Protein AF-A0A928G0B5-F1 (afdb_monomer_lite)

Radius of gyration: 28.39 Å; chains: 1; bounding box: 76×43×85 Å

Foldseek 3Di:
DDDDPLQDPLVVVLVPLDQPDALVVLLVSLVVNLVSLVVDDQPDDDDPVVSVVLSVVLNVLSVVSNVCSVVVNDGSVNSNVSSVVNSVSVVVSDDDPQDEAAWKEKEFQADLVQVQPLVLVCVQCVVVLCVLLSNYHYHYFQKDFDDPPADFSNQLHPPTTIHGDPVRSVVVQVVVCVLLVNLDDDDNAGKIKMWTADPSRGTDNVQIDMDGPSVQVPQPQDDPSVLSNVLSVVVVVDPDPDDRNHVSSVVSSVVSSVPNDDPAQEEEEAEDPVCPVLLVLLVVLVVVLCVVVVGRYHYHYLSSQDPPPDPDPVVSLVVVLCCLQPPHQEYEYEEEQEDDPSSLVSLVSNLVSCVPVVDRHYAYEYEDDDPPDPVPPPGHVSVVVSCVSCVVPPNVRYHYAHDSVRSSVVSSVVSNVVVVVVVD

Structure (mmCIF, N/CA/C/O backbone):
data_AF-A0A928G0B5-F1
#
_entry.id   AF-A0A928G0B5-F1
#
loop_
_atom_site.group_PDB
_atom_site.id
_atom_site.type_symbol
_atom_site.label_atom_id
_atom_site.label_alt_id
_atom_site.label_comp_id
_atom_site.label_asym_id
_atom_site.label_entity_id
_atom_site.label_seq_id
_atom_site.pdbx_PDB_ins_code
_atom_site.Cartn_x
_atom_site.Cartn_y
_atom_site.Cartn_z
_atom_site.occupancy
_atom_site.B_iso_or_equiv
_atom_site.auth_seq_id
_atom_site.auth_comp_id
_atom_site.auth_asym_id
_atom_site.auth_atom_id
_atom_site.pdbx_PDB_model_num
ATOM 1 N N . MET A 1 1 ? 11.905 1.256 -12.094 1.00 29.69 1 MET A N 1
ATOM 2 C CA . MET A 1 1 ? 12.267 -0.148 -12.346 1.00 29.69 1 MET A CA 1
ATOM 3 C C . MET A 1 1 ? 12.508 -0.316 -13.843 1.00 29.69 1 MET A C 1
ATOM 5 O O . MET A 1 1 ? 11.617 -0.703 -14.575 1.00 29.69 1 MET A O 1
ATOM 9 N N . TYR A 1 2 ? 13.682 0.107 -14.313 1.00 27.08 2 TYR A N 1
ATOM 10 C CA . TYR A 1 2 ? 14.132 -0.100 -15.692 1.00 27.08 2 TYR A CA 1
ATOM 11 C C . TYR A 1 2 ? 14.962 -1.380 -15.716 1.00 27.08 2 TYR A C 1
ATOM 13 O O . TYR A 1 2 ? 16.044 -1.404 -15.129 1.00 27.08 2 TYR A O 1
ATOM 21 N N . PHE A 1 3 ? 14.472 -2.427 -16.371 1.00 29.38 3 PHE A N 1
ATOM 22 C CA . PHE A 1 3 ? 15.324 -3.548 -16.751 1.00 29.38 3 PHE A CA 1
ATOM 23 C C . PHE A 1 3 ? 16.033 -3.161 -18.051 1.00 29.38 3 PHE A C 1
ATOM 25 O O . PHE A 1 3 ? 15.353 -2.906 -19.043 1.00 29.38 3 PHE A O 1
ATOM 32 N N . PRO A 1 4 ? 17.370 -3.051 -18.082 1.00 37.06 4 PRO A N 1
ATOM 33 C CA . PRO A 1 4 ? 18.062 -2.742 -19.319 1.00 37.06 4 PRO A CA 1
ATOM 34 C C . PRO A 1 4 ? 18.122 -4.006 -20.181 1.00 37.06 4 PRO A C 1
ATOM 36 O O . PRO A 1 4 ? 18.797 -4.965 -19.813 1.00 37.06 4 PRO A O 1
ATOM 39 N N . GLU A 1 5 ? 17.538 -3.951 -21.380 1.00 41.38 5 GLU A N 1
ATOM 40 C CA . GLU A 1 5 ? 17.986 -4.764 -22.527 1.00 41.38 5 GLU A CA 1
ATOM 41 C C . GLU A 1 5 ? 19.448 -4.450 -22.933 1.00 41.38 5 GLU A C 1
ATOM 43 O O . GLU A 1 5 ? 20.005 -5.047 -23.847 1.00 41.38 5 GLU A O 1
ATOM 48 N N . GLU A 1 6 ? 20.116 -3.530 -22.232 1.00 42.00 6 GLU A N 1
ATOM 49 C CA . GLU A 1 6 ? 21.528 -3.195 -22.425 1.00 42.00 6 GLU A CA 1
ATOM 50 C C . GLU A 1 6 ? 22.492 -4.209 -21.785 1.00 42.00 6 GLU A C 1
ATOM 52 O O . GLU A 1 6 ? 23.697 -4.170 -22.058 1.00 42.00 6 GLU A O 1
ATOM 57 N N . ILE A 1 7 ? 22.003 -5.127 -20.941 1.00 42.69 7 ILE A N 1
ATOM 58 C CA . ILE A 1 7 ? 22.843 -6.200 -20.404 1.00 42.69 7 ILE A CA 1
ATOM 59 C C . ILE A 1 7 ? 23.029 -7.229 -21.494 1.00 42.69 7 ILE A C 1
ATOM 61 O O . ILE A 1 7 ? 22.183 -8.093 -21.666 1.00 42.69 7 ILE A O 1
ATOM 65 N N . LEU A 1 8 ? 24.139 -7.053 -22.212 1.00 50.75 8 LEU A N 1
ATOM 66 C CA . LEU A 1 8 ? 24.668 -7.886 -23.276 1.00 50.75 8 LEU A CA 1
ATOM 67 C C . LEU A 1 8 ? 23.586 -8.607 -24.087 1.00 50.75 8 LEU A C 1
ATOM 69 O O . LEU A 1 8 ? 22.991 -9.596 -23.666 1.00 50.75 8 LEU A O 1
ATOM 73 N N . ASP A 1 9 ? 23.524 -8.253 -25.360 1.00 59.31 9 ASP A N 1
ATOM 74 C CA . ASP A 1 9 ? 22.907 -9.082 -26.380 1.00 59.31 9 ASP A CA 1
ATOM 75 C C . ASP A 1 9 ? 23.683 -10.406 -26.605 1.00 59.31 9 ASP A C 1
ATOM 77 O O . ASP A 1 9 ? 23.896 -10.835 -27.732 1.00 59.31 9 ASP A O 1
ATOM 81 N N . VAL A 1 10 ? 24.163 -11.055 -25.531 1.00 55.16 10 VAL A N 1
ATOM 82 C CA . VAL A 1 10 ? 24.775 -12.381 -25.521 1.00 55.16 10 VAL A CA 1
ATOM 83 C C . VAL A 1 10 ? 23.856 -13.336 -26.247 1.00 55.16 10 VAL A C 1
ATOM 85 O O . VAL A 1 10 ? 24.336 -14.129 -27.032 1.00 55.16 10 VAL A O 1
ATOM 88 N N . LYS A 1 11 ? 22.536 -13.261 -26.045 1.00 56.94 11 LYS A N 1
ATOM 89 C CA . LYS A 1 11 ? 21.612 -14.168 -26.729 1.00 56.94 11 LYS A CA 1
ATOM 90 C C . LYS A 1 11 ? 21.620 -13.983 -28.246 1.00 56.94 11 LYS A C 1
ATOM 92 O O . LYS A 1 11 ? 21.642 -15.002 -28.930 1.00 56.94 11 LYS A O 1
ATOM 97 N N . ASN A 1 12 ? 21.628 -12.761 -28.792 1.00 61.94 12 ASN A N 1
ATOM 98 C CA . ASN A 1 12 ? 21.751 -12.614 -30.247 1.00 61.94 12 ASN A CA 1
ATOM 99 C C . ASN A 1 12 ? 23.183 -12.848 -30.734 1.00 61.94 12 ASN A C 1
ATOM 101 O O . ASN A 1 12 ? 23.348 -13.388 -31.819 1.00 61.94 12 ASN A O 1
ATOM 105 N N . ILE A 1 13 ? 24.208 -12.518 -29.943 1.00 65.69 13 ILE A N 1
ATOM 106 C CA . ILE A 1 13 ? 25.602 -12.865 -30.244 1.00 65.69 13 ILE A CA 1
ATOM 107 C C . ILE A 1 13 ? 25.731 -14.388 -30.364 1.00 65.69 13 ILE A C 1
ATOM 109 O O . ILE A 1 13 ? 26.122 -14.854 -31.421 1.00 65.69 13 ILE A O 1
ATOM 113 N N . LEU A 1 14 ? 25.312 -15.153 -29.347 1.00 63.78 14 LEU A N 1
ATOM 114 C CA . LEU A 1 14 ? 25.298 -16.622 -29.313 1.00 63.78 14 LEU A CA 1
ATOM 115 C C . LEU A 1 14 ? 24.508 -17.215 -30.483 1.00 63.78 14 LEU A C 1
ATOM 117 O O . LEU A 1 14 ? 24.965 -18.163 -31.103 1.00 63.78 14 LEU A O 1
ATOM 121 N N . ARG A 1 15 ? 23.343 -16.646 -30.824 1.00 64.31 15 ARG A N 1
ATOM 122 C CA . ARG A 1 15 ? 22.541 -17.087 -31.984 1.00 64.31 15 ARG A CA 1
ATOM 123 C C . ARG A 1 15 ? 23.240 -16.881 -33.328 1.00 64.31 15 ARG A C 1
ATOM 125 O O . ARG A 1 15 ? 22.849 -17.525 -34.295 1.00 64.31 15 ARG A O 1
ATOM 132 N N . ASN A 1 16 ? 24.221 -15.984 -33.378 1.00 62.75 16 ASN A N 1
ATOM 133 C CA . ASN A 1 16 ? 24.969 -15.623 -34.577 1.00 62.75 16 ASN A CA 1
ATOM 134 C C . ASN A 1 16 ? 26.414 -16.158 -34.559 1.00 62.75 16 ASN A C 1
ATOM 136 O O . ASN A 1 16 ? 27.174 -15.845 -35.475 1.00 62.75 16 ASN A O 1
ATOM 140 N N . LEU A 1 17 ? 26.821 -16.924 -33.536 1.00 72.69 17 LEU A N 1
ATOM 141 C CA . LEU A 1 17 ? 28.114 -17.606 -33.532 1.00 72.69 17 LEU A CA 1
ATOM 142 C C . LEU A 1 17 ? 28.006 -18.831 -34.446 1.00 72.69 17 LEU A C 1
ATOM 144 O O . LEU A 1 17 ? 27.428 -19.847 -34.077 1.00 72.69 17 LEU A O 1
ATOM 148 N N . ASP A 1 18 ? 28.540 -18.714 -35.657 1.00 72.94 18 ASP A N 1
ATOM 149 C CA . ASP A 1 18 ? 28.767 -19.863 -36.534 1.00 72.94 18 ASP A CA 1
ATOM 150 C C . ASP A 1 18 ? 30.037 -20.616 -36.088 1.00 72.94 18 ASP A C 1
ATOM 152 O O . ASP A 1 18 ? 30.958 -20.026 -35.513 1.00 72.94 18 ASP A O 1
ATOM 156 N N . ASP A 1 19 ? 30.131 -21.910 -36.392 1.00 72.88 19 ASP A N 1
ATOM 157 C CA . ASP A 1 19 ? 31.335 -22.716 -36.156 1.00 72.88 19 ASP A CA 1
ATOM 158 C C . ASP A 1 19 ? 32.548 -22.185 -36.961 1.00 72.88 19 ASP A C 1
ATOM 160 O O . ASP A 1 19 ? 33.699 -22.483 -36.627 1.00 72.88 19 ASP A O 1
ATOM 164 N N . GLU A 1 20 ? 32.308 -21.354 -37.986 1.00 77.75 20 GLU A N 1
ATOM 165 C CA . GLU A 1 20 ? 33.321 -20.783 -38.887 1.00 77.75 20 GLU A CA 1
ATOM 166 C C . GLU A 1 20 ? 33.902 -19.418 -38.458 1.00 77.75 20 GLU A C 1
ATOM 168 O O . GLU A 1 20 ? 34.752 -18.865 -39.161 1.00 77.75 20 GLU A O 1
ATOM 173 N N . ILE A 1 21 ? 33.513 -18.860 -37.305 1.00 82.94 21 ILE A N 1
ATOM 174 C CA . ILE A 1 21 ? 34.009 -17.537 -36.885 1.00 82.94 21 ILE A CA 1
ATOM 175 C C . ILE A 1 21 ? 35.524 -17.526 -36.614 1.00 82.94 21 ILE A C 1
ATOM 177 O O . ILE A 1 21 ? 36.096 -18.364 -35.900 1.00 82.94 21 ILE A O 1
ATOM 181 N N . SER A 1 22 ? 36.192 -16.503 -37.134 1.00 86.56 22 SER A N 1
ATOM 182 C CA . SER A 1 22 ? 37.623 -16.293 -36.947 1.00 86.56 22 SER A CA 1
ATOM 183 C C . SER A 1 22 ? 37.961 -15.901 -35.505 1.00 86.56 22 SER A C 1
ATOM 185 O O . SER A 1 22 ? 37.161 -15.331 -34.760 1.00 86.56 22 SER A O 1
ATOM 187 N N . ASN A 1 23 ? 39.212 -16.129 -35.095 1.00 83.50 23 ASN A N 1
ATOM 188 C CA . ASN A 1 23 ? 39.678 -15.676 -33.779 1.00 83.50 23 ASN A CA 1
ATOM 189 C C . ASN A 1 23 ? 39.646 -14.145 -33.636 1.00 83.50 23 ASN A C 1
ATOM 191 O O . ASN A 1 23 ? 39.515 -13.646 -32.521 1.00 83.50 23 ASN A O 1
ATOM 195 N N . TYR A 1 24 ? 39.729 -13.406 -34.746 1.00 85.69 24 TYR A N 1
ATOM 196 C CA . TYR A 1 24 ? 39.573 -11.953 -34.756 1.00 85.69 24 TYR A CA 1
ATOM 197 C C . TYR A 1 24 ? 38.138 -11.539 -34.398 1.00 85.69 24 TYR A C 1
ATOM 199 O O . TYR A 1 24 ? 37.947 -10.682 -33.538 1.00 85.69 24 TYR A O 1
ATOM 207 N N . GLU A 1 25 ? 37.135 -12.204 -34.974 1.00 82.19 25 GLU A N 1
ATOM 208 C CA . GLU A 1 25 ? 35.719 -11.959 -34.669 1.00 82.19 25 GLU A CA 1
ATOM 209 C C . GLU A 1 25 ? 35.380 -12.331 -33.225 1.00 82.19 25 GLU A C 1
ATOM 211 O O . GLU A 1 25 ? 34.755 -11.540 -32.520 1.00 82.19 25 GLU A O 1
ATOM 216 N N . LYS A 1 26 ? 35.886 -13.467 -32.726 1.00 84.69 26 LYS A N 1
ATOM 217 C CA . LYS A 1 26 ? 35.751 -13.840 -31.307 1.00 84.69 26 LYS A CA 1
ATOM 218 C C . LYS A 1 26 ? 36.306 -12.757 -30.376 1.00 84.69 26 LYS A C 1
ATOM 220 O O . LYS A 1 26 ? 35.688 -12.429 -29.367 1.00 84.69 26 LYS A O 1
ATOM 225 N N . ILE A 1 27 ? 37.471 -12.190 -30.704 1.00 85.56 27 ILE A N 1
ATOM 226 C CA . ILE A 1 27 ? 38.081 -11.104 -29.923 1.00 85.56 27 ILE A CA 1
ATOM 227 C C . ILE A 1 27 ? 37.219 -9.840 -29.977 1.00 85.56 27 ILE A C 1
ATOM 229 O O . ILE A 1 27 ? 36.994 -9.234 -28.933 1.00 85.56 27 ILE A O 1
ATOM 233 N N . ALA A 1 28 ? 36.710 -9.465 -31.153 1.00 83.75 28 ALA A N 1
ATOM 234 C CA . ALA A 1 28 ? 35.845 -8.297 -31.312 1.00 83.75 28 ALA A CA 1
ATOM 235 C C . ALA A 1 28 ? 34.548 -8.420 -30.493 1.00 83.75 28 ALA A C 1
ATOM 237 O O . ALA A 1 28 ? 34.121 -7.460 -29.850 1.00 83.75 28 ALA A O 1
ATOM 238 N N . ILE A 1 29 ? 33.962 -9.619 -30.450 1.00 83.38 29 ILE A N 1
ATOM 239 C CA . ILE A 1 29 ? 32.788 -9.931 -29.627 1.00 83.38 29 ILE A CA 1
ATOM 240 C C . ILE A 1 29 ? 33.101 -9.743 -28.140 1.00 83.38 29 ILE A C 1
ATOM 242 O O . ILE A 1 29 ? 32.357 -9.063 -27.431 1.00 83.38 29 ILE A O 1
ATOM 246 N N . ILE A 1 30 ? 34.222 -10.296 -27.667 1.00 84.62 30 ILE A N 1
ATOM 247 C CA . ILE A 1 30 ? 34.649 -10.160 -26.268 1.00 84.62 30 ILE A CA 1
ATOM 248 C C . ILE A 1 30 ? 34.925 -8.693 -25.915 1.00 84.62 30 ILE A C 1
ATOM 250 O O . ILE A 1 30 ? 34.514 -8.231 -24.852 1.00 84.62 30 ILE A O 1
ATOM 254 N N . ASP A 1 31 ? 35.576 -7.943 -26.803 1.00 86.56 31 ASP A N 1
ATOM 255 C CA . ASP A 1 31 ? 35.867 -6.525 -26.583 1.00 86.56 31 ASP A CA 1
ATOM 256 C C . ASP A 1 31 ? 34.594 -5.683 -26.499 1.00 86.56 31 ASP A C 1
ATOM 258 O O . ASP A 1 31 ? 34.470 -4.860 -25.590 1.00 86.56 31 ASP A O 1
ATOM 262 N N . SER A 1 32 ? 33.601 -5.971 -27.344 1.00 83.19 32 SER A N 1
ATOM 263 C CA . SER A 1 32 ? 32.278 -5.352 -27.242 1.00 83.19 32 SER A CA 1
ATOM 264 C C . SER A 1 32 ? 31.593 -5.668 -25.906 1.00 83.19 32 SER A C 1
ATOM 266 O O . SER A 1 32 ? 31.007 -4.784 -25.278 1.00 83.19 32 SER A O 1
ATOM 268 N N . CYS A 1 33 ? 31.708 -6.908 -25.417 1.00 80.50 33 CYS A N 1
ATOM 269 C CA . CYS A 1 33 ? 31.165 -7.313 -24.117 1.00 80.50 33 CYS A CA 1
ATOM 270 C C . CYS A 1 33 ? 31.826 -6.554 -22.954 1.00 80.50 33 CYS A C 1
ATOM 272 O O . CYS A 1 33 ? 31.131 -6.041 -22.075 1.00 80.50 33 CYS A O 1
ATOM 274 N N . ILE A 1 34 ? 33.159 -6.446 -22.964 1.00 85.38 34 ILE A N 1
ATOM 275 C CA . ILE A 1 34 ? 33.934 -5.715 -21.949 1.00 85.38 34 ILE A CA 1
ATOM 276 C C . ILE A 1 34 ? 33.570 -4.228 -21.958 1.00 85.38 34 ILE A C 1
ATOM 278 O O . ILE A 1 34 ? 33.349 -3.639 -20.897 1.00 85.38 34 ILE A O 1
ATOM 282 N N . GLU A 1 35 ? 33.505 -3.611 -23.138 1.00 82.25 35 GLU A N 1
ATOM 283 C CA . GLU A 1 35 ? 33.137 -2.205 -23.286 1.00 82.25 35 GLU A CA 1
ATOM 284 C C . GLU A 1 35 ? 31.746 -1.944 -22.701 1.00 82.25 35 GLU A C 1
ATOM 286 O O . GLU A 1 35 ? 31.590 -1.063 -21.852 1.00 82.25 35 GLU A O 1
ATOM 291 N N . ARG A 1 36 ? 30.750 -2.758 -23.065 1.00 75.31 36 ARG A N 1
ATOM 292 C CA . ARG A 1 36 ? 29.383 -2.635 -22.540 1.00 75.31 36 ARG A CA 1
ATOM 293 C C . ARG A 1 36 ? 29.328 -2.820 -21.027 1.00 75.31 36 ARG A C 1
ATOM 295 O O . ARG A 1 36 ? 28.723 -2.000 -20.346 1.00 75.31 36 ARG A O 1
ATOM 302 N N . LEU A 1 37 ? 30.011 -3.823 -20.473 1.00 79.50 37 LEU A N 1
ATOM 303 C CA . LEU A 1 37 ? 30.045 -4.067 -19.025 1.00 79.50 37 LEU A CA 1
ATOM 304 C C . LEU A 1 37 ? 30.728 -2.931 -18.242 1.00 79.50 37 LEU A C 1
ATOM 306 O O . LEU A 1 37 ? 30.364 -2.629 -17.101 1.00 79.50 37 LEU A O 1
ATOM 310 N N . ASN A 1 38 ? 31.718 -2.271 -18.844 1.00 80.06 38 ASN A N 1
ATOM 311 C CA . ASN A 1 38 ? 32.367 -1.114 -18.236 1.00 80.06 38 ASN A CA 1
ATOM 312 C C . ASN A 1 38 ? 31.429 0.090 -18.137 1.00 80.06 38 ASN A C 1
ATOM 314 O O . ASN A 1 38 ? 31.432 0.755 -17.097 1.00 80.06 38 ASN A O 1
ATOM 318 N N . HIS A 1 39 ? 30.601 0.306 -19.160 1.00 73.00 39 HIS A N 1
ATOM 319 C CA . HIS A 1 39 ? 29.567 1.342 -19.185 1.00 73.00 39 HIS A CA 1
ATOM 320 C C . HIS A 1 39 ? 28.299 0.945 -18.418 1.00 73.00 39 HIS A C 1
ATOM 322 O O . HIS A 1 39 ? 27.533 1.816 -18.004 1.00 73.00 39 HIS A O 1
ATOM 328 N N . PHE A 1 40 ? 28.102 -0.352 -18.174 1.00 68.19 40 PHE A N 1
ATOM 329 C CA . PHE A 1 40 ? 26.956 -0.862 -17.446 1.00 68.19 40 PHE A CA 1
ATOM 330 C C . PHE A 1 40 ? 26.977 -0.390 -15.988 1.00 68.19 40 PHE A C 1
ATOM 332 O O . PHE A 1 40 ? 27.930 -0.617 -15.227 1.00 68.19 40 PHE A O 1
ATOM 339 N N . ARG A 1 41 ? 25.888 0.279 -15.605 1.00 61.22 41 ARG A N 1
ATOM 340 C CA . ARG A 1 41 ? 25.600 0.695 -14.236 1.00 61.22 41 ARG A CA 1
ATOM 341 C C . ARG A 1 41 ? 24.374 -0.086 -13.766 1.00 61.22 41 ARG A C 1
ATOM 343 O O . ARG A 1 41 ? 23.306 0.108 -14.351 1.00 61.22 41 ARG A O 1
ATOM 350 N N . PRO A 1 42 ? 24.495 -0.955 -12.749 1.00 56.91 42 PRO A N 1
ATOM 351 C CA . PRO A 1 42 ? 23.354 -1.695 -12.230 1.00 56.91 42 PRO A CA 1
ATOM 352 C C . PRO A 1 42 ? 22.328 -0.686 -11.724 1.00 56.91 42 PRO A C 1
ATOM 354 O O . PRO A 1 42 ? 22.662 0.237 -10.980 1.00 56.91 42 PRO A O 1
ATOM 357 N N . ARG A 1 43 ? 21.082 -0.824 -12.177 1.00 46.66 43 ARG A N 1
ATOM 358 C CA . ARG A 1 43 ? 20.040 0.154 -11.862 1.00 46.66 43 ARG A CA 1
ATOM 359 C C . ARG A 1 43 ? 19.346 -0.113 -10.512 1.00 46.66 43 ARG A C 1
ATOM 361 O O . ARG A 1 43 ? 18.636 0.781 -10.074 1.00 46.66 43 ARG A O 1
ATOM 368 N N . PHE A 1 44 ? 19.562 -1.254 -9.822 1.00 44.88 44 PHE A N 1
ATOM 369 C CA . PHE A 1 44 ? 18.864 -1.583 -8.556 1.00 44.88 44 PHE A CA 1
ATOM 370 C C . PHE A 1 44 ? 19.654 -2.445 -7.537 1.00 44.88 44 PHE A C 1
ATOM 372 O O . PHE A 1 44 ? 20.441 -3.308 -7.916 1.00 44.88 44 PHE A O 1
ATOM 379 N N . LEU A 1 45 ? 19.366 -2.189 -6.245 1.00 43.38 45 LEU A N 1
ATOM 380 C CA . LEU A 1 45 ? 19.421 -3.029 -5.020 1.00 43.38 45 LEU A CA 1
ATOM 381 C C . LEU A 1 45 ? 20.661 -3.855 -4.643 1.00 43.38 45 LEU A C 1
ATOM 383 O O . LEU A 1 45 ? 20.673 -4.439 -3.559 1.00 43.38 45 LEU A O 1
ATOM 387 N N . LEU A 1 46 ? 21.726 -3.870 -5.433 1.00 47.00 46 LEU A N 1
ATOM 388 C CA . LEU A 1 46 ? 22.999 -4.404 -4.958 1.00 47.00 46 LEU A CA 1
ATOM 389 C C . LEU A 1 46 ? 23.807 -3.313 -4.279 1.00 47.00 46 LEU A C 1
ATOM 391 O O . LEU A 1 46 ? 24.069 -2.259 -4.858 1.00 47.00 46 LEU A O 1
ATOM 395 N N . GLU A 1 47 ? 24.237 -3.591 -3.048 1.00 56.31 47 GLU A N 1
ATOM 396 C CA . GLU A 1 47 ? 25.225 -2.756 -2.380 1.00 56.31 47 GLU A CA 1
ATOM 397 C C . GLU A 1 47 ? 26.422 -2.559 -3.332 1.00 56.31 47 GLU A C 1
ATOM 399 O O . GLU A 1 47 ? 26.901 -3.545 -3.907 1.00 56.31 47 GLU A O 1
ATOM 404 N N . PRO A 1 48 ? 26.924 -1.323 -3.525 1.00 62.38 48 PRO A N 1
ATOM 405 C CA . PRO A 1 48 ? 27.918 -1.007 -4.557 1.00 62.38 48 PRO A CA 1
ATOM 406 C C . PRO A 1 48 ? 29.144 -1.934 -4.574 1.00 62.38 48 PRO A C 1
ATOM 408 O O . PRO A 1 48 ? 29.716 -2.210 -5.631 1.00 62.38 48 PRO A O 1
ATOM 411 N N . HIS A 1 49 ? 29.529 -2.464 -3.411 1.00 68.19 49 HIS A N 1
ATOM 412 C CA . HIS A 1 49 ? 30.640 -3.399 -3.263 1.00 68.19 49 HIS A CA 1
ATOM 413 C C . HIS A 1 49 ? 30.349 -4.797 -3.843 1.00 68.19 49 HIS A C 1
ATOM 415 O O . HIS A 1 49 ? 31.244 -5.389 -4.445 1.00 68.19 49 HIS A O 1
ATOM 421 N N . LYS A 1 50 ? 29.112 -5.308 -3.744 1.00 68.88 50 LYS A N 1
ATOM 422 C CA . LYS A 1 50 ? 28.708 -6.604 -4.323 1.00 68.88 50 LYS A CA 1
ATOM 423 C C . LYS A 1 50 ? 28.697 -6.552 -5.844 1.00 68.88 50 LYS A C 1
ATOM 425 O O . LYS A 1 50 ? 29.233 -7.445 -6.490 1.00 68.88 50 LYS A O 1
ATOM 430 N N . TRP A 1 51 ? 28.167 -5.468 -6.415 1.00 77.75 51 TRP A N 1
ATOM 431 C CA . TRP A 1 51 ? 28.248 -5.254 -7.859 1.00 77.75 51 TRP A CA 1
ATOM 432 C C . TRP A 1 51 ? 29.696 -5.150 -8.337 1.00 77.75 51 TRP A C 1
ATOM 434 O O . TRP A 1 51 ? 30.063 -5.773 -9.325 1.00 77.75 51 TRP A O 1
ATOM 444 N N . THR A 1 52 ? 30.530 -4.386 -7.628 1.00 80.31 52 THR A N 1
ATOM 445 C CA . THR A 1 52 ? 31.945 -4.231 -7.989 1.00 80.31 52 THR A CA 1
ATOM 446 C C . THR A 1 52 ? 32.664 -5.580 -7.997 1.00 80.31 52 THR A C 1
ATOM 448 O O . THR A 1 52 ? 33.428 -5.857 -8.918 1.00 80.31 52 THR A O 1
ATOM 451 N N . HIS A 1 53 ? 32.382 -6.442 -7.018 1.00 81.75 53 HIS A N 1
ATOM 452 C CA . HIS A 1 53 ? 32.935 -7.792 -6.959 1.00 81.75 53 HIS A CA 1
ATOM 453 C C . HIS A 1 53 ? 32.498 -8.647 -8.159 1.00 81.75 53 HIS A C 1
ATOM 455 O O . HIS A 1 53 ? 33.358 -9.130 -8.891 1.00 81.75 53 HIS A O 1
ATOM 461 N N . ILE A 1 54 ? 31.192 -8.737 -8.429 1.00 79.94 54 ILE A N 1
ATOM 462 C CA . ILE A 1 54 ? 30.644 -9.539 -9.538 1.00 79.94 54 ILE A CA 1
ATOM 463 C C . ILE A 1 54 ? 31.110 -9.006 -10.901 1.00 79.94 54 ILE A C 1
ATOM 465 O O . ILE A 1 54 ? 31.509 -9.772 -11.776 1.00 79.94 54 ILE A O 1
ATOM 469 N N . LYS A 1 55 ? 31.133 -7.679 -11.079 1.00 85.75 55 LYS A N 1
ATOM 470 C CA . LYS A 1 55 ? 31.672 -7.030 -12.281 1.00 85.75 55 LYS A CA 1
ATOM 471 C C . LYS A 1 55 ? 33.130 -7.419 -12.512 1.00 85.75 55 LYS A C 1
ATOM 473 O O . LYS A 1 55 ? 33.503 -7.699 -13.647 1.00 85.75 55 LYS A O 1
ATOM 478 N N . ASN A 1 56 ? 33.947 -7.435 -11.460 1.00 88.31 56 ASN A N 1
ATOM 479 C CA . ASN A 1 56 ? 35.351 -7.820 -11.568 1.00 88.31 56 ASN A CA 1
ATOM 480 C C . ASN A 1 56 ? 35.511 -9.301 -11.929 1.00 88.31 56 ASN A C 1
ATOM 482 O O . ASN A 1 56 ? 36.327 -9.606 -12.791 1.00 88.31 56 ASN A O 1
ATOM 486 N N . GLU A 1 57 ? 34.712 -10.199 -11.349 1.00 88.31 57 GLU A N 1
ATOM 487 C CA . GLU A 1 57 ? 34.722 -11.623 -11.717 1.00 88.31 57 GLU A CA 1
ATOM 488 C C . GLU A 1 57 ? 34.384 -11.836 -13.198 1.00 88.31 57 GLU A C 1
ATOM 490 O O . GLU A 1 57 ? 35.117 -12.522 -13.909 1.00 88.31 57 GLU A O 1
ATOM 495 N N . ILE A 1 58 ? 33.331 -11.179 -13.696 1.00 86.69 58 ILE A N 1
ATOM 496 C CA . ILE A 1 58 ? 32.939 -11.258 -15.111 1.00 86.69 58 ILE A CA 1
ATOM 497 C C . ILE A 1 58 ? 34.038 -10.686 -16.022 1.00 86.69 58 ILE A C 1
ATOM 499 O O . ILE A 1 58 ? 34.340 -11.250 -17.075 1.00 86.69 58 ILE A O 1
ATOM 503 N N . LEU A 1 59 ? 34.654 -9.561 -15.638 1.00 89.12 59 LEU A N 1
ATOM 504 C CA . LEU A 1 59 ? 35.745 -8.959 -16.408 1.00 89.12 59 LEU A CA 1
ATOM 505 C C . LEU A 1 59 ? 36.967 -9.882 -16.496 1.00 89.12 59 LEU A C 1
ATOM 507 O O . LEU A 1 59 ? 37.599 -9.933 -17.552 1.00 89.12 59 LEU A O 1
ATOM 511 N N . GLU A 1 60 ? 37.301 -10.607 -15.428 1.00 91.69 60 GLU A N 1
ATOM 512 C CA . GLU A 1 60 ? 38.393 -11.586 -15.438 1.00 91.69 60 GLU A CA 1
ATOM 513 C C . GLU A 1 60 ? 38.092 -12.770 -16.367 1.00 91.69 60 GLU A C 1
ATOM 515 O O . GLU A 1 60 ? 38.952 -13.158 -17.161 1.00 91.69 60 GLU A O 1
ATOM 520 N N . GLU A 1 61 ? 36.861 -13.286 -16.365 1.00 90.25 61 GLU A N 1
ATOM 521 C CA . GLU A 1 61 ? 36.446 -14.367 -17.271 1.00 90.25 61 GLU A CA 1
ATOM 522 C C . GLU A 1 61 ? 36.499 -13.946 -18.747 1.00 90.25 61 GLU A C 1
ATOM 524 O O . GLU A 1 61 ? 37.036 -14.677 -19.587 1.00 90.25 61 GLU A O 1
ATOM 529 N N . LEU A 1 62 ? 36.044 -12.730 -19.070 1.00 89.31 62 LEU A N 1
ATOM 530 C CA . LEU A 1 62 ? 36.140 -12.176 -20.426 1.00 89.31 62 LEU A CA 1
ATOM 531 C C . LEU A 1 62 ? 37.597 -11.964 -20.862 1.00 89.31 62 LEU A C 1
ATOM 533 O O . LEU A 1 62 ? 37.963 -12.283 -21.997 1.00 89.31 62 LEU A O 1
ATOM 537 N N . ARG A 1 63 ? 38.463 -11.463 -19.971 1.00 93.00 63 ARG A N 1
ATOM 538 C CA . ARG A 1 63 ? 39.903 -11.305 -20.253 1.00 93.00 63 ARG A CA 1
ATOM 539 C C . ARG A 1 63 ? 40.578 -12.651 -20.495 1.00 93.00 63 ARG A C 1
ATOM 541 O O . ARG A 1 63 ? 41.374 -12.775 -21.427 1.00 93.00 63 ARG A O 1
ATOM 548 N N . TYR A 1 64 ? 40.235 -13.659 -19.700 1.00 92.06 64 TYR A N 1
ATOM 549 C CA . TYR A 1 64 ? 40.738 -15.017 -19.864 1.00 92.06 64 TYR A CA 1
ATOM 550 C C . TYR A 1 64 ? 40.328 -15.618 -21.216 1.00 92.06 64 TYR A C 1
ATOM 552 O O . TYR A 1 64 ? 41.181 -16.134 -21.947 1.00 92.06 64 TYR A O 1
ATOM 560 N N . ALA A 1 65 ? 39.055 -15.478 -21.599 1.00 87.94 65 ALA A N 1
ATOM 561 C CA . ALA A 1 65 ? 38.566 -15.896 -22.911 1.00 87.94 65 ALA A CA 1
ATOM 562 C C . ALA A 1 65 ? 39.313 -15.180 -24.051 1.00 87.94 65 ALA A C 1
ATOM 564 O O . ALA A 1 65 ? 39.756 -15.826 -25.004 1.00 87.94 65 ALA A O 1
ATOM 565 N N . LYS A 1 66 ? 39.549 -13.865 -23.922 1.00 90.69 66 LYS A N 1
ATOM 566 C CA . LYS A 1 66 ? 40.291 -13.065 -24.912 1.00 90.69 66 LYS A CA 1
ATOM 567 C C . LYS A 1 66 ? 41.710 -13.588 -25.132 1.00 90.69 66 LYS A C 1
ATOM 569 O O . LYS A 1 66 ? 42.157 -13.711 -26.273 1.00 90.69 66 LYS A O 1
ATOM 574 N N . GLU A 1 67 ? 42.427 -13.908 -24.057 1.00 91.00 67 GLU A N 1
ATOM 575 C CA . GLU A 1 67 ? 43.788 -14.449 -24.146 1.00 91.00 67 GLU A CA 1
ATOM 576 C C . GLU A 1 67 ? 43.820 -15.843 -24.782 1.00 91.00 67 GLU A C 1
ATOM 578 O O . GLU A 1 67 ? 44.709 -16.135 -25.588 1.00 91.00 67 GLU A O 1
ATOM 583 N N . LYS A 1 68 ? 42.820 -16.688 -24.509 1.00 89.06 68 LYS A N 1
ATOM 584 C CA . LYS A 1 68 ? 42.683 -17.969 -25.210 1.00 89.06 68 LYS A CA 1
ATOM 585 C C . LYS A 1 68 ? 42.362 -17.797 -26.698 1.00 89.06 68 LYS A C 1
ATOM 587 O O . LYS A 1 68 ? 42.927 -18.538 -27.506 1.00 89.06 68 LYS A O 1
ATOM 592 N N . CYS A 1 69 ? 41.537 -16.815 -27.080 1.00 87.06 69 CYS A N 1
ATOM 593 C CA . CYS A 1 69 ? 41.282 -16.481 -28.490 1.00 87.06 69 CYS A CA 1
ATOM 594 C C . CYS A 1 69 ? 42.571 -16.087 -29.217 1.00 87.06 69 CYS A C 1
ATOM 596 O O . CYS A 1 69 ? 42.849 -16.612 -30.293 1.00 87.06 69 CYS A O 1
ATOM 598 N N . LYS A 1 70 ? 43.400 -15.219 -28.617 1.00 88.75 70 LYS A N 1
ATOM 599 C CA . LYS A 1 70 ? 44.683 -14.788 -29.209 1.00 88.75 70 LYS A CA 1
ATOM 600 C C . LYS A 1 70 ? 45.641 -15.949 -29.463 1.00 88.75 70 LYS A C 1
ATOM 602 O O . LYS A 1 70 ? 46.391 -15.933 -30.434 1.00 88.75 70 LYS A O 1
ATOM 607 N N . ARG A 1 71 ? 45.616 -16.961 -28.596 1.00 90.06 71 ARG A N 1
ATOM 608 C CA . ARG A 1 71 ? 46.440 -18.171 -28.725 1.00 90.06 71 ARG A CA 1
ATOM 609 C C . ARG A 1 71 ? 45.809 -19.236 -29.625 1.00 90.06 71 ARG A C 1
ATOM 611 O O . ARG A 1 71 ? 46.419 -20.279 -29.822 1.00 90.06 71 ARG A O 1
ATOM 618 N N . SER A 1 72 ? 44.621 -18.978 -30.178 1.00 84.81 72 SER A N 1
ATOM 619 C CA . SER A 1 72 ? 43.843 -19.931 -30.980 1.00 84.81 72 SER A CA 1
ATOM 620 C C . SER A 1 72 ? 43.484 -21.220 -30.226 1.00 84.81 72 SER A C 1
ATOM 622 O O . SER A 1 72 ? 43.414 -22.289 -30.821 1.00 84.81 72 SER A O 1
ATOM 624 N N . ILE A 1 73 ? 43.285 -21.125 -28.906 1.00 84.19 73 ILE A N 1
ATOM 625 C CA . ILE A 1 73 ? 43.052 -22.283 -28.021 1.00 84.19 73 ILE A CA 1
ATOM 626 C C . ILE A 1 73 ? 41.555 -22.518 -27.770 1.00 84.19 73 ILE A C 1
ATOM 628 O O . ILE A 1 73 ? 41.158 -23.636 -27.463 1.00 84.19 73 ILE A O 1
ATOM 632 N N . ILE A 1 74 ? 40.720 -21.485 -27.900 1.00 85.69 74 ILE A N 1
ATOM 633 C CA . ILE A 1 74 ? 39.295 -21.551 -27.552 1.00 85.69 74 ILE A CA 1
ATOM 634 C C . ILE A 1 74 ? 38.417 -21.900 -28.759 1.00 85.69 74 ILE A C 1
ATOM 636 O O . ILE A 1 74 ? 38.429 -21.233 -29.805 1.00 85.69 74 ILE A O 1
ATOM 640 N N . SER A 1 75 ? 37.630 -22.959 -28.593 1.00 88.19 75 SER A N 1
ATOM 641 C CA . SER A 1 75 ? 36.590 -23.340 -29.553 1.00 88.19 75 SER A CA 1
ATOM 642 C C . SER A 1 75 ? 35.391 -22.385 -29.482 1.00 88.19 75 SER A C 1
ATOM 644 O O . SER A 1 75 ? 35.220 -21.671 -28.496 1.00 88.19 75 SER A O 1
ATOM 646 N N . VAL A 1 76 ? 34.546 -22.373 -30.517 1.00 83.81 76 VAL A N 1
ATOM 647 C CA . VAL A 1 76 ? 33.292 -21.595 -30.505 1.00 83.81 76 VAL A CA 1
ATOM 648 C C . VAL A 1 76 ? 32.405 -22.031 -29.336 1.00 83.81 76 VAL A C 1
ATOM 650 O O . VAL A 1 76 ? 32.005 -21.190 -28.541 1.00 83.81 76 VAL A O 1
ATOM 653 N N . ARG A 1 77 ? 32.240 -23.343 -29.127 1.00 84.25 77 ARG A N 1
ATOM 654 C CA . ARG A 1 77 ? 31.466 -23.910 -28.006 1.00 84.25 77 ARG A CA 1
ATOM 655 C C . ARG A 1 77 ? 31.967 -23.503 -26.623 1.00 84.25 77 ARG A C 1
ATOM 657 O O . ARG A 1 77 ? 31.182 -23.295 -25.705 1.00 84.25 77 ARG A O 1
ATOM 664 N N . GLU A 1 78 ? 33.282 -23.411 -26.450 1.00 86.00 78 GLU A N 1
ATOM 665 C CA . GLU A 1 78 ? 33.864 -22.966 -25.180 1.00 86.00 78 GLU A CA 1
ATOM 666 C C . GLU A 1 78 ? 33.611 -21.468 -24.952 1.00 86.00 78 GLU A C 1
ATOM 668 O O . GLU A 1 78 ? 33.301 -21.064 -23.834 1.00 86.00 78 GLU A O 1
ATOM 673 N N . LEU A 1 79 ? 33.667 -20.648 -26.009 1.00 84.81 79 LEU A N 1
ATOM 674 C CA . LEU A 1 79 ? 33.284 -19.237 -25.935 1.00 84.81 79 LEU A CA 1
ATOM 675 C C . LEU A 1 79 ? 31.784 -19.067 -25.640 1.00 84.81 79 LEU A C 1
ATOM 677 O O . LEU A 1 79 ? 31.424 -18.232 -24.813 1.00 84.81 79 LEU A O 1
ATOM 681 N N . GLU A 1 80 ? 30.925 -19.874 -26.266 1.00 82.00 80 GLU A N 1
ATOM 682 C CA . GLU A 1 80 ? 29.482 -19.895 -26.005 1.00 82.00 80 GLU A CA 1
ATOM 683 C C . GLU A 1 80 ? 29.173 -20.183 -24.537 1.00 82.00 80 GLU A C 1
ATOM 685 O O . GLU A 1 80 ? 28.378 -19.476 -23.919 1.00 82.00 80 GLU A O 1
ATOM 690 N N . HIS A 1 81 ? 29.835 -21.193 -23.966 1.00 86.75 81 HIS A N 1
ATOM 691 C CA . HIS A 1 81 ? 29.666 -21.566 -22.566 1.00 86.75 81 HIS A CA 1
ATOM 692 C C . HIS A 1 81 ? 30.035 -20.418 -21.621 1.00 86.75 81 HIS A C 1
ATOM 694 O O . HIS A 1 81 ? 29.256 -20.074 -20.737 1.00 86.75 81 HIS A O 1
ATOM 700 N N . ILE A 1 82 ? 31.190 -19.781 -21.841 1.00 85.31 82 ILE A N 1
ATOM 701 C CA . ILE A 1 82 ? 31.644 -18.643 -21.026 1.00 85.31 82 ILE A CA 1
ATOM 702 C C . ILE A 1 82 ? 30.642 -17.487 -21.113 1.00 85.31 82 ILE A C 1
ATOM 704 O O . ILE A 1 82 ? 30.254 -16.911 -20.099 1.00 85.31 82 ILE A O 1
ATOM 708 N N . LEU A 1 83 ? 30.188 -17.153 -22.322 1.00 83.69 83 LEU A N 1
ATOM 709 C CA . LEU A 1 83 ? 29.207 -16.089 -22.520 1.00 83.69 83 LEU A CA 1
ATOM 710 C C . LEU A 1 83 ? 27.858 -16.419 -21.857 1.00 83.69 83 LEU A C 1
ATOM 712 O O . LEU A 1 83 ? 27.222 -15.529 -21.289 1.00 83.69 83 LEU A O 1
ATOM 716 N N . PHE A 1 84 ? 27.437 -17.686 -21.878 1.00 81.62 84 PHE A N 1
ATOM 717 C CA . PHE A 1 84 ? 26.233 -18.152 -21.193 1.00 81.62 84 PHE A CA 1
ATOM 718 C C . PHE A 1 84 ? 26.341 -18.016 -19.667 1.00 81.62 84 PHE A C 1
ATOM 720 O O . PHE A 1 84 ? 25.429 -17.466 -19.047 1.00 81.62 84 PHE A O 1
ATOM 727 N N . GLU A 1 85 ? 27.454 -18.447 -19.066 1.00 81.62 85 GLU A N 1
ATOM 728 C CA . GLU A 1 85 ? 27.700 -18.313 -17.621 1.00 81.62 85 GLU A CA 1
ATOM 729 C C . GLU A 1 85 ? 27.736 -16.846 -17.180 1.00 81.62 85 GLU A C 1
ATOM 731 O O . GLU A 1 85 ? 27.153 -16.483 -16.158 1.00 81.62 85 GLU A O 1
ATOM 736 N N . ILE A 1 86 ? 28.354 -15.976 -17.982 1.00 81.38 86 ILE A N 1
ATOM 737 C CA . ILE A 1 86 ? 28.353 -14.530 -17.742 1.00 81.38 86 ILE A CA 1
ATOM 738 C C . ILE A 1 86 ? 26.928 -13.980 -17.772 1.00 81.38 86 ILE A C 1
ATOM 740 O O . ILE A 1 86 ? 26.540 -13.227 -16.880 1.00 81.38 86 ILE A O 1
ATOM 744 N N . ASN A 1 87 ? 26.132 -14.359 -18.774 1.00 77.31 87 ASN A N 1
ATOM 745 C CA . ASN A 1 87 ? 24.737 -13.945 -18.853 1.00 77.31 87 ASN A CA 1
ATOM 746 C C . ASN A 1 87 ? 23.950 -14.401 -17.610 1.00 77.31 87 ASN A C 1
ATOM 748 O O . ASN A 1 87 ? 23.156 -13.626 -17.083 1.00 77.31 87 ASN A O 1
ATOM 752 N N . ASP A 1 88 ? 24.178 -15.612 -17.105 1.00 70.62 88 ASP A N 1
ATOM 753 C CA . ASP A 1 88 ? 23.523 -16.095 -15.884 1.00 70.62 88 ASP A CA 1
ATOM 754 C C . ASP A 1 88 ? 23.928 -15.274 -14.647 1.00 70.62 88 ASP A C 1
ATOM 756 O O . ASP A 1 88 ? 23.068 -14.764 -13.927 1.00 70.62 88 ASP A O 1
ATOM 760 N N . LYS A 1 89 ? 25.230 -15.007 -14.466 1.00 72.44 89 LYS A N 1
ATOM 761 C CA . LYS A 1 89 ? 25.748 -14.156 -13.378 1.00 72.44 89 LYS A CA 1
ATOM 762 C C . LYS A 1 89 ? 25.182 -12.741 -13.403 1.00 72.44 89 LYS A C 1
ATOM 764 O O . LYS A 1 89 ? 24.897 -12.179 -12.348 1.00 72.44 89 LYS A O 1
ATOM 769 N N . VAL A 1 90 ? 25.005 -12.154 -14.588 1.00 67.56 90 VAL A N 1
ATOM 770 C CA . VAL A 1 90 ? 24.430 -10.808 -14.694 1.00 67.56 90 VAL A CA 1
ATOM 771 C C . VAL A 1 90 ? 22.912 -10.834 -14.464 1.00 67.56 90 VAL A C 1
ATOM 773 O O . VAL A 1 90 ? 22.377 -9.914 -13.850 1.00 67.56 90 VAL A O 1
ATOM 776 N N . ASN A 1 91 ? 22.211 -11.897 -14.868 1.00 58.81 91 ASN A N 1
ATOM 777 C CA . ASN A 1 91 ? 20.782 -12.055 -14.574 1.00 58.81 91 ASN A CA 1
ATOM 778 C C . ASN A 1 91 ? 20.514 -12.265 -13.073 1.00 58.81 91 ASN A C 1
ATOM 780 O O . ASN A 1 91 ? 19.548 -11.718 -12.553 1.00 58.81 91 ASN A O 1
ATOM 784 N N . LEU A 1 92 ? 21.397 -12.964 -12.350 1.00 54.34 92 LEU A N 1
ATOM 785 C CA . LEU A 1 92 ? 21.317 -13.127 -10.887 1.00 54.34 92 LEU A CA 1
ATOM 786 C C . LEU A 1 92 ? 21.473 -11.802 -10.115 1.00 54.34 92 LEU A C 1
ATOM 788 O O . LEU A 1 92 ? 20.992 -11.673 -8.991 1.00 54.34 92 LEU A O 1
ATOM 792 N N . VAL A 1 93 ? 22.136 -10.813 -10.718 1.00 47.66 93 VAL A N 1
ATOM 793 C CA . VAL A 1 93 ? 22.320 -9.451 -10.183 1.00 47.66 93 VAL A CA 1
ATOM 794 C C . VAL A 1 93 ? 21.076 -8.581 -10.396 1.00 47.66 93 VAL A C 1
ATOM 796 O O . VAL A 1 93 ? 20.871 -7.594 -9.690 1.00 47.66 93 VAL A O 1
ATOM 799 N N . VAL A 1 94 ? 20.224 -8.945 -11.353 1.00 47.44 94 VAL A N 1
ATOM 800 C CA . VAL A 1 94 ? 19.056 -8.173 -11.773 1.00 47.44 94 VAL A CA 1
ATOM 801 C C . VAL A 1 94 ? 17.791 -8.866 -11.278 1.00 47.44 94 VAL A C 1
ATOM 803 O O . VAL A 1 94 ? 16.985 -9.381 -12.043 1.00 47.44 94 VAL A O 1
ATOM 806 N N . CYS A 1 95 ? 17.606 -8.844 -9.962 1.00 34.09 95 CYS A N 1
ATOM 807 C CA . CYS A 1 95 ? 16.347 -9.212 -9.330 1.00 34.09 95 CYS A CA 1
ATOM 808 C C . CYS A 1 95 ? 15.890 -8.074 -8.416 1.00 34.09 95 CYS A C 1
ATOM 810 O O . CYS A 1 95 ? 16.530 -7.761 -7.414 1.00 34.09 95 CYS A O 1
ATOM 812 N N . SER A 1 96 ? 14.732 -7.493 -8.734 1.00 35.97 96 SER A N 1
ATOM 813 C CA . SER A 1 96 ? 13.747 -7.389 -7.665 1.00 35.97 96 SER A CA 1
ATOM 814 C C . SER A 1 96 ? 13.146 -8.780 -7.470 1.00 35.97 96 SER A C 1
ATOM 816 O O . SER A 1 96 ? 13.111 -9.585 -8.401 1.00 35.97 96 SER A O 1
ATOM 818 N N . ASP A 1 97 ? 12.607 -9.047 -6.290 1.00 36.06 97 ASP A N 1
ATOM 819 C CA . ASP A 1 97 ? 11.872 -10.282 -6.000 1.00 36.06 97 ASP A CA 1
ATOM 820 C C . ASP A 1 97 ? 10.513 -10.392 -6.738 1.00 36.06 97 ASP A C 1
ATOM 822 O O . ASP A 1 97 ? 9.672 -11.225 -6.390 1.00 36.06 97 ASP A O 1
ATOM 826 N N . VAL A 1 98 ? 10.275 -9.585 -7.781 1.00 37.16 98 VAL A N 1
ATOM 827 C CA . VAL A 1 98 ? 9.059 -9.614 -8.601 1.00 37.16 98 VAL A CA 1
ATOM 828 C C . VAL A 1 98 ? 9.387 -10.282 -9.931 1.00 37.16 98 VAL A C 1
ATOM 830 O O . VAL A 1 98 ? 10.126 -9.746 -10.754 1.00 37.16 98 VAL A O 1
ATOM 833 N N . LYS A 1 99 ? 8.839 -11.481 -10.146 1.00 35.53 99 LYS A N 1
ATOM 834 C CA . LYS A 1 99 ? 8.965 -12.199 -11.420 1.00 35.53 99 LYS A CA 1
ATOM 835 C C . LYS A 1 99 ? 8.373 -11.331 -12.545 1.00 35.53 99 LYS A C 1
ATOM 837 O O . LYS A 1 99 ? 7.183 -11.037 -12.482 1.00 35.53 99 LYS A O 1
ATOM 842 N N . PRO A 1 100 ? 9.142 -10.941 -13.575 1.00 37.00 100 PRO A N 1
ATOM 843 C CA . PRO A 1 100 ? 8.602 -10.165 -14.685 1.00 37.00 100 PRO A CA 1
ATOM 844 C C . PRO A 1 100 ? 7.600 -11.013 -15.485 1.00 37.00 100 PRO A C 1
ATOM 846 O O . PRO A 1 100 ? 7.946 -12.086 -15.985 1.00 37.00 100 PRO A O 1
ATOM 849 N N . TYR A 1 101 ? 6.368 -10.521 -15.634 1.00 51.09 101 TYR A N 1
ATOM 850 C CA . TYR A 1 101 ? 5.368 -11.038 -16.574 1.00 51.09 101 TYR A CA 1
ATOM 851 C C . TYR A 1 101 ? 4.942 -9.943 -17.569 1.00 51.09 101 TYR A C 1
ATOM 853 O O . TYR A 1 101 ? 5.034 -8.749 -17.299 1.00 51.09 101 TYR A O 1
ATOM 861 N N . LYS A 1 102 ? 4.599 -10.372 -18.792 1.00 57.38 102 LYS A N 1
ATOM 862 C CA . LYS A 1 102 ? 5.322 -9.943 -20.006 1.00 57.38 102 LYS A CA 1
ATOM 863 C C . LYS A 1 102 ? 4.944 -8.605 -20.661 1.00 57.38 102 LYS A C 1
ATOM 865 O O . LYS A 1 102 ? 5.777 -8.113 -21.406 1.00 57.38 102 LYS A O 1
ATOM 870 N N . ASN A 1 103 ? 3.775 -8.005 -20.415 1.00 71.12 103 ASN A N 1
ATOM 871 C CA . ASN A 1 103 ? 3.261 -6.953 -21.315 1.00 71.12 103 ASN A CA 1
ATOM 872 C C . ASN A 1 103 ? 2.675 -5.697 -20.629 1.00 71.12 103 ASN A C 1
ATOM 874 O O . ASN A 1 103 ? 2.083 -4.889 -21.338 1.00 71.12 103 ASN A O 1
ATOM 878 N N . LEU A 1 104 ? 2.788 -5.506 -19.303 1.00 83.62 104 LEU A N 1
ATOM 879 C CA . LEU A 1 104 ? 2.221 -4.323 -18.624 1.00 83.62 104 LEU A CA 1
ATOM 880 C C . LEU A 1 104 ? 3.125 -3.758 -17.517 1.00 83.62 104 LEU A C 1
ATOM 882 O O . LEU A 1 104 ? 3.452 -4.438 -16.540 1.00 83.62 104 LEU A O 1
ATOM 886 N N . CYS A 1 105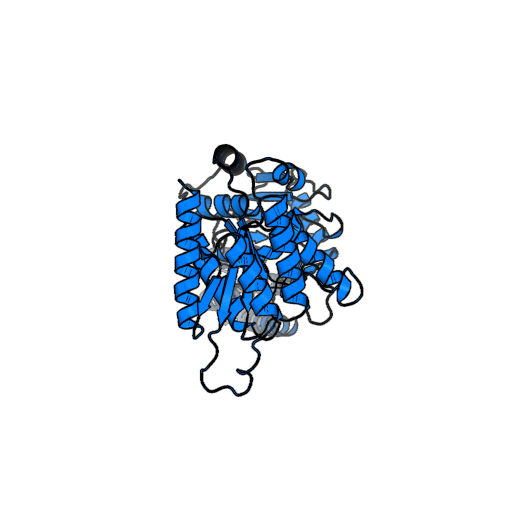 ? 3.439 -2.470 -17.641 1.00 88.25 105 CYS A N 1
ATOM 887 C CA . CYS A 1 105 ? 4.011 -1.632 -16.593 1.00 88.25 105 CYS A CA 1
ATOM 888 C C . CYS A 1 105 ? 2.956 -0.663 -16.052 1.00 88.25 105 CYS A C 1
ATOM 890 O O . CYS A 1 105 ? 2.213 -0.050 -16.818 1.00 88.25 105 CYS A O 1
ATOM 892 N N . ILE A 1 106 ? 2.929 -0.480 -14.735 1.00 91.19 106 ILE A N 1
ATOM 893 C CA . ILE A 1 106 ? 2.113 0.521 -14.052 1.00 91.19 106 ILE A CA 1
ATOM 894 C C . ILE A 1 106 ? 3.064 1.486 -13.350 1.00 91.19 106 ILE A C 1
ATOM 896 O O . ILE A 1 106 ? 3.717 1.124 -12.374 1.00 91.19 106 ILE A O 1
ATOM 900 N N . PHE A 1 107 ? 3.138 2.719 -13.835 1.00 92.69 107 PHE A N 1
ATOM 901 C CA . PHE A 1 107 ? 3.881 3.794 -13.194 1.00 92.69 107 PHE A CA 1
ATOM 902 C C . PHE A 1 107 ? 2.961 4.601 -12.289 1.00 92.69 107 PHE A C 1
ATOM 904 O O . PHE A 1 107 ? 1.930 5.096 -12.735 1.00 92.69 107 PHE A O 1
ATOM 911 N N . PHE A 1 108 ? 3.367 4.779 -11.040 1.00 93.44 108 PHE A N 1
ATOM 912 C CA . PHE A 1 108 ? 2.819 5.774 -10.133 1.00 93.44 108 PHE A CA 1
ATOM 913 C C . PHE A 1 108 ? 3.754 6.985 -10.116 1.00 93.44 108 PHE A C 1
ATOM 915 O O . PHE A 1 108 ? 4.824 6.959 -9.504 1.00 93.44 108 PHE A O 1
ATOM 922 N N . LEU A 1 109 ? 3.366 8.031 -10.844 1.00 94.19 109 LEU A N 1
ATOM 923 C CA . LEU A 1 109 ? 4.126 9.268 -10.983 1.00 94.19 109 LEU A CA 1
ATOM 924 C C . LEU A 1 109 ? 3.570 10.296 -10.006 1.00 94.19 109 LEU A C 1
ATOM 926 O O . LEU A 1 109 ? 2.490 10.845 -10.204 1.00 94.19 109 LEU A O 1
ATOM 930 N N . SER A 1 110 ? 4.294 10.529 -8.918 1.00 91.62 110 SER A N 1
ATOM 931 C CA . SER A 1 110 ? 3.901 11.493 -7.899 1.00 91.62 110 SER A CA 1
ATOM 932 C C . SER A 1 110 ? 5.144 12.091 -7.266 1.00 91.62 110 SER A C 1
ATOM 934 O O . SER A 1 110 ? 5.949 11.372 -6.685 1.00 91.62 110 SER A O 1
ATOM 936 N N . HIS A 1 111 ? 5.269 13.413 -7.306 1.00 90.69 111 HIS A N 1
ATOM 937 C CA . HIS A 1 111 ? 6.281 14.104 -6.522 1.00 90.69 111 HIS A CA 1
ATOM 938 C C . HIS A 1 111 ? 5.738 14.381 -5.101 1.00 90.69 111 HIS A C 1
ATOM 940 O O . HIS A 1 111 ? 4.625 14.899 -4.979 1.00 90.69 111 HIS A O 1
ATOM 946 N N . PRO A 1 112 ? 6.476 14.120 -4.001 1.00 85.12 112 PRO A N 1
ATOM 947 C CA . PRO A 1 112 ? 5.990 14.369 -2.634 1.00 85.12 112 PRO A CA 1
ATOM 948 C C . PRO A 1 112 ? 5.520 15.813 -2.381 1.00 85.12 112 PRO A C 1
ATOM 950 O O . PRO A 1 112 ? 4.543 16.041 -1.667 1.00 85.12 112 PRO A O 1
ATOM 953 N N . LYS A 1 113 ? 6.165 16.797 -3.029 1.00 82.88 113 LYS A N 1
ATOM 954 C CA . LYS A 1 113 ? 5.762 18.224 -3.007 1.00 82.88 113 LYS A CA 1
ATOM 955 C C . LYS A 1 113 ? 4.319 18.469 -3.486 1.00 82.88 113 LYS A C 1
ATOM 957 O O . LYS A 1 113 ? 3.732 19.464 -3.069 1.00 82.88 113 LYS A O 1
ATOM 962 N N . ASN A 1 114 ? 3.730 17.566 -4.274 1.00 79.44 114 ASN A N 1
ATOM 963 C CA . ASN A 1 114 ? 2.357 17.695 -4.774 1.00 79.44 114 ASN A CA 1
ATOM 964 C C . ASN A 1 114 ? 1.309 17.568 -3.657 1.00 79.44 114 ASN A C 1
ATOM 966 O O . ASN A 1 114 ? 0.173 17.995 -3.844 1.00 79.44 114 ASN A O 1
ATOM 970 N N . LYS A 1 115 ? 1.673 16.982 -2.501 1.00 75.81 115 LYS A N 1
ATOM 971 C CA . LYS A 1 115 ? 0.796 16.790 -1.327 1.00 75.81 115 LYS A CA 1
ATOM 972 C C . LYS A 1 115 ? -0.569 16.168 -1.663 1.00 75.81 115 LYS A C 1
ATOM 974 O O . LYS A 1 115 ? -1.564 16.431 -0.989 1.00 75.81 115 LYS A O 1
ATOM 979 N N . ALA A 1 116 ? -0.623 15.341 -2.705 1.00 78.12 116 ALA A N 1
ATOM 980 C CA . ALA A 1 116 ? -1.848 14.677 -3.113 1.00 78.12 116 ALA A CA 1
ATOM 981 C C . ALA A 1 116 ? -2.247 13.634 -2.054 1.00 78.12 116 ALA A C 1
ATOM 983 O O . ALA A 1 116 ? -1.443 12.782 -1.679 1.00 78.12 116 ALA A O 1
ATOM 984 N N . ILE A 1 117 ? -3.490 13.694 -1.568 1.00 75.44 117 ILE A N 1
ATOM 985 C CA . ILE A 1 117 ? -3.996 12.801 -0.504 1.00 75.44 117 ILE A CA 1
ATOM 986 C C . ILE A 1 117 ? -3.867 11.328 -0.923 1.00 75.44 117 ILE A C 1
ATOM 988 O O . ILE A 1 117 ? -3.429 10.487 -0.141 1.00 75.44 117 ILE A O 1
ATOM 992 N N . VAL A 1 118 ? -4.171 11.045 -2.191 1.00 79.69 118 VAL A N 1
ATOM 993 C CA . VAL A 1 118 ? -4.049 9.719 -2.810 1.00 79.69 118 VAL A CA 1
ATOM 994 C C . VAL A 1 118 ? -2.625 9.158 -2.767 1.00 79.69 118 VAL A C 1
ATOM 996 O O . VAL A 1 118 ? -2.444 7.947 -2.667 1.00 79.69 118 VAL A O 1
ATOM 999 N N . THR A 1 119 ? -1.601 10.016 -2.783 1.00 83.56 119 THR A N 1
ATOM 1000 C CA . THR A 1 119 ? -0.210 9.572 -2.676 1.00 83.56 119 THR A CA 1
ATOM 1001 C C . THR A 1 119 ? 0.021 8.905 -1.332 1.00 83.56 119 THR A C 1
ATOM 1003 O O . THR A 1 119 ? 0.489 7.775 -1.297 1.00 83.56 119 THR A O 1
ATOM 1006 N N . ALA A 1 120 ? -0.370 9.545 -0.227 1.00 78.38 120 ALA A N 1
ATOM 1007 C CA . ALA A 1 120 ? -0.213 8.955 1.102 1.00 78.38 120 ALA A CA 1
ATOM 1008 C C . ALA A 1 120 ? -0.937 7.602 1.219 1.00 78.38 120 ALA A C 1
ATOM 1010 O O . ALA A 1 120 ? -0.414 6.670 1.829 1.00 78.38 120 ALA A O 1
ATOM 1011 N N . GLU A 1 121 ? -2.104 7.470 0.587 1.00 77.88 121 GLU A N 1
ATOM 1012 C CA . GLU A 1 121 ? -2.858 6.218 0.546 1.00 77.88 121 GLU A CA 1
ATOM 1013 C C . GLU A 1 121 ? -2.123 5.104 -0.216 1.00 77.88 121 GLU A C 1
ATOM 1015 O O . GLU A 1 121 ? -1.927 4.024 0.345 1.00 77.88 121 GLU A O 1
ATOM 1020 N N . ILE A 1 122 ? -1.641 5.372 -1.433 1.00 83.75 122 ILE A N 1
ATOM 1021 C CA . ILE A 1 122 ? -0.852 4.412 -2.226 1.00 83.75 122 ILE A CA 1
ATOM 1022 C C . ILE A 1 122 ? 0.423 4.002 -1.487 1.00 83.75 122 ILE A C 1
ATOM 1024 O O . ILE A 1 122 ? 0.702 2.808 -1.356 1.00 83.75 122 ILE A O 1
ATOM 1028 N N . LEU A 1 123 ? 1.161 4.968 -0.932 1.00 82.88 123 LEU A N 1
ATOM 1029 C CA . LEU A 1 123 ? 2.384 4.693 -0.174 1.00 82.88 123 LEU A CA 1
ATOM 1030 C C . LEU A 1 123 ? 2.118 3.836 1.071 1.00 82.88 123 LEU A C 1
ATOM 1032 O O . LEU A 1 123 ? 2.945 2.995 1.412 1.00 82.88 123 LEU A O 1
ATOM 1036 N N . SER A 1 124 ? 0.967 4.013 1.728 1.00 73.88 124 SER A N 1
ATOM 1037 C CA . SER A 1 124 ? 0.573 3.229 2.909 1.00 73.88 124 SER A CA 1
ATOM 1038 C C . SER A 1 124 ? 0.137 1.794 2.604 1.00 73.88 124 SER A C 1
ATOM 1040 O O . SER A 1 124 ? -0.107 1.021 3.521 1.00 73.88 124 SER A O 1
ATOM 1042 N N . ARG A 1 125 ? -0.010 1.427 1.325 1.00 75.56 125 ARG A N 1
ATOM 1043 C CA . ARG A 1 125 ? -0.396 0.072 0.909 1.00 75.56 125 ARG A CA 1
ATOM 1044 C C . ARG A 1 125 ? 0.630 -0.556 -0.029 1.00 75.56 125 ARG A C 1
ATOM 1046 O O . ARG A 1 125 ? 0.323 -1.544 -0.689 1.00 75.56 125 ARG A O 1
ATOM 1053 N N . ILE A 1 126 ? 1.853 -0.029 -0.087 1.00 77.00 126 ILE A N 1
ATOM 1054 C CA . ILE A 1 126 ? 2.832 -0.449 -1.094 1.00 77.00 126 ILE A CA 1
ATOM 1055 C C . ILE A 1 126 ? 3.205 -1.931 -0.996 1.00 77.00 126 ILE A C 1
ATOM 1057 O O . ILE A 1 126 ? 3.210 -2.622 -2.006 1.00 77.00 126 ILE A O 1
ATOM 1061 N N . ASN A 1 127 ? 3.408 -2.465 0.211 1.00 69.38 127 ASN A N 1
ATOM 1062 C CA . ASN A 1 127 ? 3.685 -3.896 0.394 1.00 69.38 127 ASN A CA 1
ATOM 1063 C C . ASN A 1 127 ? 2.499 -4.776 -0.024 1.00 69.38 127 ASN A C 1
ATOM 1065 O O . ASN A 1 127 ? 2.676 -5.900 -0.491 1.00 69.38 127 ASN A O 1
ATOM 1069 N N . TYR A 1 128 ? 1.279 -4.276 0.174 1.00 72.88 128 TYR A N 1
ATOM 1070 C CA . TYR A 1 128 ? 0.069 -4.970 -0.243 1.00 72.88 128 TYR A CA 1
ATOM 1071 C C . TYR A 1 128 ? -0.069 -4.962 -1.765 1.00 72.88 128 TYR A C 1
ATOM 1073 O O . TYR A 1 128 ? -0.284 -6.021 -2.353 1.00 72.88 128 TYR A O 1
ATOM 1081 N N . LEU A 1 129 ? 0.122 -3.797 -2.392 1.00 75.69 129 LEU A N 1
ATOM 1082 C CA . LEU A 1 129 ? 0.156 -3.648 -3.842 1.00 75.69 129 LEU A CA 1
ATOM 1083 C C . LEU A 1 129 ? 1.219 -4.571 -4.435 1.00 75.69 129 LEU A C 1
ATOM 1085 O O . LEU A 1 129 ? 0.849 -5.462 -5.181 1.00 75.69 129 LEU A O 1
ATOM 1089 N N . ASP A 1 130 ? 2.475 -4.476 -4.001 1.00 70.94 130 ASP A N 1
ATOM 1090 C CA . ASP A 1 130 ? 3.579 -5.329 -4.462 1.00 70.94 130 ASP A CA 1
ATOM 1091 C C . ASP A 1 130 ? 3.242 -6.831 -4.377 1.00 70.94 130 ASP A C 1
ATOM 1093 O O . ASP A 1 130 ? 3.399 -7.589 -5.337 1.00 70.94 130 ASP A O 1
ATOM 1097 N N . LYS A 1 131 ? 2.658 -7.268 -3.253 1.00 71.00 131 LYS A N 1
ATOM 1098 C CA . LYS A 1 131 ? 2.237 -8.662 -3.065 1.00 71.00 131 LYS A CA 1
ATOM 1099 C C . LYS A 1 131 ? 1.096 -9.081 -3.996 1.00 71.00 131 LYS A C 1
ATOM 1101 O O . LYS A 1 131 ? 1.059 -10.243 -4.409 1.00 71.00 131 LYS A O 1
ATOM 1106 N N . MET A 1 132 ? 0.154 -8.189 -4.283 1.00 69.44 132 MET A N 1
ATOM 1107 C CA . MET A 1 132 ? -1.046 -8.495 -5.065 1.00 69.44 132 MET A CA 1
ATOM 1108 C C . MET A 1 132 ? -0.881 -8.223 -6.564 1.00 69.44 132 MET A C 1
ATOM 1110 O O . MET A 1 132 ? -1.623 -8.785 -7.368 1.00 69.44 132 MET A O 1
ATOM 1114 N N . THR A 1 133 ? 0.114 -7.428 -6.950 1.00 70.50 133 THR A N 1
ATOM 1115 C CA . THR A 1 133 ? 0.443 -7.072 -8.333 1.00 70.50 133 THR A CA 1
ATOM 1116 C C . THR A 1 133 ? 1.650 -7.845 -8.860 1.00 70.50 133 THR A C 1
ATOM 1118 O O . THR A 1 133 ? 2.255 -7.414 -9.829 1.00 70.50 133 THR A O 1
ATOM 1121 N N . ARG A 1 134 ? 2.002 -8.999 -8.273 1.00 66.44 134 ARG A N 1
ATOM 1122 C CA . ARG A 1 134 ? 3.183 -9.824 -8.635 1.00 66.44 134 ARG A CA 1
ATOM 1123 C C . ARG A 1 134 ? 3.333 -10.180 -10.120 1.00 66.44 134 ARG A C 1
ATOM 1125 O O . ARG A 1 134 ? 4.396 -10.633 -10.523 1.00 66.44 134 ARG A O 1
ATOM 1132 N N . GLU A 1 135 ? 2.266 -10.037 -10.895 1.00 66.12 135 GLU A N 1
ATOM 1133 C CA . GLU A 1 135 ? 2.192 -10.372 -12.320 1.00 66.12 135 GLU A CA 1
ATOM 1134 C C . GLU A 1 135 ? 2.283 -9.127 -13.232 1.00 66.12 135 GLU A C 1
ATOM 1136 O O . GLU A 1 135 ? 2.206 -9.254 -14.451 1.00 66.12 135 GLU A O 1
ATOM 1141 N N . VAL A 1 136 ? 2.434 -7.922 -12.667 1.00 72.06 136 VAL A N 1
ATOM 1142 C CA . VAL A 1 136 ? 2.650 -6.663 -13.400 1.00 72.06 136 VAL A CA 1
ATOM 1143 C C . VAL A 1 136 ? 3.819 -5.891 -12.791 1.00 72.06 136 VAL A C 1
ATOM 1145 O O . VAL A 1 136 ? 4.102 -5.993 -11.598 1.00 72.06 136 VAL A O 1
ATOM 1148 N N . THR A 1 137 ? 4.498 -5.078 -13.598 1.00 76.81 137 THR A N 1
ATOM 1149 C CA . THR A 1 137 ? 5.618 -4.269 -13.099 1.00 76.81 137 THR A CA 1
ATOM 1150 C C . THR A 1 137 ? 5.081 -2.968 -12.504 1.00 76.81 137 THR A C 1
ATOM 1152 O O . THR A 1 137 ? 4.716 -2.060 -13.249 1.00 76.81 137 THR A O 1
ATOM 1155 N N . PHE A 1 138 ? 5.021 -2.862 -11.173 1.00 82.88 138 PHE A N 1
ATOM 1156 C CA . PHE A 1 138 ? 4.623 -1.629 -10.482 1.00 82.88 138 PHE A CA 1
ATOM 1157 C C . PHE A 1 138 ? 5.848 -0.755 -10.177 1.00 82.88 138 PHE A C 1
ATOM 1159 O O . PHE A 1 138 ? 6.812 -1.206 -9.559 1.00 82.88 138 PHE A O 1
ATOM 1166 N N . ILE A 1 139 ? 5.838 0.496 -10.639 1.00 86.31 139 ILE A N 1
ATOM 1167 C CA . ILE A 1 139 ? 7.002 1.386 -10.629 1.00 86.31 139 ILE A CA 1
ATOM 1168 C C . ILE A 1 139 ? 6.647 2.714 -9.976 1.00 86.31 139 ILE A C 1
ATOM 1170 O O . ILE A 1 139 ? 5.727 3.397 -10.409 1.00 86.31 139 ILE A O 1
ATOM 1174 N N . MET A 1 140 ? 7.445 3.130 -8.994 1.00 90.19 140 MET A N 1
ATOM 1175 C CA . MET A 1 140 ? 7.298 4.415 -8.311 1.00 90.19 140 MET A CA 1
ATOM 1176 C C . MET A 1 140 ? 8.602 5.211 -8.418 1.00 90.19 140 MET A C 1
ATOM 1178 O O . MET A 1 140 ? 9.491 5.036 -7.584 1.00 90.19 140 MET A O 1
ATOM 1182 N N . PRO A 1 141 ? 8.787 6.034 -9.464 1.00 89.00 141 PRO A N 1
ATOM 1183 C CA . PRO A 1 141 ? 10.041 6.752 -9.668 1.00 89.00 141 PRO A CA 1
ATOM 1184 C C . PRO A 1 141 ? 10.422 7.621 -8.466 1.00 89.00 141 PRO A C 1
ATOM 1186 O O . PRO A 1 141 ? 9.561 8.234 -7.843 1.00 89.00 141 PRO A O 1
ATOM 1189 N N . GLY A 1 142 ? 11.709 7.653 -8.121 1.00 85.62 142 GLY A N 1
ATOM 1190 C CA . GLY A 1 142 ? 12.235 8.406 -6.976 1.00 85.62 142 GLY A CA 1
ATOM 1191 C C . GLY A 1 142 ? 11.974 7.789 -5.599 1.00 85.62 142 GLY A C 1
ATOM 1192 O O . GLY A 1 142 ? 12.742 8.048 -4.681 1.00 85.62 142 GLY A O 1
ATOM 1193 N N . TYR A 1 143 ? 10.960 6.940 -5.427 1.00 86.44 143 TYR A N 1
ATOM 1194 C CA . TYR A 1 143 ? 10.670 6.311 -4.137 1.00 86.44 143 TYR A CA 1
ATOM 1195 C C . TYR A 1 143 ? 11.621 5.141 -3.862 1.00 86.44 143 TYR A C 1
ATOM 1197 O O . TYR A 1 143 ? 11.690 4.189 -4.638 1.00 86.44 143 TYR A O 1
ATOM 1205 N N . ASN A 1 144 ? 12.318 5.189 -2.727 1.00 82.56 144 ASN A N 1
ATOM 1206 C CA . ASN A 1 144 ? 13.272 4.167 -2.292 1.00 82.56 144 ASN A CA 1
ATOM 1207 C C . ASN A 1 144 ? 12.995 3.745 -0.853 1.00 82.56 144 ASN A C 1
ATOM 1209 O O . ASN A 1 144 ? 12.412 4.509 -0.095 1.00 82.56 144 ASN A O 1
ATOM 1213 N N . LYS A 1 145 ? 13.451 2.557 -0.443 1.00 80.44 145 LYS A N 1
ATOM 1214 C CA . LYS A 1 145 ? 13.434 2.172 0.974 1.00 80.44 145 LYS A CA 1
ATOM 1215 C C . LYS A 1 145 ? 14.376 3.088 1.759 1.00 80.44 145 LYS A C 1
ATOM 1217 O O . LYS A 1 145 ? 15.555 3.163 1.421 1.00 80.44 145 LYS A O 1
ATOM 1222 N N . ALA A 1 146 ? 13.850 3.739 2.790 1.00 78.31 146 ALA A N 1
ATOM 1223 C CA . ALA A 1 146 ? 14.623 4.619 3.655 1.00 78.31 146 ALA A CA 1
ATOM 1224 C C . ALA A 1 146 ? 15.699 3.833 4.423 1.00 78.31 146 ALA A C 1
ATOM 1226 O O . ALA A 1 146 ? 15.446 2.737 4.937 1.00 78.31 146 ALA A O 1
ATOM 1227 N N . GLN A 1 147 ? 16.895 4.407 4.492 1.00 81.19 147 GLN A N 1
ATOM 1228 C CA . GLN A 1 147 ? 17.977 4.041 5.402 1.00 81.19 147 GLN A CA 1
ATOM 1229 C C . GLN A 1 147 ? 17.842 4.808 6.728 1.00 81.19 147 GLN A C 1
ATOM 1231 O O . GLN A 1 147 ? 16.984 5.677 6.863 1.00 81.19 147 GLN A O 1
ATOM 1236 N N . MET A 1 148 ? 18.680 4.486 7.724 1.00 74.12 148 MET A N 1
ATOM 1237 C CA . MET A 1 148 ? 18.567 5.062 9.079 1.00 74.12 148 MET A CA 1
ATOM 1238 C C . MET A 1 148 ? 18.628 6.597 9.121 1.00 74.12 148 MET A C 1
ATOM 1240 O O . MET A 1 148 ? 18.027 7.184 10.017 1.00 74.12 148 MET A O 1
ATOM 1244 N N . ASP A 1 149 ? 19.311 7.223 8.161 1.00 81.25 149 ASP A N 1
ATOM 1245 C CA . ASP A 1 149 ? 19.546 8.672 8.124 1.00 81.25 149 ASP A CA 1
ATOM 1246 C C . ASP A 1 149 ? 18.703 9.401 7.061 1.00 81.25 149 ASP A C 1
ATOM 1248 O O . ASP A 1 149 ? 18.836 10.613 6.886 1.00 81.25 149 ASP A O 1
ATOM 1252 N N . ASP A 1 150 ? 17.842 8.678 6.341 1.00 78.06 150 ASP A N 1
ATOM 1253 C CA . ASP A 1 150 ? 17.048 9.258 5.262 1.00 78.06 150 ASP A CA 1
ATOM 1254 C C . ASP A 1 150 ? 15.817 10.004 5.798 1.00 78.06 150 ASP A C 1
ATOM 1256 O O . ASP A 1 150 ? 15.173 9.599 6.770 1.00 78.06 150 ASP A O 1
ATOM 1260 N N . GLU A 1 151 ? 15.418 11.071 5.101 1.00 82.69 151 GLU A N 1
ATOM 1261 C CA . GLU A 1 151 ? 14.134 11.723 5.351 1.00 82.69 151 GLU A CA 1
ATOM 1262 C C . GLU A 1 151 ? 12.990 10.799 4.899 1.00 82.69 151 GLU A C 1
ATOM 1264 O O . GLU A 1 151 ? 12.860 10.467 3.714 1.00 82.69 151 GLU A O 1
ATOM 1269 N N . VAL A 1 152 ? 12.169 10.359 5.859 1.00 82.19 152 VAL A N 1
ATOM 1270 C CA . VAL A 1 152 ? 11.060 9.428 5.618 1.00 82.19 152 VAL A CA 1
ATOM 1271 C C . VAL A 1 152 ? 9.815 10.182 5.159 1.00 82.19 152 VAL A C 1
ATOM 1273 O O . VAL A 1 152 ? 9.289 11.043 5.862 1.00 82.19 152 VAL A O 1
ATOM 1276 N N . ILE A 1 153 ? 9.284 9.786 4.007 1.00 77.12 153 ILE A N 1
ATOM 1277 C CA . ILE A 1 153 ? 8.141 10.438 3.349 1.00 77.12 153 ILE A CA 1
ATOM 1278 C C . ILE A 1 153 ? 6.789 9.749 3.600 1.00 77.12 153 ILE A C 1
ATOM 1280 O O . ILE A 1 153 ? 5.746 10.341 3.335 1.00 77.12 153 ILE A O 1
ATOM 1284 N N . ASN A 1 154 ? 6.770 8.517 4.118 1.00 69.88 154 ASN A N 1
ATOM 1285 C CA . ASN A 1 154 ? 5.551 7.741 4.404 1.00 69.88 154 ASN A CA 1
ATOM 1286 C C . ASN A 1 154 ? 5.568 7.144 5.826 1.00 69.88 154 ASN A C 1
ATOM 1288 O O . ASN A 1 154 ? 5.318 5.959 6.034 1.00 69.88 154 ASN A O 1
ATOM 1292 N N . ALA A 1 155 ? 5.834 7.980 6.829 1.00 54.38 155 ALA A N 1
ATOM 1293 C CA . ALA A 1 155 ? 5.969 7.569 8.231 1.00 54.38 155 ALA A CA 1
ATOM 1294 C C . ALA A 1 155 ? 4.712 6.919 8.864 1.00 54.38 155 ALA A C 1
ATOM 1296 O O . ALA A 1 155 ? 4.737 6.578 10.043 1.00 54.38 155 ALA A O 1
ATOM 1297 N N . SER A 1 156 ? 3.614 6.777 8.114 1.00 52.22 156 SER A N 1
ATOM 1298 C CA . SER A 1 156 ? 2.325 6.265 8.581 1.00 52.22 156 SER A CA 1
ATOM 1299 C C . SER A 1 156 ? 2.166 4.744 8.506 1.00 52.22 156 SER A C 1
ATOM 1301 O O . SER A 1 156 ? 1.138 4.245 8.946 1.00 52.22 156 SER A O 1
ATOM 1303 N N . ASP A 1 157 ? 3.114 3.994 7.932 1.00 47.66 157 ASP A N 1
ATOM 1304 C CA . ASP A 1 157 ? 2.992 2.534 7.830 1.00 47.66 157 ASP A CA 1
ATOM 1305 C C . ASP A 1 157 ? 4.203 1.804 8.432 1.00 47.66 157 ASP A C 1
ATOM 1307 O O . ASP A 1 157 ? 5.361 2.081 8.119 1.00 47.66 157 ASP A O 1
ATOM 1311 N N . ASN A 1 158 ? 3.922 0.844 9.315 1.00 49.72 158 ASN A N 1
ATOM 1312 C CA . ASN A 1 158 ? 4.916 0.111 10.106 1.00 49.72 158 ASN A CA 1
ATOM 1313 C C . ASN A 1 158 ? 5.720 -0.917 9.288 1.00 49.72 158 ASN A C 1
ATOM 1315 O O . ASN A 1 158 ? 6.610 -1.565 9.838 1.00 49.72 158 ASN A O 1
ATOM 1319 N N . ASN A 1 159 ? 5.425 -1.083 7.994 1.00 54.16 159 ASN A N 1
ATOM 1320 C CA . ASN A 1 159 ? 5.974 -2.182 7.201 1.00 54.16 159 ASN A CA 1
ATOM 1321 C C . ASN A 1 159 ? 6.969 -1.764 6.102 1.00 54.16 159 ASN A C 1
ATOM 1323 O O . ASN A 1 159 ? 7.728 -2.621 5.648 1.00 54.16 159 ASN A O 1
ATOM 1327 N N . LEU A 1 160 ? 7.021 -0.494 5.674 1.00 67.19 160 LEU A N 1
ATOM 1328 C CA . LEU A 1 160 ? 8.071 -0.011 4.763 1.00 67.19 160 LEU A CA 1
ATOM 1329 C C . LEU A 1 160 ? 8.237 1.512 4.837 1.00 67.19 160 LEU A C 1
ATOM 1331 O O . LEU A 1 160 ? 7.428 2.256 4.289 1.00 67.19 160 LEU A O 1
ATOM 1335 N N . GLN A 1 161 ? 9.319 1.971 5.464 1.00 77.69 161 GLN A N 1
ATOM 1336 C CA . GLN A 1 161 ? 9.719 3.376 5.397 1.00 77.69 161 GLN A CA 1
ATOM 1337 C C . GLN A 1 161 ? 10.350 3.662 4.035 1.00 77.69 161 GLN A C 1
ATOM 1339 O O . GLN A 1 161 ? 11.233 2.930 3.579 1.0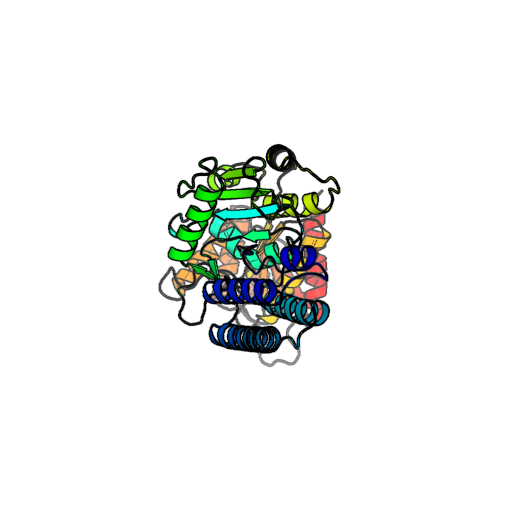0 77.69 161 GLN A O 1
ATOM 1344 N N . LEU A 1 162 ? 9.885 4.723 3.393 1.00 80.75 162 LEU A N 1
ATOM 1345 C CA . LEU A 1 162 ? 10.325 5.195 2.094 1.00 80.75 162 LEU A CA 1
ATOM 1346 C C . LEU A 1 162 ? 10.974 6.570 2.231 1.00 80.75 162 LEU A C 1
ATOM 1348 O O . LEU A 1 162 ? 10.552 7.387 3.047 1.00 80.75 162 LEU A O 1
ATOM 1352 N N . THR A 1 163 ? 11.961 6.821 1.384 1.00 86.44 163 THR A N 1
ATOM 1353 C CA . THR A 1 163 ? 12.546 8.130 1.097 1.00 86.44 163 THR A CA 1
ATOM 1354 C C . THR A 1 163 ? 12.315 8.483 -0.376 1.00 86.44 163 THR A C 1
ATOM 1356 O O . THR A 1 163 ? 11.827 7.648 -1.148 1.00 86.44 163 THR A O 1
ATOM 1359 N N . PHE A 1 164 ? 12.642 9.712 -0.773 1.00 86.56 164 PHE A N 1
ATOM 1360 C CA . PHE A 1 164 ? 12.456 10.191 -2.138 1.00 86.56 164 PHE A CA 1
ATOM 1361 C C . PHE A 1 164 ? 13.727 10.821 -2.717 1.00 86.56 164 PHE A C 1
ATOM 1363 O O . PHE A 1 164 ? 14.242 11.804 -2.194 1.00 86.56 164 PHE A O 1
ATOM 1370 N N . ASP A 1 165 ? 14.186 10.281 -3.843 1.00 85.94 165 ASP A N 1
ATOM 1371 C CA . ASP A 1 165 ? 15.286 10.802 -4.651 1.00 85.94 165 ASP A CA 1
ATOM 1372 C C . ASP A 1 165 ? 14.730 11.590 -5.850 1.00 85.94 165 ASP A C 1
ATOM 1374 O O . ASP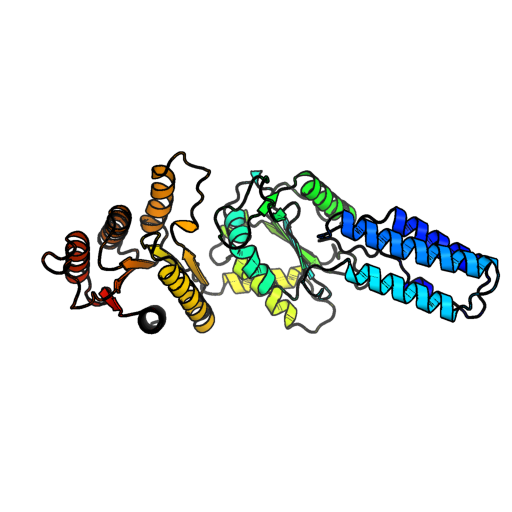 A 1 165 ? 14.276 11.020 -6.850 1.00 85.94 165 ASP A O 1
ATOM 1378 N N . GLU A 1 166 ? 14.777 12.921 -5.746 1.00 89.12 166 GLU A N 1
ATOM 1379 C CA . GLU A 1 166 ? 14.295 13.847 -6.781 1.00 89.12 166 GLU A CA 1
ATOM 1380 C C . GLU A 1 166 ? 15.082 13.710 -8.095 1.00 89.12 166 GLU A C 1
ATOM 1382 O O . GLU A 1 166 ? 14.493 13.781 -9.174 1.00 89.12 166 GLU A O 1
ATOM 1387 N N . ASN A 1 167 ? 16.386 13.422 -8.040 1.00 83.75 167 ASN A N 1
ATOM 1388 C CA . ASN A 1 167 ? 17.195 13.251 -9.249 1.00 83.75 167 ASN A CA 1
ATOM 1389 C C . ASN A 1 167 ? 16.804 11.974 -9.994 1.00 83.75 167 ASN A C 1
ATOM 1391 O O . ASN A 1 167 ? 16.697 11.974 -11.223 1.00 83.75 167 ASN A O 1
ATOM 1395 N N . LEU A 1 168 ? 16.571 10.885 -9.257 1.00 82.12 168 LEU A N 1
ATOM 1396 C CA . LEU A 1 168 ? 16.096 9.634 -9.838 1.00 82.12 168 LEU A CA 1
ATOM 1397 C C . LEU A 1 168 ? 14.696 9.792 -10.438 1.00 82.12 168 LEU A C 1
ATOM 1399 O O . LEU A 1 168 ? 14.450 9.286 -11.534 1.00 82.12 168 LEU A O 1
ATOM 1403 N N . PHE A 1 169 ? 13.800 10.507 -9.751 1.00 89.19 169 PHE A N 1
ATOM 1404 C CA . PHE A 1 169 ? 12.470 10.824 -10.2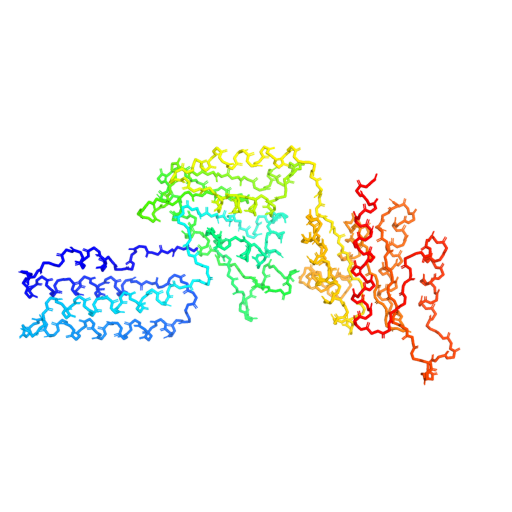67 1.00 89.19 169 PHE A CA 1
ATOM 1405 C C . PHE A 1 169 ? 12.547 11.568 -11.604 1.00 89.19 169 PHE A C 1
ATOM 1407 O O . PHE A 1 169 ? 12.019 11.080 -12.604 1.00 89.19 169 PHE A O 1
ATOM 1414 N N . VAL A 1 170 ? 13.258 12.703 -11.639 1.00 89.12 170 VAL A N 1
ATOM 1415 C CA . VAL A 1 170 ? 13.408 13.540 -12.842 1.00 89.12 170 VAL A CA 1
ATOM 1416 C C . VAL A 1 170 ? 14.014 12.739 -13.986 1.00 89.12 170 VAL A C 1
ATOM 1418 O O . VAL A 1 170 ? 13.500 12.775 -15.102 1.00 89.12 170 VAL A O 1
ATOM 1421 N N . LYS A 1 171 ? 15.066 11.963 -13.708 1.00 88.50 171 LYS A N 1
ATOM 1422 C CA . LYS A 1 171 ? 15.710 11.121 -14.715 1.00 88.50 171 LYS A CA 1
ATOM 1423 C C . LYS A 1 171 ? 14.728 10.124 -15.334 1.00 88.50 171 LYS A C 1
ATOM 1425 O O . LYS A 1 171 ? 14.668 10.008 -16.551 1.00 88.50 171 LYS A O 1
ATOM 1430 N N . MET A 1 172 ? 13.961 9.408 -14.514 1.00 86.12 172 MET A N 1
ATOM 1431 C CA . MET A 1 172 ? 13.005 8.414 -15.008 1.00 86.12 172 MET A CA 1
ATOM 1432 C C . MET A 1 172 ? 11.847 9.046 -15.784 1.00 86.12 172 MET A C 1
ATOM 1434 O O . MET A 1 172 ? 11.398 8.477 -16.774 1.00 86.12 172 MET A O 1
ATOM 1438 N N . VAL A 1 173 ? 11.367 10.215 -15.354 1.00 91.12 173 VAL A N 1
ATOM 1439 C CA . VAL A 1 173 ? 10.352 10.971 -16.096 1.00 91.12 173 VAL A CA 1
ATOM 1440 C C . VAL A 1 173 ? 10.888 11.376 -17.469 1.00 91.12 173 VAL A C 1
ATOM 1442 O O . VAL A 1 173 ? 10.232 11.108 -18.469 1.00 91.12 173 VAL A O 1
ATOM 1445 N N . GLN A 1 174 ? 12.103 11.925 -17.537 1.00 90.00 174 GLN A N 1
ATOM 1446 C CA . GLN A 1 174 ? 12.743 12.287 -18.806 1.00 90.00 174 GLN A CA 1
ATOM 1447 C C . GLN A 1 174 ? 12.944 11.074 -19.722 1.00 90.00 174 GLN A C 1
ATOM 1449 O O . GLN A 1 174 ? 12.748 11.178 -20.929 1.00 90.00 174 GLN A O 1
ATOM 1454 N N . GLU A 1 175 ? 13.323 9.916 -19.171 1.00 88.00 175 GLU A N 1
ATOM 1455 C CA . GLU A 1 175 ? 13.419 8.664 -19.932 1.00 88.00 175 GLU A CA 1
ATOM 1456 C C . GLU A 1 175 ? 12.058 8.285 -20.549 1.00 88.00 175 GLU A C 1
ATOM 1458 O O . GLU A 1 175 ? 11.992 8.047 -21.755 1.00 88.00 175 GLU A O 1
ATOM 1463 N N . LEU A 1 176 ? 10.964 8.337 -19.776 1.00 90.12 176 LEU A N 1
ATOM 1464 C CA . LEU A 1 176 ? 9.608 8.082 -20.286 1.00 90.12 176 LEU A CA 1
ATOM 1465 C C . LEU A 1 176 ? 9.195 9.074 -21.381 1.00 90.12 176 LEU A C 1
ATOM 1467 O O . LEU A 1 176 ? 8.638 8.672 -22.401 1.00 90.12 176 LEU A O 1
ATOM 1471 N N . GLU A 1 177 ? 9.459 10.365 -21.190 1.00 93.19 177 GLU A N 1
ATOM 1472 C CA . GLU A 1 177 ? 9.138 11.405 -22.173 1.00 93.19 177 GLU A CA 1
ATOM 1473 C C . GLU A 1 177 ? 9.902 11.193 -23.485 1.00 93.19 177 GLU A C 1
ATOM 1475 O O . GLU A 1 177 ? 9.300 11.214 -24.565 1.00 93.19 177 GLU A O 1
ATOM 1480 N N . ASN A 1 178 ? 11.203 10.904 -23.393 1.00 91.06 178 ASN A N 1
ATOM 1481 C CA . ASN A 1 178 ? 12.063 10.643 -24.544 1.00 91.06 178 ASN A CA 1
ATOM 1482 C C . ASN A 1 178 ? 11.637 9.378 -25.301 1.00 91.06 178 ASN A C 1
ATOM 1484 O O . ASN A 1 178 ? 11.482 9.415 -26.522 1.00 91.06 178 ASN A O 1
ATOM 1488 N N . GLU A 1 179 ? 11.399 8.270 -24.596 1.00 88.69 179 GLU A N 1
ATOM 1489 C CA . GLU A 1 179 ? 10.975 7.007 -25.214 1.00 88.69 179 GLU A CA 1
ATOM 1490 C C . GLU A 1 179 ? 9.578 7.085 -25.829 1.00 88.69 179 GLU A C 1
ATOM 1492 O O . GLU A 1 179 ? 9.289 6.417 -26.824 1.00 88.69 179 GLU A O 1
ATOM 1497 N N . SER A 1 180 ? 8.715 7.945 -25.290 1.00 92.19 180 SER A N 1
ATOM 1498 C CA . SER A 1 180 ? 7.395 8.188 -25.866 1.00 92.19 180 SER A CA 1
ATOM 1499 C C . SER A 1 180 ? 7.427 8.963 -27.182 1.00 92.19 180 SER A C 1
ATOM 1501 O O . SER A 1 180 ? 6.393 9.062 -27.849 1.00 92.19 180 SER A O 1
ATOM 1503 N N . ASN A 1 181 ? 8.579 9.535 -27.553 1.00 91.56 181 ASN A N 1
ATOM 1504 C CA . ASN A 1 181 ? 8.733 10.431 -28.696 1.00 91.56 181 ASN A CA 1
ATOM 1505 C C . ASN A 1 181 ? 7.688 11.570 -28.681 1.00 91.56 181 ASN A C 1
ATOM 1507 O O . ASN A 1 181 ? 7.021 11.846 -29.680 1.00 91.56 181 ASN A O 1
ATOM 1511 N N . GLY A 1 182 ? 7.484 12.173 -27.503 1.00 89.94 182 GLY A N 1
ATOM 1512 C CA . GLY A 1 182 ? 6.545 13.276 -27.275 1.00 89.94 182 GLY A CA 1
ATOM 1513 C C . GLY A 1 182 ? 5.076 12.879 -27.075 1.00 89.94 182 GLY A C 1
ATOM 1514 O O . GLY A 1 182 ? 4.235 13.761 -26.899 1.00 89.94 182 GLY A O 1
ATOM 1515 N N . LYS A 1 183 ? 4.730 11.584 -27.082 1.00 91.38 183 LYS A N 1
ATOM 1516 C CA . LYS A 1 183 ? 3.356 11.115 -26.789 1.00 91.38 183 LYS A CA 1
ATOM 1517 C C . LYS A 1 183 ? 2.997 11.216 -25.308 1.00 91.38 183 LYS A C 1
ATOM 1519 O O . LYS A 1 183 ? 1.819 11.326 -24.965 1.00 91.38 183 LYS A O 1
ATOM 1524 N N . PHE A 1 184 ? 3.998 11.159 -24.440 1.00 94.25 184 PHE A N 1
ATOM 1525 C CA . PHE A 1 184 ? 3.872 11.321 -23.004 1.00 94.25 184 PHE A CA 1
ATOM 1526 C C . PHE A 1 184 ? 4.690 12.539 -22.563 1.00 94.25 184 PHE A C 1
ATOM 1528 O O . PHE A 1 184 ? 5.852 12.681 -22.930 1.00 94.25 184 PHE A O 1
ATOM 1535 N N . LEU A 1 185 ? 4.052 13.408 -21.781 1.00 93.56 185 LEU A N 1
ATOM 1536 C CA . LEU A 1 185 ? 4.675 14.557 -21.132 1.00 93.56 185 LEU A CA 1
ATOM 1537 C C . LEU A 1 185 ? 4.153 14.621 -19.699 1.00 93.56 185 LEU A C 1
ATOM 1539 O O . LEU A 1 185 ? 2.933 14.704 -19.482 1.00 93.56 185 LEU A O 1
ATOM 1543 N N . TYR A 1 186 ? 5.058 14.558 -18.735 1.00 92.56 186 TYR A N 1
ATOM 1544 C CA . TYR A 1 186 ? 4.717 14.703 -17.333 1.00 92.56 186 TYR A CA 1
ATOM 1545 C C . TYR A 1 186 ? 4.445 16.179 -17.025 1.00 92.56 186 TYR A C 1
ATOM 1547 O O . TYR A 1 186 ? 5.098 17.080 -17.542 1.00 92.56 186 TYR A O 1
ATOM 1555 N N . ASN A 1 187 ? 3.421 16.445 -16.221 1.00 87.25 187 ASN A N 1
ATOM 1556 C CA . ASN A 1 187 ? 2.911 17.796 -15.961 1.00 87.25 187 ASN A CA 1
ATOM 1557 C C . ASN A 1 187 ? 2.825 18.106 -14.459 1.00 87.25 187 ASN A C 1
ATOM 1559 O O . ASN A 1 187 ? 1.937 18.845 -14.039 1.00 87.25 187 ASN A O 1
ATOM 1563 N N . ASP A 1 188 ? 3.699 17.497 -13.656 1.00 85.44 188 ASP A N 1
ATOM 1564 C CA . ASP A 1 188 ? 3.727 17.634 -12.195 1.00 85.44 188 ASP A CA 1
ATOM 1565 C C . ASP A 1 188 ? 2.436 17.208 -11.470 1.00 85.44 188 ASP A C 1
ATOM 1567 O O . ASP A 1 188 ? 2.251 17.509 -10.291 1.00 85.44 188 ASP A O 1
ATOM 1571 N N . MET A 1 189 ? 1.549 16.454 -12.123 1.00 87.38 189 MET A N 1
ATOM 1572 C CA . MET A 1 189 ? 0.344 15.902 -11.496 1.00 87.38 189 MET A CA 1
ATOM 1573 C C . MET A 1 189 ? 0.630 14.565 -10.794 1.00 87.38 189 MET A C 1
ATOM 1575 O O . MET A 1 189 ? 1.674 13.947 -10.981 1.00 87.38 189 MET A O 1
ATOM 1579 N N . CYS A 1 190 ? -0.308 14.109 -9.958 1.00 90.62 190 CYS A N 1
ATOM 1580 C CA . CYS A 1 190 ? -0.273 12.759 -9.392 1.00 90.62 190 CYS A CA 1
ATOM 1581 C C . CYS A 1 190 ? -1.001 11.799 -10.339 1.00 90.62 190 CYS A C 1
ATOM 1583 O O . CYS A 1 190 ? -2.207 11.941 -10.545 1.00 90.62 190 CYS A O 1
ATOM 1585 N N . GLU A 1 191 ? -0.283 10.851 -10.940 1.00 93.81 191 GLU A N 1
ATOM 1586 C CA . GLU A 1 191 ? -0.790 10.087 -12.082 1.00 93.81 191 GLU A CA 1
ATOM 1587 C C . GLU A 1 191 ? -0.472 8.597 -12.012 1.00 93.81 191 GLU A C 1
ATOM 1589 O O . GLU A 1 191 ? 0.584 8.184 -11.528 1.00 93.81 191 GLU A O 1
ATOM 1594 N N . LEU A 1 192 ? -1.377 7.790 -12.569 1.00 94.44 192 LEU A N 1
ATOM 1595 C CA . LEU A 1 192 ? -1.095 6.413 -12.962 1.00 94.44 192 LEU A CA 1
ATOM 1596 C C . LEU A 1 192 ? -0.900 6.335 -14.470 1.00 94.44 192 LEU A C 1
ATOM 1598 O O . LEU A 1 192 ? -1.748 6.802 -15.234 1.00 94.44 192 LEU A O 1
ATOM 1602 N N . VAL A 1 193 ? 0.180 5.691 -14.900 1.00 95.06 193 VAL A N 1
ATOM 1603 C CA . VAL A 1 193 ? 0.446 5.419 -16.313 1.00 95.06 193 VAL A CA 1
ATOM 1604 C C . VAL A 1 193 ? 0.566 3.915 -16.518 1.00 95.06 193 VAL A C 1
ATOM 1606 O O . VAL A 1 193 ? 1.492 3.278 -16.028 1.00 95.06 193 VAL A O 1
ATOM 1609 N N . PHE A 1 194 ? -0.392 3.350 -17.242 1.00 93.31 194 PHE A N 1
ATOM 1610 C CA . PHE A 1 194 ? -0.425 1.953 -17.656 1.00 93.31 194 PHE A CA 1
ATOM 1611 C C . PHE A 1 194 ? 0.176 1.872 -19.054 1.00 93.31 194 PHE A C 1
ATOM 1613 O O . PHE A 1 194 ? -0.371 2.477 -19.974 1.00 93.31 194 PHE A O 1
ATOM 1620 N N . ILE A 1 195 ? 1.291 1.167 -19.222 1.00 91.62 195 ILE A N 1
ATOM 1621 C CA . ILE A 1 195 ? 2.033 1.120 -20.485 1.00 91.62 195 ILE A CA 1
ATOM 1622 C C . ILE A 1 195 ? 2.274 -0.329 -20.885 1.00 91.62 195 ILE A C 1
ATOM 1624 O O . ILE A 1 195 ? 2.739 -1.131 -20.071 1.00 91.62 195 ILE A O 1
ATOM 1628 N N . GLY A 1 196 ? 1.963 -0.654 -22.139 1.00 87.50 196 GLY A N 1
ATOM 1629 C CA . GLY A 1 196 ? 2.253 -1.964 -22.703 1.00 87.50 196 GLY A CA 1
ATOM 1630 C C . GLY A 1 196 ? 3.754 -2.207 -22.816 1.00 87.50 196 GLY A C 1
ATOM 1631 O O . GLY A 1 196 ? 4.530 -1.262 -22.932 1.00 87.50 196 GLY A O 1
ATOM 1632 N N . ILE A 1 197 ? 4.177 -3.465 -22.815 1.00 82.19 197 ILE A N 1
ATOM 1633 C CA . ILE A 1 197 ? 5.557 -3.836 -23.150 1.00 82.19 197 ILE A CA 1
ATOM 1634 C C . ILE A 1 197 ? 5.526 -4.634 -24.451 1.00 82.19 197 ILE A C 1
ATOM 1636 O O . ILE A 1 197 ? 4.739 -5.571 -24.596 1.00 82.19 197 ILE A O 1
ATOM 1640 N N . LYS A 1 198 ? 6.358 -4.233 -25.413 1.00 76.94 198 LYS A N 1
ATOM 1641 C CA . LYS A 1 198 ? 6.519 -4.907 -26.705 1.00 76.94 198 LYS A CA 1
ATOM 1642 C C . LYS A 1 198 ? 7.337 -6.191 -26.550 1.00 76.94 198 LYS A C 1
ATOM 1644 O O . LYS A 1 198 ? 8.032 -6.402 -25.560 1.00 76.94 198 LYS A O 1
ATOM 1649 N N . SER A 1 199 ? 7.334 -7.036 -27.581 1.00 70.25 199 SER A N 1
ATOM 1650 C CA . SER A 1 199 ? 8.131 -8.274 -27.606 1.00 70.25 199 SER A CA 1
ATOM 1651 C C . SER A 1 199 ? 9.644 -8.045 -27.481 1.00 70.25 199 SER A C 1
ATOM 1653 O O . SER A 1 199 ? 10.368 -8.971 -27.131 1.00 70.25 199 SER A O 1
ATOM 1655 N N . ASN A 1 200 ? 10.110 -6.832 -27.788 1.00 67.56 200 ASN A N 1
ATOM 1656 C CA . ASN A 1 200 ? 11.487 -6.370 -27.623 1.00 67.56 200 ASN A CA 1
ATOM 1657 C C . ASN A 1 200 ? 11.682 -5.572 -26.322 1.00 67.56 200 ASN A C 1
ATOM 1659 O O . ASN A 1 200 ? 12.437 -4.613 -26.324 1.00 67.56 200 ASN A O 1
ATOM 1663 N N . GLY A 1 201 ? 10.885 -5.819 -25.278 1.00 72.50 201 GLY A N 1
ATOM 1664 C CA . GLY A 1 201 ? 11.068 -5.208 -23.956 1.00 72.50 201 GLY A CA 1
ATOM 1665 C C . GLY A 1 201 ? 10.809 -3.697 -23.857 1.00 72.50 201 GLY A C 1
ATOM 1666 O O . GLY A 1 201 ? 10.748 -3.171 -22.749 1.00 72.50 201 GLY A O 1
ATOM 1667 N N . MET A 1 202 ? 10.626 -2.998 -24.978 1.00 79.06 202 MET A N 1
ATOM 1668 C CA . MET A 1 202 ? 10.397 -1.555 -25.020 1.00 79.06 202 MET A CA 1
ATOM 1669 C C . MET A 1 202 ? 8.964 -1.200 -24.628 1.00 79.06 202 MET A C 1
ATOM 1671 O O . MET A 1 202 ? 8.019 -1.945 -24.907 1.00 79.06 202 MET A O 1
ATOM 1675 N N . TYR A 1 203 ? 8.791 -0.012 -24.052 1.00 87.31 203 TYR A N 1
ATOM 1676 C CA . TYR A 1 203 ? 7.472 0.529 -23.759 1.00 87.31 203 TYR A CA 1
ATOM 1677 C C . TYR A 1 203 ? 6.663 0.784 -25.033 1.00 87.31 203 TYR A C 1
ATOM 1679 O O . TYR A 1 203 ? 7.137 1.344 -26.027 1.00 87.31 203 TYR A O 1
ATOM 1687 N N . ASP A 1 204 ? 5.397 0.388 -24.992 1.00 88.94 204 ASP A N 1
ATOM 1688 C CA . ASP A 1 204 ? 4.439 0.618 -26.055 1.00 88.94 204 ASP A CA 1
ATOM 1689 C C . ASP A 1 204 ? 3.614 1.877 -25.796 1.00 88.94 204 ASP A C 1
ATOM 1691 O O . ASP A 1 204 ? 2.469 1.826 -25.355 1.00 88.94 204 ASP A O 1
ATOM 1695 N N . PHE A 1 205 ? 4.192 3.039 -26.100 1.00 91.56 205 PHE A N 1
ATOM 1696 C CA . PHE A 1 205 ? 3.483 4.320 -26.025 1.00 91.56 205 PHE A CA 1
ATOM 1697 C C . PHE A 1 205 ? 2.412 4.509 -27.117 1.00 91.56 205 PHE A C 1
ATOM 1699 O O . PHE A 1 205 ? 1.749 5.545 -27.146 1.00 91.56 205 PHE A O 1
ATOM 1706 N N . ASP A 1 206 ? 2.210 3.539 -28.014 1.00 89.44 206 ASP A N 1
ATOM 1707 C CA . ASP A 1 206 ? 0.994 3.464 -28.836 1.00 89.44 206 ASP A CA 1
ATOM 1708 C C . ASP A 1 206 ? -0.154 2.763 -28.094 1.00 89.44 206 ASP A C 1
ATOM 1710 O O . ASP A 1 206 ? -1.326 3.012 -28.379 1.00 89.44 206 ASP A O 1
ATOM 1714 N N . ASN A 1 207 ? 0.178 1.960 -27.084 1.00 88.69 207 ASN A N 1
ATOM 1715 C CA . ASN A 1 207 ? -0.737 1.178 -26.271 1.00 88.69 207 ASN A CA 1
ATOM 1716 C C . ASN A 1 207 ? -0.580 1.523 -24.780 1.00 88.69 207 ASN A C 1
ATOM 1718 O O . ASN A 1 207 ? -0.114 0.721 -23.969 1.00 88.69 207 ASN A O 1
ATOM 1722 N N . PHE A 1 208 ? -0.955 2.748 -24.411 1.00 93.44 208 PHE A N 1
ATOM 1723 C CA . PHE A 1 208 ? -0.886 3.212 -23.026 1.00 93.44 208 PHE A CA 1
ATOM 1724 C C . PHE A 1 208 ? -2.134 3.989 -22.600 1.00 93.44 208 PHE A C 1
ATOM 1726 O O . PHE A 1 208 ? -2.870 4.549 -23.423 1.00 93.44 208 PHE A O 1
ATOM 1733 N N . GLN A 1 209 ? -2.338 4.056 -21.285 1.00 94.44 209 GLN A N 1
ATOM 1734 C CA . GLN A 1 209 ? -3.361 4.867 -20.642 1.00 94.44 209 GLN A CA 1
ATOM 1735 C C . GLN A 1 209 ? -2.763 5.664 -19.486 1.00 94.44 209 GLN A C 1
ATOM 1737 O O . GLN A 1 209 ? -2.113 5.110 -18.606 1.00 94.44 209 GLN A O 1
ATOM 1742 N N . ARG A 1 210 ? -3.056 6.963 -19.454 1.00 94.50 210 ARG A N 1
ATOM 1743 C CA . ARG A 1 210 ? -2.722 7.868 -18.350 1.00 94.50 210 ARG A CA 1
ATOM 1744 C C . ARG A 1 210 ? -3.983 8.239 -17.591 1.00 94.50 210 ARG A C 1
ATOM 1746 O O . ARG A 1 210 ? -5.011 8.517 -18.210 1.00 94.50 210 ARG A O 1
ATOM 1753 N N . LEU A 1 211 ? -3.899 8.273 -16.272 1.00 93.75 211 LEU A N 1
ATOM 1754 C CA . LEU A 1 211 ? -4.985 8.675 -15.398 1.00 93.75 211 LEU A CA 1
ATOM 1755 C C . LEU A 1 211 ? -4.475 9.659 -14.352 1.00 93.75 211 LEU A C 1
ATOM 1757 O O . LEU A 1 211 ? -3.519 9.372 -13.641 1.00 93.75 211 LEU A O 1
ATOM 1761 N N . ASP A 1 212 ? -5.162 10.786 -14.227 1.00 91.12 212 ASP A N 1
ATOM 1762 C CA . ASP A 1 212 ? -4.947 11.741 -13.146 1.00 91.12 212 ASP A CA 1
ATOM 1763 C C . ASP A 1 212 ? -5.644 11.239 -11.876 1.00 91.12 212 ASP A C 1
ATOM 1765 O O . ASP A 1 212 ? -6.876 11.148 -11.809 1.00 91.12 212 ASP A O 1
ATOM 1769 N N . LEU A 1 213 ? -4.853 10.902 -10.861 1.00 87.75 213 LEU A N 1
ATOM 1770 C CA . LEU A 1 213 ? -5.352 10.368 -9.602 1.00 87.75 213 LEU A CA 1
ATOM 1771 C C . LEU A 1 213 ? -6.092 11.407 -8.759 1.00 87.75 213 LEU A C 1
ATOM 1773 O O . LEU A 1 213 ? -6.978 11.033 -7.988 1.00 87.75 213 LEU A O 1
ATOM 1777 N N . ASN A 1 214 ? -5.791 12.696 -8.909 1.00 81.62 214 ASN A N 1
ATOM 1778 C CA . ASN A 1 214 ? -6.533 13.745 -8.213 1.00 81.62 214 ASN A CA 1
ATOM 1779 C C . ASN A 1 214 ? -7.956 13.851 -8.770 1.00 81.62 214 ASN A C 1
ATOM 1781 O O . ASN A 1 214 ? -8.907 13.975 -8.004 1.00 81.62 214 ASN A O 1
ATOM 1785 N N . ILE A 1 215 ? -8.119 13.737 -10.090 1.00 83.50 215 ILE A N 1
ATOM 1786 C CA . ILE A 1 215 ? -9.446 13.710 -10.721 1.00 83.50 215 ILE A CA 1
ATOM 1787 C C . ILE A 1 215 ? -10.165 12.394 -10.408 1.00 83.50 215 ILE A C 1
ATOM 1789 O O . ILE A 1 215 ? -11.358 12.400 -10.103 1.00 83.50 215 ILE A O 1
ATOM 1793 N N . LEU A 1 216 ? -9.468 11.256 -10.482 1.00 82.50 216 LEU A N 1
ATOM 1794 C CA . LEU A 1 216 ? -10.081 9.952 -10.225 1.00 82.50 216 LEU A CA 1
ATOM 1795 C C . LEU A 1 216 ? -10.548 9.786 -8.782 1.00 82.50 216 LEU A C 1
ATOM 1797 O O . LEU A 1 216 ? -11.663 9.321 -8.583 1.00 82.50 216 LEU A O 1
ATOM 1801 N N . SER A 1 217 ? -9.748 10.197 -7.798 1.00 75.44 217 SER A N 1
ATOM 1802 C CA . SER A 1 217 ? -10.117 10.095 -6.377 1.00 75.44 217 SER A CA 1
ATOM 1803 C C . SER A 1 217 ? -11.339 10.944 -6.004 1.00 75.44 217 SER A C 1
ATOM 1805 O O . SER A 1 217 ? -12.017 10.659 -5.020 1.00 75.44 217 SER A O 1
ATOM 1807 N N . GLN A 1 218 ? -11.666 11.965 -6.802 1.00 76.19 218 GLN A N 1
ATOM 1808 C CA . GLN A 1 218 ? -12.892 12.752 -6.642 1.00 76.19 218 GLN A CA 1
ATOM 1809 C C . GLN A 1 218 ? -14.128 12.064 -7.236 1.00 76.19 218 GLN A C 1
ATOM 1811 O O . GLN A 1 218 ? -15.260 12.423 -6.894 1.00 76.19 218 GLN A O 1
ATOM 1816 N N . LYS A 1 219 ? -13.953 11.080 -8.127 1.00 76.19 219 LYS A N 1
ATOM 1817 C CA . LYS A 1 219 ? -15.073 10.319 -8.680 1.00 76.19 219 LYS A CA 1
ATOM 1818 C C . LYS A 1 219 ? -15.565 9.318 -7.639 1.00 76.19 219 LYS A C 1
ATOM 1820 O O . LYS A 1 219 ? -14.849 8.401 -7.245 1.00 76.19 219 LYS A O 1
ATOM 1825 N N . ARG A 1 220 ? -16.836 9.452 -7.242 1.00 66.81 220 ARG A N 1
ATOM 1826 C CA . ARG A 1 220 ? -17.541 8.398 -6.494 1.00 66.81 220 ARG A CA 1
ATOM 1827 C C . ARG A 1 220 ? -17.404 7.088 -7.262 1.00 66.81 220 ARG A C 1
ATOM 1829 O O . ARG A 1 220 ? -17.675 7.079 -8.460 1.00 66.81 220 ARG A O 1
ATOM 1836 N N . GLY A 1 221 ? -17.002 6.012 -6.594 1.00 65.50 221 GLY A N 1
ATOM 1837 C CA . GLY A 1 221 ? -16.816 4.734 -7.282 1.00 65.50 221 GLY A CA 1
ATOM 1838 C C . GLY A 1 221 ? -15.387 4.211 -7.286 1.00 65.50 221 GLY A C 1
ATOM 1839 O O . GLY A 1 221 ? -15.163 3.005 -7.332 1.00 65.50 221 GLY A O 1
ATOM 1840 N N . ILE A 1 222 ? -14.415 5.125 -7.304 1.00 72.69 222 ILE A N 1
ATOM 1841 C CA . ILE A 1 222 ? -13.068 4.802 -7.765 1.00 72.69 222 ILE A CA 1
ATOM 1842 C C . ILE A 1 222 ? -12.075 4.968 -6.620 1.00 72.69 222 ILE A C 1
ATOM 1844 O O . ILE A 1 222 ? -11.604 6.068 -6.345 1.00 72.69 222 ILE A O 1
ATOM 1848 N N . ASP A 1 223 ? -11.728 3.846 -5.992 1.00 81.44 223 ASP A N 1
ATOM 1849 C CA . ASP A 1 223 ? -10.531 3.738 -5.159 1.00 81.44 223 ASP A CA 1
ATOM 1850 C C . ASP A 1 223 ? -9.319 3.414 -6.061 1.00 81.44 223 ASP A C 1
ATOM 1852 O O . ASP A 1 223 ? -9.327 2.388 -6.754 1.00 81.44 223 ASP A O 1
ATOM 1856 N N . PRO A 1 224 ? -8.276 4.263 -6.076 1.00 83.88 224 PRO A N 1
ATOM 1857 C CA . PRO A 1 224 ? -7.034 4.030 -6.808 1.00 83.88 224 PRO A CA 1
ATOM 1858 C C . PRO A 1 224 ? -6.353 2.695 -6.491 1.00 83.88 224 PRO A C 1
ATOM 1860 O O . PRO A 1 224 ? -5.812 2.068 -7.401 1.00 83.88 224 PRO A O 1
ATOM 1863 N N . ILE A 1 225 ? -6.404 2.227 -5.241 1.00 84.50 225 ILE A N 1
ATOM 1864 C CA . ILE A 1 225 ? -5.842 0.931 -4.840 1.00 84.50 225 ILE A CA 1
ATOM 1865 C C . ILE A 1 225 ? -6.622 -0.188 -5.519 1.00 84.50 225 ILE A C 1
ATOM 1867 O O . ILE A 1 225 ? -6.038 -1.001 -6.240 1.00 84.50 225 ILE A O 1
ATOM 1871 N N . LYS A 1 226 ? -7.950 -0.201 -5.355 1.00 83.00 226 LYS A N 1
ATOM 1872 C CA . LYS A 1 226 ? -8.829 -1.165 -6.024 1.00 83.00 226 LYS A CA 1
ATOM 1873 C C . LYS A 1 226 ? -8.673 -1.130 -7.545 1.00 83.00 226 LYS A C 1
ATOM 1875 O O . LYS A 1 226 ? -8.671 -2.192 -8.163 1.00 83.00 226 LYS A O 1
ATOM 1880 N N . LEU A 1 227 ? -8.503 0.045 -8.153 1.00 87.69 227 LEU A N 1
ATOM 1881 C CA . LEU A 1 227 ? -8.244 0.181 -9.589 1.00 87.69 227 LEU A CA 1
ATOM 1882 C C . LEU A 1 227 ? -6.944 -0.522 -9.995 1.00 87.69 227 LEU A C 1
ATOM 1884 O O . LEU A 1 227 ? -6.979 -1.366 -10.888 1.00 87.69 227 LEU A O 1
ATOM 1888 N N . ILE A 1 228 ? -5.822 -0.213 -9.333 1.00 88.31 228 ILE A N 1
ATOM 1889 C CA . ILE A 1 228 ? -4.518 -0.838 -9.614 1.00 88.31 228 ILE A CA 1
ATOM 1890 C C . ILE A 1 228 ? -4.628 -2.362 -9.494 1.00 88.31 228 ILE A C 1
ATOM 1892 O O . ILE A 1 228 ? -4.187 -3.089 -10.385 1.00 88.31 228 ILE A O 1
ATOM 1896 N N . LEU A 1 229 ? -5.265 -2.843 -8.425 1.00 84.50 229 LEU A N 1
ATOM 1897 C CA . LEU A 1 229 ? -5.452 -4.269 -8.171 1.00 84.50 229 LEU A CA 1
ATOM 1898 C C . LEU A 1 229 ? -6.338 -4.936 -9.218 1.00 84.50 229 LEU A C 1
ATOM 1900 O O . LEU A 1 229 ? -5.979 -5.995 -9.723 1.00 84.50 229 LEU A O 1
ATOM 1904 N N . THR A 1 230 ? -7.466 -4.320 -9.570 1.00 84.50 230 THR A N 1
ATOM 1905 C CA . THR A 1 230 ? -8.408 -4.873 -10.553 1.00 84.50 230 THR A CA 1
ATOM 1906 C C . THR A 1 230 ? -7.743 -4.967 -11.921 1.00 84.50 230 THR A C 1
ATOM 1908 O O . THR A 1 230 ? -7.808 -6.019 -12.553 1.00 84.50 230 THR A O 1
ATOM 1911 N N . VAL A 1 231 ? -7.030 -3.913 -12.339 1.00 86.75 231 VAL A N 1
ATOM 1912 C CA . VAL A 1 231 ? -6.254 -3.917 -13.585 1.00 86.75 231 VAL A CA 1
ATOM 1913 C C . VAL A 1 231 ? -5.224 -5.043 -13.561 1.00 86.75 231 VAL A C 1
ATOM 1915 O O . VAL A 1 231 ? -5.222 -5.864 -14.475 1.00 86.75 231 VAL A O 1
ATOM 1918 N N . ALA A 1 232 ? -4.406 -5.137 -12.509 1.00 83.12 232 ALA A N 1
ATOM 1919 C CA . ALA A 1 232 ? -3.369 -6.162 -12.393 1.00 83.12 232 ALA A CA 1
ATOM 1920 C C . ALA A 1 232 ? -3.934 -7.596 -12.376 1.00 83.12 232 ALA A C 1
ATOM 1922 O O . ALA A 1 232 ? -3.397 -8.491 -13.029 1.00 83.12 232 ALA A O 1
ATOM 1923 N N . GLN A 1 233 ? -5.030 -7.827 -11.651 1.00 78.50 233 GLN A N 1
ATOM 1924 C CA . GLN A 1 233 ? -5.642 -9.148 -11.493 1.00 78.50 233 GLN A CA 1
ATOM 1925 C C . GLN A 1 233 ? -6.389 -9.611 -12.739 1.00 78.50 233 GLN A C 1
ATOM 1927 O O . GLN A 1 233 ? -6.259 -10.770 -13.123 1.00 78.50 233 GLN A O 1
ATOM 1932 N N . GLN A 1 234 ? -7.172 -8.745 -13.378 1.00 76.81 234 GLN A N 1
ATOM 1933 C CA . GLN A 1 234 ? -7.874 -9.128 -14.600 1.00 76.81 234 GLN A CA 1
ATOM 1934 C C . GLN A 1 234 ? -6.873 -9.308 -15.760 1.00 76.81 234 GLN A C 1
ATOM 1936 O O . GLN A 1 234 ? -7.034 -10.226 -16.567 1.00 76.81 234 GLN A O 1
ATOM 1941 N N . PHE A 1 235 ? -5.761 -8.552 -15.773 1.00 74.94 235 PHE A N 1
ATOM 1942 C CA . PHE A 1 235 ? -4.730 -8.678 -16.811 1.00 74.94 235 PHE A CA 1
ATOM 1943 C C . PHE A 1 235 ? -4.040 -10.046 -16.730 1.00 74.94 235 PHE A C 1
ATOM 1945 O O . PHE A 1 235 ? -3.685 -10.628 -17.748 1.00 74.94 235 PHE A O 1
ATOM 1952 N N . ARG A 1 236 ? -3.943 -10.625 -15.523 1.00 64.62 236 ARG A N 1
ATOM 1953 C CA . ARG A 1 236 ? -3.474 -12.003 -15.295 1.00 64.62 236 ARG A CA 1
ATOM 1954 C C . ARG A 1 236 ? -4.347 -13.060 -15.980 1.00 64.62 236 ARG A C 1
ATOM 1956 O O . ARG A 1 236 ? -3.850 -14.128 -16.333 1.00 64.62 236 ARG A O 1
ATOM 1963 N N . THR A 1 237 ? -5.654 -12.825 -16.087 1.00 55.69 237 THR A N 1
ATOM 1964 C CA . THR A 1 237 ? -6.604 -13.835 -16.586 1.00 55.69 237 THR A CA 1
ATOM 1965 C C . THR A 1 237 ? -6.737 -13.852 -18.104 1.00 55.69 237 THR A C 1
ATOM 1967 O O . THR A 1 237 ? -7.216 -14.845 -18.658 1.00 55.69 237 THR A O 1
ATOM 1970 N N . ASP A 1 238 ? -6.284 -12.795 -18.773 1.00 57.16 238 ASP A N 1
ATOM 1971 C CA . ASP A 1 238 ? -6.479 -12.609 -20.202 1.00 57.16 238 ASP A CA 1
ATOM 1972 C C . ASP A 1 238 ? -5.285 -13.188 -20.986 1.00 57.16 238 ASP A C 1
ATOM 1974 O O . ASP A 1 238 ? -4.144 -12.746 -20.864 1.00 57.16 238 ASP A O 1
ATOM 1978 N N . LYS A 1 239 ? -5.531 -14.262 -21.748 1.00 51.56 239 LYS A N 1
ATOM 1979 C CA . LYS A 1 239 ? -4.491 -15.059 -22.436 1.00 51.56 239 LYS A CA 1
ATOM 1980 C C . LYS A 1 239 ? -4.155 -14.557 -23.848 1.00 51.56 239 LYS A C 1
ATOM 1982 O O . LYS A 1 239 ? -3.389 -15.216 -24.548 1.00 51.56 239 LYS A O 1
ATOM 1987 N N . ASN A 1 240 ? -4.749 -13.448 -24.290 1.00 52.34 240 ASN A N 1
ATOM 1988 C CA . ASN A 1 240 ? -4.587 -12.932 -25.650 1.00 52.34 240 ASN A CA 1
ATOM 1989 C C . ASN A 1 240 ? -3.366 -12.006 -25.778 1.00 52.34 240 ASN A C 1
ATOM 1991 O O . ASN A 1 240 ? -3.114 -11.160 -24.927 1.00 52.34 240 ASN A O 1
ATOM 1995 N N . GLU A 1 241 ? -2.621 -12.148 -26.878 1.00 54.84 241 GLU A N 1
ATOM 1996 C CA . GLU A 1 241 ? -1.282 -11.560 -27.053 1.00 54.84 241 GLU A CA 1
ATOM 1997 C C . GLU A 1 241 ? -1.248 -10.038 -27.307 1.00 54.84 241 GLU A C 1
ATOM 1999 O O . GLU A 1 241 ? -0.170 -9.452 -27.272 1.00 54.84 241 GLU A O 1
ATOM 2004 N N . THR A 1 242 ? -2.386 -9.357 -27.481 1.00 62.53 242 THR A N 1
ATOM 2005 C CA . THR A 1 242 ? -2.428 -7.889 -27.640 1.00 62.53 242 THR A CA 1
ATOM 2006 C C . THR A 1 242 ? -3.676 -7.287 -26.992 1.00 62.53 242 THR A C 1
ATOM 2008 O O . THR A 1 242 ? -4.740 -7.221 -27.609 1.00 62.53 242 THR A O 1
ATOM 2011 N N . ILE A 1 243 ? -3.551 -6.847 -25.740 1.00 75.44 243 ILE A N 1
ATOM 2012 C CA . ILE A 1 243 ? -4.602 -6.117 -25.018 1.00 75.44 243 ILE A CA 1
ATOM 2013 C C . ILE A 1 243 ? -4.452 -4.624 -25.326 1.00 75.44 243 ILE A C 1
ATOM 2015 O O . ILE A 1 243 ? -3.385 -4.060 -25.100 1.00 75.44 243 ILE A O 1
ATOM 2019 N N . ASP A 1 244 ? -5.516 -3.981 -25.814 1.00 85.38 244 ASP A N 1
ATOM 2020 C CA . ASP A 1 244 ? -5.606 -2.516 -25.901 1.00 85.38 244 ASP A CA 1
ATOM 2021 C C . ASP A 1 244 ? -5.789 -1.957 -24.482 1.00 85.38 244 ASP A C 1
ATOM 2023 O O . ASP A 1 244 ? -6.885 -1.997 -23.917 1.00 85.38 244 ASP A O 1
ATOM 2027 N N . ILE A 1 245 ? -4.700 -1.466 -23.892 1.00 88.06 245 ILE A N 1
ATOM 2028 C CA . ILE A 1 245 ? -4.631 -0.992 -22.507 1.00 88.06 245 ILE A CA 1
ATOM 2029 C C . ILE A 1 245 ? -5.576 0.184 -22.284 1.00 88.06 245 ILE A C 1
ATOM 2031 O O . ILE A 1 245 ? -6.221 0.261 -21.239 1.00 88.06 245 ILE A O 1
ATOM 2035 N N . ARG A 1 246 ? -5.715 1.079 -23.266 1.00 87.94 246 ARG A N 1
ATOM 2036 C CA . ARG A 1 246 ? -6.635 2.217 -23.178 1.00 87.94 246 ARG A CA 1
ATOM 2037 C C . ARG A 1 246 ? -8.071 1.739 -23.054 1.00 87.94 246 ARG A C 1
ATOM 2039 O O . ARG A 1 246 ? -8.779 2.157 -22.133 1.00 87.94 246 ARG A O 1
ATOM 2046 N N . LYS A 1 247 ? -8.507 0.866 -23.963 1.00 87.31 247 LYS A N 1
ATOM 2047 C CA . LYS A 1 247 ? -9.866 0.313 -23.937 1.00 87.31 247 LYS A CA 1
ATOM 2048 C C . LYS A 1 247 ? -10.105 -0.484 -22.658 1.00 87.31 247 LYS A C 1
ATOM 2050 O O . LYS A 1 247 ? -11.135 -0.307 -22.014 1.00 87.31 247 LYS A O 1
ATOM 2055 N N . TYR A 1 248 ? -9.134 -1.303 -22.277 1.00 87.69 248 TYR A N 1
ATOM 2056 C CA . TYR A 1 248 ? -9.197 -2.182 -21.119 1.00 87.69 248 TYR A CA 1
ATOM 2057 C C . TYR A 1 248 ? -9.316 -1.414 -19.794 1.00 87.69 248 TYR A C 1
ATOM 2059 O O . TYR A 1 248 ? -10.256 -1.624 -19.030 1.00 87.69 248 TYR A O 1
ATOM 2067 N N . VAL A 1 249 ? -8.431 -0.443 -19.552 1.00 89.31 249 VAL A N 1
ATOM 2068 C CA . VAL A 1 249 ? -8.487 0.406 -18.351 1.00 89.31 249 VAL A CA 1
ATOM 2069 C C . VAL A 1 249 ? -9.776 1.233 -18.328 1.00 89.31 249 VAL A C 1
ATOM 2071 O O . VAL A 1 249 ? -10.390 1.383 -17.274 1.00 89.31 249 VAL A O 1
ATOM 2074 N N . THR A 1 250 ? -10.237 1.731 -19.482 1.00 88.50 250 THR A N 1
ATOM 2075 C CA . THR A 1 250 ? -11.508 2.473 -19.575 1.00 88.50 250 THR A CA 1
ATOM 2076 C C . THR A 1 250 ? -12.709 1.593 -19.228 1.00 88.50 250 THR A C 1
ATOM 2078 O O . THR A 1 250 ? -13.616 2.052 -18.534 1.00 88.50 250 THR A O 1
ATOM 2081 N N . GLN A 1 251 ? -12.713 0.332 -19.668 1.00 88.31 251 GLN A N 1
ATOM 2082 C CA . GLN A 1 251 ? -13.752 -0.635 -19.317 1.00 88.31 251 GLN A CA 1
ATOM 2083 C C . GLN A 1 251 ? -13.780 -0.885 -17.806 1.00 88.31 251 GLN A C 1
ATOM 2085 O O . GLN A 1 251 ? -14.841 -0.752 -17.202 1.00 88.31 251 GLN A O 1
ATOM 2090 N N . ILE A 1 252 ? -12.626 -1.158 -17.189 1.00 86.81 252 ILE A N 1
ATOM 2091 C CA . ILE A 1 252 ? -12.522 -1.368 -15.737 1.00 86.81 252 ILE A CA 1
ATOM 2092 C C . ILE A 1 252 ? -12.992 -0.133 -14.970 1.00 86.81 252 ILE A C 1
ATOM 2094 O O . ILE A 1 252 ? -13.727 -0.258 -13.997 1.00 86.81 252 ILE A O 1
ATOM 2098 N N . LEU A 1 253 ? -12.617 1.072 -15.408 1.00 86.50 253 LEU A N 1
ATOM 2099 C CA . LEU A 1 253 ? -13.121 2.305 -14.803 1.00 86.50 253 LEU A CA 1
ATOM 2100 C C . LEU A 1 253 ? -14.649 2.383 -14.895 1.00 86.50 253 LEU A C 1
ATOM 2102 O O . LEU A 1 253 ? -15.291 2.728 -13.908 1.00 86.50 253 LEU A O 1
ATOM 2106 N N . GLY A 1 254 ? -15.228 2.027 -16.045 1.00 83.31 254 GLY A N 1
ATOM 2107 C CA . GLY A 1 254 ? -16.675 1.919 -16.222 1.00 83.31 254 GLY A CA 1
ATOM 2108 C C . GLY A 1 254 ? -17.304 0.936 -15.232 1.00 83.31 254 GLY A C 1
ATOM 2109 O O . GLY A 1 254 ? -18.229 1.298 -14.510 1.00 83.31 254 GLY A O 1
ATOM 2110 N N . GLU A 1 255 ? -16.759 -0.273 -15.128 1.00 81.69 255 GLU A N 1
ATOM 2111 C CA . GLU A 1 255 ? -17.222 -1.310 -14.198 1.00 81.69 255 GLU A CA 1
ATOM 2112 C C . GLU A 1 255 ? -17.123 -0.862 -12.733 1.00 81.69 255 GLU A C 1
ATOM 2114 O O . GLU A 1 255 ? -18.080 -1.023 -11.978 1.00 81.69 255 GLU A O 1
ATOM 2119 N N . LEU A 1 256 ? -16.014 -0.233 -12.337 1.00 75.31 256 LEU A N 1
ATOM 2120 C CA . LEU A 1 256 ? -15.816 0.292 -10.982 1.00 75.31 256 LEU A CA 1
ATOM 2121 C C . LEU A 1 256 ? -16.751 1.462 -10.664 1.00 75.31 256 LEU A C 1
ATOM 2123 O O . LEU A 1 256 ? -17.181 1.596 -9.525 1.00 75.31 256 LEU A O 1
ATOM 2127 N N . THR A 1 257 ? -17.102 2.288 -11.654 1.00 70.25 257 THR A N 1
ATOM 2128 C CA . THR A 1 257 ? -18.113 3.343 -11.467 1.00 70.25 257 THR A CA 1
ATOM 2129 C C . THR A 1 257 ? -19.542 2.811 -11.381 1.00 70.25 257 THR A C 1
ATOM 2131 O O . THR A 1 257 ? -20.398 3.501 -10.834 1.00 70.25 257 THR A O 1
ATOM 2134 N N . MET A 1 258 ? -19.808 1.620 -11.933 1.00 56.38 258 MET A N 1
ATOM 2135 C CA . MET A 1 258 ? -21.129 0.976 -11.930 1.00 56.38 258 MET A CA 1
ATOM 2136 C C . MET A 1 258 ? -21.320 -0.003 -10.763 1.00 56.38 258 MET A C 1
ATOM 2138 O O . MET A 1 258 ? -22.457 -0.280 -10.395 1.00 56.38 258 MET A O 1
ATOM 2142 N N . GLN A 1 259 ? -20.241 -0.533 -10.178 1.00 55.91 259 GLN A N 1
ATOM 2143 C CA . GLN A 1 259 ? -20.309 -1.256 -8.911 1.00 55.91 259 GLN A CA 1
ATOM 2144 C C . GLN A 1 259 ? -20.612 -0.271 -7.781 1.00 55.91 259 GLN A C 1
ATOM 2146 O O . GLN A 1 259 ? -19.945 0.756 -7.668 1.00 55.91 259 GLN A O 1
ATOM 2151 N N . ASP A 1 260 ? -21.574 -0.608 -6.919 1.00 49.19 260 ASP A N 1
ATOM 2152 C CA . ASP A 1 260 ? -21.815 0.103 -5.665 1.00 49.19 260 ASP A CA 1
ATOM 2153 C C . ASP A 1 260 ? -20.506 0.170 -4.871 1.00 49.19 260 ASP A C 1
ATOM 2155 O O . ASP A 1 260 ? -20.037 -0.806 -4.278 1.00 49.19 260 ASP A O 1
ATOM 2159 N N . TYR A 1 261 ? -19.851 1.323 -4.933 1.00 48.19 261 TYR A N 1
ATOM 2160 C CA . TYR A 1 261 ? -18.614 1.557 -4.220 1.00 48.19 261 TYR A CA 1
ATOM 2161 C C . TYR A 1 261 ? -18.906 1.572 -2.736 1.00 48.19 261 TYR A C 1
ATOM 2163 O O . TYR A 1 261 ? -19.481 2.527 -2.215 1.00 48.19 261 TYR A O 1
ATOM 2171 N N . ASN A 1 262 ? -18.474 0.508 -2.067 1.00 56.69 262 ASN A N 1
ATOM 2172 C CA . ASN A 1 262 ? -18.276 0.541 -0.636 1.00 56.69 262 ASN A CA 1
ATOM 2173 C C . ASN A 1 262 ? -16.935 1.235 -0.380 1.00 56.69 262 ASN A C 1
ATOM 2175 O O . ASN A 1 262 ? -15.899 0.628 -0.662 1.00 56.69 262 ASN A O 1
ATOM 2179 N N . PRO A 1 263 ? -16.923 2.494 0.102 1.00 62.34 263 PRO A N 1
ATOM 2180 C CA . PRO A 1 263 ? -15.690 3.111 0.573 1.00 62.34 263 PRO A CA 1
ATOM 2181 C C . PRO A 1 263 ? -15.010 2.208 1.603 1.00 62.34 263 PRO A C 1
ATOM 2183 O O . PRO A 1 263 ? -15.693 1.508 2.355 1.00 62.34 263 PRO A O 1
ATOM 2186 N N . ALA A 1 264 ? -13.676 2.263 1.646 1.00 75.12 264 ALA A N 1
ATOM 2187 C CA . ALA A 1 264 ? -12.872 1.554 2.633 1.00 75.12 264 ALA A CA 1
ATOM 2188 C C . ALA A 1 264 ? -13.468 1.714 4.037 1.00 75.12 264 ALA A C 1
ATOM 2190 O O . ALA A 1 264 ? -13.651 2.835 4.523 1.00 75.12 264 ALA A O 1
ATOM 2191 N N . ILE A 1 265 ? -13.744 0.593 4.695 1.00 87.50 265 ILE A N 1
ATOM 2192 C CA . ILE A 1 265 ? -14.243 0.554 6.062 1.00 87.50 265 ILE A CA 1
ATOM 2193 C C . ILE A 1 265 ? -13.064 0.869 6.976 1.00 87.50 265 ILE A C 1
ATOM 2195 O O . ILE A 1 265 ? -12.175 0.047 7.202 1.00 87.50 265 ILE A O 1
ATOM 2199 N N . LYS A 1 266 ? -13.040 2.092 7.487 1.00 87.94 266 LYS A N 1
ATOM 2200 C CA . LYS A 1 266 ? -11.997 2.603 8.372 1.00 87.94 266 LYS A CA 1
ATOM 2201 C C . LYS A 1 266 ? -12.240 2.106 9.792 1.00 87.94 266 LYS A C 1
ATOM 2203 O O . LYS A 1 266 ? -13.284 2.381 10.376 1.00 87.94 266 LYS A O 1
ATOM 2208 N N . ILE A 1 267 ? -11.277 1.398 10.365 1.00 94.44 267 ILE A N 1
ATOM 2209 C CA . ILE A 1 267 ? -11.374 0.845 11.716 1.00 94.44 267 ILE A CA 1
ATOM 2210 C C . ILE A 1 267 ? -10.212 1.362 12.556 1.00 94.44 267 ILE A C 1
ATOM 2212 O O . ILE A 1 267 ? -9.057 1.177 12.181 1.00 94.44 267 ILE A O 1
ATOM 2216 N N . PHE A 1 268 ? -10.504 1.990 13.695 1.00 94.94 268 PHE A N 1
ATOM 2217 C CA . PHE A 1 268 ? -9.482 2.376 14.670 1.00 94.94 268 PHE A CA 1
ATOM 2218 C C . PHE A 1 268 ? -9.393 1.346 15.797 1.00 94.94 268 PHE A C 1
ATOM 2220 O O . PHE A 1 268 ? -10.408 0.973 16.376 1.00 94.94 268 PHE A O 1
ATOM 2227 N N . ILE A 1 269 ? -8.185 0.904 16.136 1.00 95.56 269 ILE A N 1
ATOM 2228 C CA . ILE A 1 269 ? -7.900 -0.024 17.229 1.00 95.56 269 ILE A CA 1
ATOM 2229 C C . ILE A 1 269 ? -7.178 0.750 18.333 1.00 95.56 269 ILE A C 1
ATOM 2231 O O . ILE A 1 269 ? -5.974 1.002 18.264 1.00 95.56 269 ILE A O 1
ATOM 2235 N N . ALA A 1 270 ? -7.933 1.096 19.367 1.00 93.38 270 ALA A N 1
ATOM 2236 C CA . ALA A 1 270 ? -7.470 1.772 20.563 1.00 93.38 270 ALA A CA 1
ATOM 2237 C C . ALA A 1 270 ? -6.987 0.759 21.612 1.00 93.38 270 ALA A C 1
ATOM 2239 O O . ALA A 1 270 ? -7.636 -0.252 21.895 1.00 93.38 270 ALA A O 1
ATOM 2240 N N . GLY A 1 271 ? -5.846 1.036 22.235 1.00 90.75 271 GLY A N 1
ATOM 2241 C CA . GLY A 1 271 ? -5.322 0.215 23.321 1.00 90.75 271 GLY A CA 1
ATOM 2242 C C . GLY A 1 271 ? -3.956 0.688 23.795 1.00 90.75 271 GLY A C 1
ATOM 2243 O O . GLY A 1 271 ? -3.146 1.189 23.016 1.00 90.75 271 GLY A O 1
ATOM 2244 N N . ALA A 1 272 ? -3.673 0.495 25.084 1.00 87.88 272 ALA A N 1
ATOM 2245 C CA . ALA A 1 272 ? -2.423 0.939 25.698 1.00 87.88 272 ALA A CA 1
ATOM 2246 C C . ALA A 1 272 ? -1.184 0.373 24.980 1.00 87.88 272 ALA A C 1
ATOM 2248 O O . ALA A 1 272 ? -1.202 -0.768 24.522 1.00 87.88 272 ALA A O 1
ATOM 2249 N N . LYS A 1 273 ? -0.061 1.112 24.964 1.00 86.62 273 LYS A N 1
ATOM 2250 C CA . LYS A 1 273 ? 1.195 0.709 24.284 1.00 86.62 273 LYS A CA 1
ATOM 2251 C C . LYS A 1 273 ? 1.609 -0.747 24.559 1.00 86.62 273 LYS A C 1
ATOM 2253 O O . LYS A 1 273 ? 1.979 -1.444 23.620 1.00 86.62 273 LYS A O 1
ATOM 2258 N N . LYS A 1 274 ? 1.454 -1.218 25.807 1.00 88.50 274 LYS A N 1
ATOM 2259 C CA . LYS A 1 274 ? 1.751 -2.599 26.243 1.00 88.50 274 LYS A CA 1
ATOM 2260 C C . LYS A 1 274 ? 0.935 -3.694 25.535 1.00 88.50 274 LYS A C 1
ATOM 2262 O O . LYS A 1 274 ? 1.401 -4.819 25.474 1.00 88.50 274 LYS A O 1
ATOM 2267 N N . LEU A 1 275 ? -0.239 -3.372 24.986 1.00 90.31 275 LEU A N 1
ATOM 2268 C CA . LEU A 1 275 ? -1.147 -4.311 24.309 1.00 90.31 275 LEU A CA 1
ATOM 2269 C C . LEU A 1 275 ? -0.852 -4.448 22.812 1.00 90.31 275 LEU A C 1
ATOM 2271 O O . LEU A 1 275 ? -1.754 -4.493 21.975 1.00 90.31 275 LEU A O 1
ATOM 2275 N N . LYS A 1 276 ? 0.434 -4.416 22.450 1.00 89.75 276 LYS A N 1
ATOM 2276 C CA . LYS A 1 276 ? 0.870 -4.479 21.051 1.00 89.75 276 LYS A CA 1
ATOM 2277 C C . LYS A 1 276 ? 0.492 -5.811 20.403 1.00 89.75 276 LYS A C 1
ATOM 2279 O O . LYS A 1 276 ? 0.104 -5.823 19.235 1.00 89.75 276 LYS A O 1
ATOM 2284 N N . GLU A 1 277 ? 0.587 -6.906 21.152 1.00 90.50 277 GLU A N 1
ATOM 2285 C CA . GLU A 1 277 ? 0.231 -8.245 20.677 1.00 90.50 277 GLU A CA 1
ATOM 2286 C C . GLU A 1 277 ? -1.264 -8.338 20.375 1.00 90.50 277 GLU A C 1
ATOM 2288 O O . GLU A 1 277 ? -1.640 -8.754 19.282 1.00 90.50 277 GLU A O 1
ATOM 2293 N N . GLU A 1 278 ? -2.113 -7.854 21.285 1.00 94.31 278 GLU A N 1
ATOM 2294 C CA . GLU A 1 278 ? -3.560 -7.810 21.095 1.00 94.31 278 GLU A CA 1
ATOM 2295 C C . GLU A 1 278 ? -3.937 -6.963 19.869 1.00 94.31 278 GLU A C 1
ATOM 2297 O O . GLU A 1 278 ? -4.693 -7.425 19.017 1.00 94.31 278 GLU A O 1
ATOM 2302 N N . ARG A 1 279 ? -3.369 -5.753 19.723 1.00 93.62 279 ARG A N 1
ATOM 2303 C CA . ARG A 1 279 ? -3.625 -4.900 18.546 1.00 93.62 279 ARG A CA 1
ATOM 2304 C C . ARG A 1 279 ? -3.208 -5.575 17.239 1.00 93.62 279 ARG A C 1
ATOM 2306 O O . ARG A 1 279 ? -3.950 -5.522 16.263 1.00 93.62 279 ARG A O 1
ATOM 2313 N N . SER A 1 280 ? -2.032 -6.200 17.216 1.00 84.69 280 SER A N 1
ATOM 2314 C CA . SER A 1 280 ? -1.512 -6.884 16.024 1.00 84.69 280 SER A CA 1
ATOM 2315 C C . SER A 1 280 ? -2.392 -8.073 15.635 1.00 84.69 280 SER A C 1
ATOM 2317 O O . SER A 1 280 ? -2.677 -8.269 14.456 1.00 84.69 280 SER A O 1
ATOM 2319 N N . LEU A 1 281 ? -2.882 -8.814 16.630 1.00 93.44 281 LEU A N 1
ATOM 2320 C CA . LEU A 1 281 ? -3.815 -9.920 16.445 1.00 93.44 281 LEU A CA 1
ATOM 2321 C C . LEU A 1 281 ? -5.144 -9.443 15.849 1.00 93.44 281 LEU A C 1
ATOM 2323 O O . LEU A 1 281 ? -5.617 -10.039 14.886 1.00 93.44 281 LEU A O 1
ATOM 2327 N N . LEU A 1 282 ? -5.725 -8.347 16.352 1.00 94.88 282 LEU A N 1
ATOM 2328 C CA . LEU A 1 282 ? -6.969 -7.812 15.782 1.00 94.88 282 LEU A CA 1
ATOM 2329 C C . LEU A 1 282 ? -6.790 -7.377 14.321 1.00 94.88 282 LEU A C 1
ATOM 2331 O O . LEU A 1 282 ? -7.667 -7.625 13.497 1.00 94.88 282 LEU A O 1
ATOM 2335 N N . ARG A 1 283 ? -5.646 -6.769 13.978 1.00 89.88 283 ARG A N 1
ATOM 2336 C CA . ARG A 1 283 ? -5.319 -6.412 12.586 1.00 89.88 283 ARG A CA 1
ATOM 2337 C C . ARG A 1 283 ? -5.264 -7.641 11.683 1.00 89.88 283 ARG A C 1
ATOM 2339 O O . ARG A 1 283 ? -5.842 -7.620 10.603 1.00 89.88 283 ARG A O 1
ATOM 2346 N N . GLU A 1 284 ? -4.614 -8.711 12.141 1.00 82.69 284 GLU A N 1
ATOM 2347 C CA . GLU A 1 284 ? -4.540 -9.981 11.411 1.00 82.69 284 GLU A CA 1
ATOM 2348 C C . GLU A 1 284 ? -5.939 -10.557 11.137 1.00 82.69 284 GLU A C 1
ATOM 2350 O O . GLU A 1 284 ? -6.242 -10.964 10.015 1.00 82.69 284 GLU A O 1
ATOM 2355 N N . GLU A 1 285 ? -6.813 -10.561 12.147 1.00 92.38 285 GLU A N 1
ATOM 2356 C CA . GLU A 1 285 ? -8.183 -11.059 12.006 1.00 92.38 285 GLU A CA 1
ATOM 2357 C C . GLU A 1 285 ? -9.041 -10.168 11.097 1.00 92.38 285 GLU A C 1
ATOM 2359 O O . GLU A 1 285 ? -9.795 -10.693 10.277 1.00 92.38 285 GLU A O 1
ATOM 2364 N N . LEU A 1 286 ? -8.884 -8.839 11.149 1.00 90.50 286 LEU A N 1
ATOM 2365 C CA . LEU A 1 286 ? -9.551 -7.929 10.210 1.00 90.50 286 LEU A CA 1
ATOM 2366 C C . LEU A 1 286 ? -9.137 -8.203 8.762 1.00 90.50 286 LEU A C 1
ATOM 2368 O O . LEU A 1 286 ? -10.010 -8.271 7.902 1.00 90.50 286 LEU A O 1
ATOM 2372 N N . SER A 1 287 ? -7.854 -8.458 8.493 1.00 78.44 287 SER A N 1
ATOM 2373 C CA . SER A 1 287 ? -7.406 -8.863 7.154 1.00 78.44 287 SER A CA 1
ATOM 2374 C C . SER A 1 287 ? -8.016 -10.198 6.710 1.00 78.44 287 SER A C 1
ATOM 2376 O O . SER A 1 287 ? -8.292 -10.396 5.528 1.00 78.44 287 SER A O 1
ATOM 2378 N N . LYS A 1 288 ? -8.270 -11.147 7.621 1.00 80.50 288 LYS A N 1
ATOM 2379 C CA . LYS A 1 288 ? -8.987 -12.389 7.268 1.00 80.50 288 LYS A CA 1
ATOM 2380 C C . LYS A 1 288 ? -10.450 -12.114 6.926 1.00 80.50 288 LYS A C 1
ATOM 2382 O O . LYS A 1 288 ? -10.959 -12.678 5.959 1.00 80.50 288 LYS A O 1
ATOM 2387 N N . VAL A 1 289 ? -11.115 -11.253 7.694 1.00 86.00 289 VAL A N 1
ATOM 2388 C CA . VAL A 1 289 ? -12.510 -10.844 7.460 1.00 86.00 289 VAL A CA 1
ATOM 2389 C C . VAL A 1 289 ? -12.653 -10.100 6.134 1.00 86.00 289 VAL A C 1
ATOM 2391 O O . VAL A 1 289 ? -13.577 -10.402 5.378 1.00 86.00 289 VAL A O 1
ATOM 2394 N N . GLU A 1 290 ? -11.718 -9.197 5.838 1.00 81.19 290 GLU A N 1
ATOM 2395 C CA . GLU A 1 290 ? -11.594 -8.463 4.577 1.00 81.19 290 GLU A CA 1
ATOM 2396 C C . GLU A 1 290 ? -11.593 -9.425 3.381 1.00 81.19 290 GLU A C 1
ATOM 2398 O O . GLU A 1 290 ? -12.489 -9.377 2.534 1.00 81.19 290 GLU A O 1
ATOM 2403 N N . ASN A 1 291 ? -10.657 -10.380 3.388 1.00 70.00 291 ASN A N 1
ATOM 2404 C CA . ASN A 1 291 ? -10.507 -11.376 2.328 1.00 70.00 291 ASN A CA 1
ATOM 2405 C C . ASN A 1 291 ? -11.724 -12.307 2.209 1.00 70.00 291 ASN A C 1
ATOM 2407 O O . ASN A 1 291 ? -12.150 -12.628 1.102 1.00 70.00 291 ASN A O 1
ATOM 2411 N N . ALA A 1 292 ? -12.296 -12.749 3.333 1.00 72.81 292 ALA A N 1
ATOM 2412 C CA . ALA A 1 292 ? -13.419 -13.686 3.329 1.00 72.81 292 ALA A CA 1
ATOM 2413 C C . ALA A 1 292 ? -14.733 -13.058 2.834 1.00 72.81 292 ALA A C 1
ATOM 2415 O O . ALA A 1 292 ? -15.586 -13.762 2.298 1.00 72.81 292 ALA A O 1
ATOM 2416 N N . ASN A 1 293 ? -14.911 -11.746 3.019 1.00 72.81 293 ASN A N 1
ATOM 2417 C CA . ASN A 1 293 ? -16.170 -11.053 2.733 1.00 72.81 293 ASN A CA 1
ATOM 2418 C C . ASN A 1 293 ? -16.093 -10.091 1.541 1.00 72.81 293 ASN A C 1
ATOM 2420 O O . ASN A 1 293 ? -17.103 -9.435 1.253 1.00 72.81 293 ASN A O 1
ATOM 2424 N N . ASN A 1 294 ? -14.938 -10.036 0.864 1.00 70.88 294 ASN A N 1
ATOM 2425 C CA . ASN A 1 294 ? -14.628 -9.104 -0.221 1.00 70.88 294 ASN A CA 1
ATOM 2426 C C . ASN A 1 294 ? -14.898 -7.644 0.185 1.00 70.88 294 ASN A C 1
ATOM 2428 O O . ASN A 1 294 ? -15.607 -6.907 -0.502 1.00 70.88 294 ASN A O 1
ATOM 2432 N N . LEU A 1 295 ? -14.398 -7.271 1.364 1.00 76.88 295 LEU A N 1
ATOM 2433 C CA . LEU A 1 295 ? -14.464 -5.910 1.898 1.00 76.88 295 LEU A CA 1
ATOM 2434 C C . LEU A 1 295 ? -13.130 -5.203 1.644 1.00 76.88 295 LEU A C 1
ATOM 2436 O O . LEU A 1 295 ? -12.133 -5.861 1.376 1.00 76.88 295 LEU A O 1
ATOM 2440 N N . ASP A 1 296 ? -13.110 -3.880 1.764 1.00 77.56 296 ASP A N 1
ATOM 2441 C CA . ASP A 1 296 ? -11.874 -3.106 1.909 1.00 77.56 296 ASP A CA 1
ATOM 2442 C C . ASP A 1 296 ? -11.845 -2.582 3.346 1.00 77.56 296 ASP A C 1
ATOM 2444 O O . ASP A 1 296 ? -12.699 -1.775 3.717 1.00 77.56 296 ASP A O 1
ATOM 2448 N N . ILE A 1 297 ? -10.939 -3.096 4.183 1.00 83.81 297 ILE A N 1
ATOM 2449 C CA . ILE A 1 297 ? -10.854 -2.732 5.604 1.00 83.81 297 ILE A CA 1
ATOM 2450 C C . ILE A 1 297 ? -9.524 -2.036 5.872 1.00 83.81 297 ILE A C 1
ATOM 2452 O O . ILE A 1 297 ? -8.451 -2.620 5.747 1.00 83.81 297 ILE A O 1
ATOM 2456 N N . ARG A 1 298 ? -9.590 -0.796 6.364 1.00 84.31 298 ARG A N 1
ATOM 2457 C CA . ARG A 1 298 ? -8.416 -0.033 6.795 1.00 84.31 298 ARG A CA 1
ATOM 2458 C C . ARG A 1 298 ? -8.313 -0.020 8.316 1.00 84.31 298 ARG A C 1
ATOM 2460 O O . ARG A 1 298 ? -8.893 0.843 8.970 1.00 84.31 298 ARG A O 1
ATOM 2467 N N . ALA A 1 299 ? -7.548 -0.957 8.871 1.00 87.81 299 ALA A N 1
ATOM 2468 C CA . ALA A 1 299 ? -7.307 -1.069 10.309 1.00 87.81 299 ALA A CA 1
ATOM 2469 C C . ALA A 1 299 ? -6.106 -0.217 10.763 1.00 87.81 299 ALA A C 1
ATOM 2471 O O . ALA A 1 299 ? -4.959 -0.547 10.456 1.00 87.81 299 ALA A O 1
ATOM 2472 N N . LEU A 1 300 ? -6.352 0.844 11.531 1.00 86.44 300 LEU A N 1
ATOM 2473 C CA . LEU A 1 300 ? -5.345 1.766 12.072 1.00 86.44 300 LEU A CA 1
ATOM 2474 C C . LEU A 1 300 ? -5.282 1.700 13.605 1.00 86.44 300 LEU A C 1
ATOM 2476 O O . LEU A 1 300 ? -6.254 1.355 14.260 1.00 86.44 300 LEU A O 1
ATOM 2480 N N . THR A 1 301 ? -4.147 2.069 14.180 1.00 88.62 301 THR A N 1
ATOM 2481 C CA . THR A 1 301 ? -3.883 2.312 15.607 1.00 88.62 301 THR A CA 1
ATOM 2482 C C . THR A 1 301 ? -3.096 3.622 15.732 1.00 88.62 301 THR A C 1
ATOM 2484 O O . THR A 1 301 ? -2.616 4.160 14.737 1.00 88.62 301 THR A O 1
ATOM 2487 N N . PHE A 1 302 ? -2.892 4.134 16.949 1.00 83.19 302 PHE A N 1
ATOM 2488 C CA . PHE A 1 302 ? -2.069 5.327 17.192 1.00 83.19 302 PHE A CA 1
ATOM 2489 C C . PHE A 1 302 ? -0.649 5.221 16.590 1.00 83.19 302 PHE A C 1
ATOM 2491 O O . PHE A 1 302 ? -0.016 6.241 16.313 1.00 83.19 302 PHE A O 1
ATOM 2498 N N . GLU A 1 303 ? -0.126 4.000 16.401 1.00 79.38 303 GLU A N 1
ATOM 2499 C CA . GLU A 1 303 ? 1.200 3.725 15.818 1.00 79.38 303 GLU A CA 1
ATOM 2500 C C . GLU A 1 303 ? 1.313 4.142 14.346 1.00 79.38 303 GLU A C 1
ATOM 2502 O O . GLU A 1 303 ? 2.422 4.403 13.902 1.00 79.38 303 GLU A O 1
ATOM 2507 N N . ASP A 1 304 ? 0.197 4.276 13.628 1.00 73.50 304 ASP A N 1
ATOM 2508 C CA . ASP A 1 304 ? 0.178 4.611 12.193 1.00 73.50 304 ASP A CA 1
ATOM 2509 C C . ASP A 1 304 ? 0.021 6.117 11.924 1.00 73.50 304 ASP A C 1
ATOM 2511 O O . ASP A 1 304 ? -0.019 6.564 10.779 1.00 73.50 304 ASP A O 1
ATOM 2515 N N . PHE A 1 305 ? -0.081 6.922 12.981 1.00 71.31 305 PHE A N 1
ATOM 2516 C CA . PHE A 1 305 ? -0.134 8.378 12.887 1.00 71.31 305 PHE A CA 1
ATOM 2517 C C . PHE A 1 305 ? 1.269 8.941 13.138 1.00 71.31 305 PHE A C 1
ATOM 2519 O O . PHE A 1 305 ? 1.896 8.640 14.161 1.00 71.31 305 PHE A O 1
ATOM 2526 N N . ALA A 1 306 ? 1.770 9.723 12.174 1.00 57.09 306 ALA A N 1
ATOM 2527 C CA . ALA A 1 306 ? 3.150 10.201 12.127 1.00 57.09 306 ALA A CA 1
ATOM 2528 C C . ALA A 1 306 ? 3.515 11.091 13.329 1.00 57.09 306 ALA A C 1
ATOM 2530 O O . ALA A 1 306 ? 2.727 11.911 13.789 1.00 57.09 306 ALA A O 1
ATOM 2531 N N . THR A 1 307 ? 4.754 10.967 13.808 1.00 49.53 307 THR A N 1
ATOM 2532 C CA . THR A 1 307 ? 5.316 11.771 14.909 1.00 49.53 307 THR A CA 1
ATOM 2533 C C . THR A 1 307 ? 5.925 13.105 14.466 1.00 49.53 307 THR A C 1
ATOM 2535 O O . THR A 1 307 ? 6.314 13.896 15.318 1.00 49.53 307 THR A O 1
ATOM 2538 N N . SER A 1 308 ? 6.065 13.357 13.160 1.00 40.47 308 SER A N 1
ATOM 2539 C CA . SER A 1 308 ? 6.970 14.389 12.629 1.00 40.47 308 SER A CA 1
ATOM 2540 C C . SER A 1 308 ? 6.328 15.733 12.262 1.00 40.47 308 SER A C 1
ATOM 2542 O O . SER A 1 308 ? 7.061 16.697 12.068 1.00 40.47 308 SER A O 1
ATOM 2544 N N . LEU A 1 309 ? 4.995 15.845 12.178 1.00 38.88 309 LEU A N 1
ATOM 2545 C CA . LEU A 1 309 ? 4.335 17.080 11.708 1.00 38.88 309 LEU A CA 1
ATOM 2546 C C . LEU A 1 309 ? 3.798 17.989 12.822 1.00 38.88 309 LEU A C 1
ATOM 2548 O O . LEU A 1 309 ? 3.512 19.159 12.571 1.00 38.88 309 LEU A O 1
ATOM 2552 N N . THR A 1 310 ? 3.700 17.499 14.054 1.00 36.44 310 THR A N 1
ATOM 2553 C CA . THR A 1 310 ? 3.173 18.269 15.185 1.00 36.44 310 THR A CA 1
ATOM 2554 C C . THR A 1 310 ? 4.068 18.045 16.397 1.00 36.44 310 THR A C 1
ATOM 2556 O O . THR A 1 310 ? 4.173 16.919 16.879 1.00 36.44 310 THR A O 1
ATOM 2559 N N . GLY A 1 311 ? 4.747 19.096 16.859 1.00 36.00 311 GLY A N 1
ATOM 2560 C CA . GLY A 1 311 ? 5.640 19.026 18.016 1.00 36.00 311 GLY A CA 1
ATOM 2561 C C . GLY A 1 311 ? 4.949 18.463 19.264 1.00 36.00 311 GLY A C 1
ATOM 2562 O O . GLY A 1 311 ? 3.810 18.820 19.551 1.00 36.00 311 GLY A O 1
ATOM 2563 N N . GLU A 1 312 ? 5.683 17.613 19.987 1.00 43.16 312 GLU A N 1
ATOM 2564 C CA . GLU A 1 312 ? 5.340 16.985 21.275 1.00 43.16 312 GLU A CA 1
ATOM 2565 C C . GLU A 1 312 ? 4.052 16.127 21.313 1.00 43.16 312 GLU A C 1
ATOM 2567 O O . GLU A 1 312 ? 3.121 16.277 20.525 1.00 43.16 312 GLU A O 1
ATOM 2572 N N . ASP A 1 313 ? 4.006 15.182 22.261 1.00 50.00 313 ASP A N 1
ATOM 2573 C CA . ASP A 1 313 ? 3.041 14.070 22.379 1.00 50.00 313 ASP A CA 1
ATOM 2574 C C . ASP A 1 313 ? 1.543 14.434 22.230 1.00 50.00 313 ASP A C 1
ATOM 2576 O O . ASP A 1 313 ? 0.728 13.566 21.912 1.00 50.00 313 ASP A O 1
ATOM 2580 N N . ARG A 1 314 ? 1.162 15.707 22.410 1.00 49.31 314 ARG A N 1
ATOM 2581 C CA . ARG A 1 314 ? -0.220 16.197 22.251 1.00 49.31 314 ARG A CA 1
ATOM 2582 C C . ARG A 1 314 ? -0.658 16.381 20.798 1.00 49.31 314 ARG A C 1
ATOM 2584 O O . ARG A 1 314 ? -1.844 16.239 20.512 1.00 49.31 314 ARG A O 1
ATOM 2591 N N . GLY A 1 315 ? 0.263 16.683 19.884 1.00 51.06 315 GLY A N 1
ATOM 2592 C CA . GLY A 1 315 ? -0.068 16.880 18.472 1.00 51.06 315 GLY A CA 1
ATOM 2593 C C . GLY A 1 315 ? -0.528 15.585 17.799 1.00 51.06 315 GLY A C 1
ATOM 2594 O O . GLY A 1 315 ? -1.587 15.541 17.179 1.00 51.06 315 GLY A O 1
ATOM 2595 N N . ARG A 1 316 ? 0.191 14.488 18.073 1.00 68.06 316 ARG A N 1
ATOM 2596 C CA . ARG A 1 316 ? -0.149 13.140 17.597 1.00 68.06 316 ARG A CA 1
ATOM 2597 C C . ARG A 1 316 ? -1.535 12.692 18.066 1.00 68.06 316 ARG A C 1
ATOM 2599 O O . ARG A 1 316 ? -2.248 12.036 17.315 1.00 68.06 316 ARG A O 1
ATOM 2606 N N . GLN A 1 317 ? -1.907 13.051 19.297 1.00 72.75 317 GLN A N 1
ATOM 2607 C CA . GLN A 1 317 ? -3.209 12.717 19.869 1.00 72.75 317 GLN A CA 1
ATOM 2608 C C . GLN A 1 317 ? -4.365 13.431 19.174 1.00 72.75 317 GLN A C 1
ATOM 2610 O O . GLN A 1 317 ? -5.403 12.820 18.934 1.00 72.75 317 GLN A O 1
ATOM 2615 N N . ALA A 1 318 ? -4.181 14.691 18.779 1.00 78.62 318 ALA A N 1
ATOM 2616 C CA . ALA A 1 318 ? -5.204 15.429 18.047 1.00 78.62 318 ALA A CA 1
ATOM 2617 C C . ALA A 1 318 ? -5.547 14.774 16.695 1.00 78.62 318 ALA A C 1
ATOM 2619 O O . ALA A 1 318 ? -6.722 14.727 16.323 1.00 78.62 318 ALA A O 1
ATOM 2620 N N . ASP A 1 319 ? -4.551 14.228 15.993 1.00 76.38 319 ASP A N 1
ATOM 2621 C CA . ASP A 1 319 ? -4.741 13.627 14.670 1.00 76.38 319 ASP A CA 1
ATOM 2622 C C . ASP A 1 319 ? -5.573 12.345 14.724 1.00 76.38 319 ASP A C 1
ATOM 2624 O O . ASP A 1 319 ? -6.572 12.226 14.007 1.00 76.38 319 ASP A O 1
ATOM 2628 N N . TYR A 1 320 ? -5.217 11.398 15.600 1.00 82.62 320 TYR A N 1
ATOM 2629 C CA . TYR A 1 320 ? -6.015 10.178 15.715 1.00 82.62 320 TYR A CA 1
ATOM 2630 C C . TYR A 1 320 ? -7.356 10.419 16.417 1.00 82.62 320 TYR A C 1
ATOM 2632 O O . TYR A 1 320 ? -8.333 9.772 16.060 1.00 82.62 320 TYR A O 1
ATOM 2640 N N . ASN A 1 321 ? -7.473 11.405 17.314 1.00 86.31 321 ASN A N 1
ATOM 2641 C CA . ASN A 1 321 ? -8.770 11.806 17.871 1.00 86.31 321 ASN A CA 1
ATOM 2642 C C . ASN A 1 321 ? -9.718 12.340 16.792 1.00 86.31 321 ASN A C 1
ATOM 2644 O O . ASN A 1 321 ? -10.887 11.960 16.741 1.00 86.31 321 ASN A O 1
ATOM 2648 N N . LYS A 1 322 ? -9.210 13.185 15.888 1.00 85.94 322 LYS A N 1
ATOM 2649 C CA . LYS A 1 322 ? -9.977 13.679 14.740 1.00 85.94 322 LYS A CA 1
ATOM 2650 C C . LYS A 1 322 ? -10.387 12.534 13.813 1.00 85.94 322 LYS A C 1
ATOM 2652 O O . LYS A 1 322 ? -11.508 12.539 13.306 1.00 85.94 322 LYS A O 1
ATOM 2657 N N . PHE A 1 323 ? -9.505 11.556 13.608 1.00 85.81 323 PHE A N 1
ATOM 2658 C CA . PHE A 1 323 ? -9.826 10.355 12.841 1.00 85.81 323 PHE A CA 1
ATOM 2659 C C . PHE A 1 323 ? -10.949 9.542 13.501 1.00 85.81 323 PHE A C 1
ATOM 2661 O O . PHE A 1 323 ? -11.922 9.212 12.828 1.00 85.81 323 PHE A O 1
ATOM 2668 N N . ILE A 1 324 ? -10.852 9.267 14.807 1.00 90.44 324 ILE A N 1
ATOM 2669 C CA . ILE A 1 324 ? -11.881 8.565 15.595 1.00 90.44 324 ILE A CA 1
ATOM 2670 C C . ILE A 1 324 ? -13.239 9.261 15.463 1.00 90.44 324 ILE A C 1
ATOM 2672 O O . ILE A 1 324 ? -14.248 8.603 15.233 1.00 90.44 324 ILE A O 1
ATOM 2676 N N . GLU A 1 325 ? -13.263 10.587 15.604 1.00 89.31 325 GLU A N 1
ATOM 2677 C CA . GLU A 1 325 ? -14.498 11.369 15.603 1.00 89.31 325 GLU A CA 1
ATOM 2678 C C . GLU A 1 325 ? -15.158 11.433 14.218 1.00 89.31 325 GLU A C 1
ATOM 2680 O O . GLU A 1 325 ? -16.382 11.322 14.121 1.00 89.31 325 GLU A O 1
ATOM 2685 N N . LYS A 1 326 ? -14.364 11.652 13.159 1.00 82.00 326 LYS A N 1
ATOM 2686 C CA . LYS A 1 326 ? -14.875 12.093 11.847 1.00 82.00 326 LYS A CA 1
ATOM 2687 C C . LYS A 1 326 ? -14.745 11.075 10.727 1.00 82.00 326 LYS A C 1
ATOM 2689 O O . LYS A 1 326 ? -15.434 11.210 9.719 1.00 82.00 326 LYS A O 1
ATOM 2694 N N . GLU A 1 327 ? -13.826 10.124 10.845 1.00 83.06 327 GLU A N 1
ATOM 2695 C CA . GLU A 1 327 ? -13.441 9.258 9.729 1.00 83.06 327 GLU A CA 1
ATOM 2696 C C . GLU A 1 327 ? -13.594 7.769 10.015 1.00 83.06 327 GLU A C 1
ATOM 2698 O O . GLU A 1 327 ? -13.840 7.006 9.081 1.00 83.06 327 GLU A O 1
ATOM 2703 N N . ALA A 1 328 ? -13.412 7.341 11.264 1.00 88.88 328 ALA A N 1
ATOM 2704 C CA . ALA A 1 328 ? -13.538 5.944 11.638 1.00 88.88 328 ALA A CA 1
ATOM 2705 C C . ALA A 1 328 ? -14.982 5.478 11.442 1.00 88.88 328 ALA A C 1
ATOM 2707 O O . ALA A 1 328 ? -15.912 6.141 11.882 1.00 88.88 328 ALA A O 1
ATOM 2708 N N . ASN A 1 329 ? -15.161 4.313 10.820 1.00 92.19 329 ASN A N 1
ATOM 2709 C CA . ASN A 1 329 ? -16.450 3.641 10.744 1.00 92.19 329 ASN A CA 1
ATOM 2710 C C . ASN A 1 329 ? -16.731 2.777 11.968 1.00 92.19 329 ASN A C 1
ATOM 2712 O O . ASN A 1 329 ? -17.868 2.708 12.437 1.00 92.19 329 ASN A O 1
ATOM 2716 N N . VAL A 1 330 ? -15.677 2.136 12.471 1.00 94.38 330 VAL A N 1
ATOM 2717 C CA . VAL A 1 330 ? -15.697 1.303 13.670 1.00 94.38 330 VAL A CA 1
ATOM 2718 C C . VAL A 1 330 ? -14.509 1.678 14.549 1.00 94.38 330 VAL A C 1
ATOM 2720 O O . VAL A 1 330 ? -13.409 1.918 14.051 1.00 94.38 330 VAL A O 1
ATOM 2723 N N . VAL A 1 331 ? -14.708 1.696 15.862 1.00 96.00 331 VAL A N 1
ATOM 2724 C CA . VAL A 1 331 ? -13.638 1.853 16.845 1.00 96.00 331 VAL A CA 1
ATOM 2725 C C . VAL A 1 331 ? -13.651 0.665 17.792 1.00 96.00 331 VAL A C 1
ATOM 2727 O O . VAL A 1 331 ? -14.676 0.327 18.379 1.00 96.00 331 VAL A O 1
ATOM 2730 N N . ILE A 1 332 ? -12.499 0.025 17.945 1.00 96.75 332 ILE A N 1
ATOM 2731 C CA . ILE A 1 332 ? -12.308 -1.139 18.798 1.00 96.75 332 ILE A CA 1
ATOM 2732 C C . ILE A 1 332 ? -11.392 -0.747 19.951 1.00 96.75 332 ILE A C 1
ATOM 2734 O O . ILE A 1 332 ? -10.245 -0.374 19.727 1.00 96.75 332 ILE A O 1
ATOM 2738 N N . PHE A 1 333 ? -11.869 -0.878 21.182 1.00 95.38 333 PHE A N 1
ATOM 2739 C CA . PHE A 1 333 ? -11.087 -0.644 22.389 1.00 95.38 333 PHE A CA 1
ATOM 2740 C C . PHE A 1 333 ? -10.633 -1.957 23.007 1.00 95.38 333 PHE A C 1
ATOM 2742 O O . PHE A 1 333 ? -11.445 -2.847 23.257 1.00 95.38 333 PHE A O 1
ATOM 2749 N N . ILE A 1 334 ? -9.343 -2.053 23.321 1.00 94.12 334 ILE A N 1
ATOM 2750 C CA . ILE A 1 334 ? -8.763 -3.176 24.055 1.00 94.12 334 ILE A CA 1
ATOM 2751 C C . ILE A 1 334 ? -8.234 -2.676 25.396 1.00 94.12 334 ILE A C 1
ATOM 2753 O O . ILE A 1 334 ? -7.340 -1.827 25.459 1.00 94.12 334 ILE A O 1
ATOM 2757 N N . PHE A 1 335 ? -8.744 -3.255 26.481 1.00 91.75 335 PHE A N 1
ATOM 2758 C CA . PHE A 1 335 ? -8.304 -2.958 27.839 1.00 91.75 335 PHE A CA 1
ATOM 2759 C C . PHE A 1 335 ? -7.720 -4.196 28.521 1.00 91.75 335 PHE A C 1
ATOM 2761 O O . PHE A 1 335 ? -8.276 -5.293 28.456 1.00 91.75 335 PHE A O 1
ATOM 2768 N N . ASP A 1 336 ? -6.621 -4.001 29.249 1.00 84.38 336 ASP A N 1
ATOM 2769 C CA . ASP A 1 336 ? -6.043 -5.014 30.133 1.00 84.38 336 ASP A CA 1
ATOM 2770 C C . ASP A 1 336 ? -6.251 -4.590 31.573 1.00 84.38 336 ASP A C 1
ATOM 2772 O O . ASP A 1 336 ? -5.498 -3.752 32.080 1.00 84.38 336 ASP A O 1
ATOM 2776 N N . SER A 1 337 ? -7.283 -5.173 32.194 1.00 75.44 337 SER A N 1
ATOM 2777 C CA . SER A 1 337 ? -7.674 -5.055 33.606 1.00 75.44 337 SER A CA 1
ATOM 2778 C C . SER A 1 337 ? -7.728 -3.635 34.206 1.00 75.44 337 SER A C 1
ATOM 2780 O O . SER A 1 337 ? -8.121 -3.488 35.362 1.00 75.44 337 SER A O 1
ATOM 2782 N N . THR A 1 338 ? -7.399 -2.602 33.435 1.00 79.94 338 THR A N 1
ATOM 2783 C CA . THR A 1 338 ? -7.261 -1.172 33.723 1.00 79.94 338 THR A CA 1
ATOM 2784 C C . THR A 1 338 ? -7.437 -0.400 32.410 1.00 79.94 338 THR A C 1
ATOM 2786 O O . THR A 1 338 ? -7.060 -0.909 31.349 1.00 79.94 338 THR A O 1
ATOM 2789 N N . ALA A 1 339 ? -7.980 0.816 32.474 1.00 80.19 339 ALA A N 1
ATOM 2790 C CA . ALA A 1 339 ? -7.950 1.771 31.369 1.00 80.19 339 ALA A CA 1
ATOM 2791 C C . ALA A 1 339 ? -6.929 2.890 31.645 1.00 80.19 339 ALA A C 1
ATOM 2793 O O . ALA A 1 339 ? -6.847 3.427 32.753 1.00 80.19 339 ALA A O 1
ATOM 2794 N N . GLY A 1 340 ? -6.115 3.217 30.638 1.00 81.06 340 GLY A N 1
ATOM 2795 C CA . GLY A 1 340 ? -5.230 4.384 30.676 1.00 81.06 340 GLY A CA 1
ATOM 2796 C C . GLY A 1 340 ? -6.003 5.673 30.395 1.00 81.06 340 GLY A C 1
ATOM 2797 O O . GLY A 1 340 ? -7.054 5.618 29.769 1.00 81.06 340 GLY A O 1
ATOM 2798 N N . GLU A 1 341 ? -5.466 6.817 30.822 1.00 83.25 341 GLU A N 1
ATOM 2799 C CA . GLU A 1 341 ? -6.087 8.144 30.622 1.00 83.25 341 GLU A CA 1
ATOM 2800 C C . GLU A 1 341 ? -6.351 8.438 29.149 1.00 83.25 341 GLU A C 1
ATOM 2802 O O . GLU A 1 341 ? -7.481 8.705 28.768 1.00 83.25 341 GLU A O 1
ATOM 2807 N N . ILE A 1 342 ? -5.330 8.264 28.310 1.00 83.19 342 ILE A N 1
ATOM 2808 C CA . ILE A 1 342 ? -5.429 8.515 26.868 1.00 83.19 342 ILE A CA 1
ATOM 2809 C C . ILE A 1 342 ? -6.505 7.629 26.226 1.00 83.19 342 ILE A C 1
ATOM 2811 O O . ILE A 1 342 ? -7.325 8.105 25.455 1.00 83.19 342 ILE A O 1
ATOM 2815 N N . THR A 1 343 ? -6.550 6.341 26.575 1.00 82.69 343 THR A N 1
ATOM 2816 C CA . THR A 1 343 ? -7.532 5.411 25.994 1.00 82.69 343 THR A CA 1
ATOM 2817 C C . THR A 1 343 ? -8.954 5.659 26.514 1.00 82.69 343 THR A C 1
ATOM 2819 O O . THR A 1 343 ? -9.920 5.363 25.817 1.00 82.69 343 THR A O 1
ATOM 2822 N N . GLU A 1 344 ? -9.109 6.207 27.724 1.00 86.88 344 GLU A N 1
ATOM 2823 C CA . GLU A 1 344 ? -10.406 6.691 28.217 1.00 86.88 344 GLU A CA 1
ATOM 2824 C C . GLU A 1 344 ? -10.855 7.946 27.453 1.00 86.88 344 GLU A C 1
ATOM 2826 O O . GLU A 1 344 ? -12.016 8.031 27.065 1.00 86.88 344 GLU A O 1
ATOM 2831 N N . GLU A 1 345 ? -9.944 8.879 27.166 1.00 88.38 345 GLU A N 1
ATOM 2832 C CA . GLU A 1 345 ? -10.236 10.056 26.337 1.00 88.38 345 GLU A CA 1
ATOM 2833 C C . GLU A 1 345 ? -10.646 9.660 24.909 1.00 88.38 345 GLU A C 1
ATOM 2835 O O . GLU A 1 345 ? -11.660 10.143 24.407 1.00 88.38 345 GLU A O 1
ATOM 2840 N N . GLU A 1 346 ? -9.918 8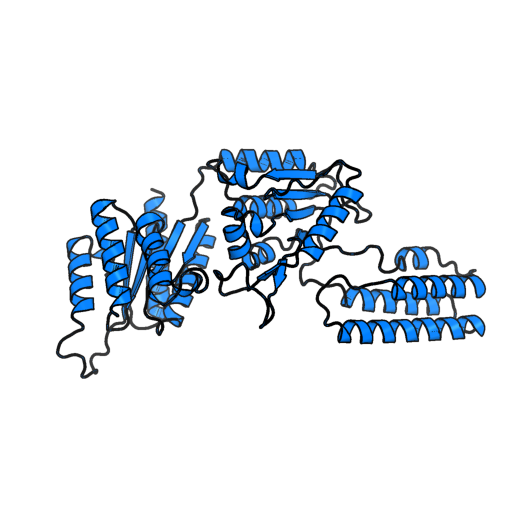.735 24.275 1.00 88.88 346 GLU A N 1
ATOM 2841 C CA . GLU A 1 346 ? -10.279 8.157 22.970 1.00 88.88 346 GLU A CA 1
ATOM 2842 C C . GLU A 1 346 ? -11.684 7.527 23.005 1.00 88.88 346 GLU A C 1
ATOM 2844 O O . GLU A 1 346 ? -12.480 7.714 22.078 1.00 88.88 346 GLU A O 1
ATOM 2849 N N . PHE A 1 347 ? -12.010 6.807 24.088 1.00 92.94 347 PHE A N 1
ATOM 2850 C CA . PHE A 1 347 ? -13.333 6.214 24.293 1.00 92.94 347 PHE A CA 1
ATOM 2851 C C . PHE A 1 347 ? -14.420 7.274 24.405 1.00 92.94 347 PHE A C 1
ATOM 2853 O O . PHE A 1 347 ? -15.463 7.152 23.764 1.00 92.94 347 PHE A O 1
ATOM 2860 N N . ASP A 1 348 ? -14.182 8.325 25.180 1.00 92.44 348 ASP A N 1
ATOM 2861 C CA . ASP A 1 348 ? -15.152 9.393 25.372 1.00 92.44 348 ASP A CA 1
ATOM 2862 C C . ASP A 1 348 ? -15.412 10.169 24.076 1.00 92.44 348 ASP A C 1
ATOM 2864 O O . ASP A 1 348 ? -16.564 10.501 23.795 1.00 92.44 348 ASP A O 1
ATOM 2868 N N . ILE A 1 349 ? -14.389 10.382 23.246 1.00 92.88 349 ILE A N 1
ATOM 2869 C CA . ILE A 1 349 ? -14.533 10.998 21.918 1.00 92.88 349 ILE A CA 1
ATOM 2870 C C . ILE A 1 349 ? -15.393 10.121 21.004 1.00 92.88 349 ILE A C 1
ATOM 2872 O O . ILE A 1 349 ? -16.378 10.605 20.443 1.00 92.88 349 ILE A O 1
ATOM 2876 N N . ALA A 1 350 ? -15.071 8.827 20.894 1.00 92.81 350 ALA A N 1
ATOM 2877 C CA . ALA A 1 350 ? -15.852 7.892 20.086 1.00 92.81 350 ALA A CA 1
ATOM 2878 C C . ALA A 1 350 ? -17.305 7.805 20.579 1.00 92.81 350 ALA A C 1
ATOM 2880 O O . ALA A 1 350 ? -18.239 7.876 19.784 1.00 92.81 350 ALA A O 1
ATOM 2881 N N . TYR A 1 351 ? -17.506 7.691 21.894 1.00 92.81 351 TYR A N 1
ATOM 2882 C CA . TYR A 1 351 ? -18.821 7.556 22.517 1.00 92.81 351 TYR A CA 1
ATOM 2883 C C . TYR A 1 351 ? -19.684 8.809 22.344 1.00 92.81 351 TYR A C 1
ATOM 2885 O O . TYR A 1 351 ? -20.875 8.701 22.045 1.00 92.81 351 TYR A O 1
ATOM 2893 N N . ASN A 1 352 ? -19.104 10.000 22.508 1.00 92.31 352 ASN A N 1
ATOM 2894 C CA . ASN A 1 352 ? -19.825 11.250 22.282 1.00 92.31 352 ASN A CA 1
ATOM 2895 C C . ASN A 1 352 ? -20.212 11.396 20.805 1.00 92.31 352 ASN A C 1
ATOM 2897 O O . ASN A 1 352 ? -21.378 11.673 20.524 1.00 92.31 352 ASN A O 1
ATOM 2901 N N . SER A 1 353 ? -19.299 11.094 19.873 1.00 92.00 353 SER A N 1
ATOM 2902 C CA . SER A 1 353 ? -19.626 11.093 18.441 1.00 92.00 353 SER A CA 1
ATOM 2903 C C . SER A 1 353 ? -20.713 10.060 18.114 1.00 92.00 353 SER A C 1
ATOM 2905 O O . SER A 1 353 ? -21.676 10.381 17.423 1.00 92.00 353 SER A O 1
ATOM 2907 N N . LEU A 1 354 ? -20.671 8.856 18.699 1.00 91.00 354 LEU A N 1
ATOM 2908 C CA . LEU A 1 354 ? -21.722 7.845 18.525 1.00 91.00 354 LEU A CA 1
ATOM 2909 C C . LEU A 1 354 ? -23.089 8.347 19.015 1.00 91.00 354 LEU A C 1
ATOM 2911 O O . LEU A 1 354 ? -24.116 8.092 18.385 1.00 91.00 354 LEU A O 1
ATOM 2915 N N . LYS A 1 355 ? -23.136 9.088 20.123 1.00 89.88 355 LYS A N 1
ATOM 2916 C CA . LYS A 1 355 ? -24.392 9.658 20.626 1.00 89.88 355 LYS A CA 1
ATOM 2917 C C . LYS A 1 355 ? -24.933 10.782 19.747 1.00 89.88 355 LYS A C 1
ATOM 2919 O O . LYS A 1 355 ? -26.146 10.859 19.566 1.00 89.88 355 LYS A O 1
ATOM 2924 N N . GLU A 1 356 ? -24.060 11.648 19.250 1.00 88.81 356 GLU A N 1
ATOM 2925 C CA . GLU A 1 356 ? -24.444 12.841 18.487 1.00 88.81 356 GLU A CA 1
ATOM 2926 C C . GLU A 1 356 ? -24.699 12.519 17.010 1.00 88.81 356 GLU A C 1
ATOM 2928 O O . GLU A 1 356 ? -25.724 12.908 16.450 1.00 88.81 356 GLU A O 1
ATOM 2933 N N . ASN A 1 357 ? -23.807 11.740 16.403 1.00 87.62 357 ASN A N 1
ATOM 2934 C CA . ASN A 1 357 ? -23.741 11.474 14.968 1.00 87.62 357 ASN A CA 1
ATOM 2935 C C . ASN A 1 357 ? -24.165 10.048 14.588 1.00 87.62 357 ASN A C 1
ATOM 2937 O O . ASN A 1 357 ? -24.229 9.733 13.401 1.00 87.62 357 ASN A O 1
ATOM 2941 N N . ARG A 1 358 ? -24.451 9.172 15.568 1.00 87.12 358 ARG A N 1
ATOM 2942 C CA . ARG A 1 358 ? -24.668 7.722 15.357 1.00 87.12 358 ARG A CA 1
ATOM 2943 C C . ARG A 1 358 ? -23.473 7.029 14.693 1.00 87.12 358 ARG A C 1
ATOM 2945 O O . ARG A 1 358 ? -23.640 6.059 13.959 1.00 87.12 358 ARG A O 1
ATOM 2952 N N . HIS A 1 359 ? -22.275 7.557 14.935 1.00 86.44 359 HIS A N 1
ATOM 2953 C CA . HIS A 1 359 ? -21.025 7.096 14.346 1.00 86.44 359 HIS A CA 1
ATOM 2954 C C . HIS A 1 359 ? -19.832 7.512 15.216 1.00 86.44 359 HIS A C 1
ATOM 2956 O O . HIS A 1 359 ? -19.881 8.625 15.732 1.00 86.44 359 HIS A O 1
ATOM 2962 N N . PRO A 1 360 ? -18.754 6.721 15.361 1.00 91.75 360 PRO A N 1
ATOM 2963 C CA . PRO A 1 360 ? -18.529 5.363 14.844 1.00 91.75 360 PRO A CA 1
ATOM 2964 C C . PRO A 1 360 ? -19.249 4.271 15.647 1.00 91.75 360 PRO A C 1
ATOM 2966 O O . PRO A 1 360 ? -19.631 4.496 16.792 1.00 91.75 360 PRO A O 1
ATOM 2969 N N . ASP A 1 361 ? -19.373 3.064 15.081 1.00 92.50 361 ASP A N 1
ATOM 2970 C CA . ASP A 1 361 ? -19.753 1.874 15.861 1.00 92.50 361 ASP A CA 1
ATOM 2971 C C . ASP A 1 361 ? -18.608 1.502 16.823 1.00 92.50 361 ASP A C 1
ATOM 2973 O O . ASP A 1 361 ? -17.437 1.565 16.447 1.00 92.50 361 ASP A O 1
ATOM 2977 N N . ILE A 1 362 ? -18.911 1.117 18.065 1.00 93.19 362 ILE A N 1
ATOM 2978 C CA . ILE A 1 362 ? -17.894 0.911 19.112 1.00 93.19 362 ILE A CA 1
ATOM 2979 C C . ILE A 1 362 ? -17.906 -0.537 19.582 1.00 93.19 362 ILE A C 1
ATOM 2981 O O . ILE A 1 362 ? -18.951 -1.023 19.979 1.00 93.19 362 ILE A O 1
ATOM 2985 N N . PHE A 1 363 ? -16.746 -1.193 19.634 1.00 94.75 363 PHE A N 1
ATOM 2986 C CA . PHE A 1 363 ? -16.560 -2.505 20.263 1.00 94.75 363 PHE A CA 1
ATOM 2987 C C . PHE A 1 363 ? -15.528 -2.413 21.380 1.00 94.75 363 PHE A C 1
ATOM 2989 O O . PHE A 1 363 ? -14.508 -1.747 21.232 1.00 94.75 363 PHE A O 1
ATOM 2996 N N . VAL A 1 364 ? -15.754 -3.102 22.495 1.00 94.25 364 VAL A N 1
ATOM 2997 C CA . VAL A 1 364 ? -14.881 -3.054 23.670 1.00 94.25 364 VAL A CA 1
ATOM 2998 C C . VAL A 1 364 ? -14.557 -4.457 24.159 1.00 94.25 364 VAL A C 1
ATOM 3000 O O . VAL A 1 364 ? -15.433 -5.200 24.591 1.00 94.25 364 VAL A O 1
ATOM 3003 N N . TYR A 1 365 ? -13.266 -4.779 24.151 1.00 94.62 365 TYR A N 1
ATOM 3004 C CA . TYR A 1 365 ? -12.704 -6.042 24.606 1.00 94.62 365 TYR A CA 1
ATOM 3005 C C . TYR A 1 365 ? -11.895 -5.825 25.880 1.00 94.62 365 TYR A C 1
ATOM 3007 O O . TYR A 1 365 ? -10.945 -5.038 25.912 1.00 94.62 365 TYR A O 1
ATOM 3015 N N . VAL A 1 366 ? -12.238 -6.546 26.944 1.00 92.38 366 VAL A N 1
ATOM 3016 C CA . VAL A 1 366 ? -11.588 -6.407 28.252 1.00 92.38 366 VAL A CA 1
ATOM 3017 C C . VAL A 1 366 ? -11.021 -7.740 28.710 1.00 92.38 366 VAL A C 1
ATOM 3019 O O . VAL A 1 366 ? -11.739 -8.733 28.808 1.00 92.38 366 VAL A O 1
ATOM 3022 N N . ARG A 1 367 ? -9.728 -7.767 29.045 1.00 90.38 367 ARG A N 1
ATOM 3023 C CA . ARG A 1 367 ? -9.107 -8.973 29.602 1.00 90.38 367 ARG A CA 1
ATOM 3024 C C . ARG A 1 367 ? -9.734 -9.300 30.955 1.00 90.38 367 ARG A C 1
ATOM 3026 O O . ARG A 1 367 ? -9.715 -8.457 31.862 1.00 90.38 367 ARG A O 1
ATOM 3033 N N . LYS A 1 368 ? -10.248 -10.522 31.115 1.00 85.56 368 LYS A N 1
ATOM 3034 C CA . LYS A 1 368 ? -10.737 -11.025 32.401 1.00 85.56 368 LYS A CA 1
ATOM 3035 C C . LYS A 1 368 ? -9.614 -10.951 33.424 1.00 85.56 368 LYS A C 1
ATOM 3037 O O . LYS A 1 368 ? -8.479 -11.357 33.177 1.00 85.56 368 LYS A O 1
ATOM 3042 N N . ARG A 1 369 ? -9.940 -10.427 34.603 1.00 72.75 369 ARG A N 1
ATOM 3043 C CA . ARG A 1 369 ? -8.995 -10.398 35.720 1.00 72.75 369 ARG A CA 1
ATOM 3044 C C . ARG A 1 369 ? -8.844 -11.803 36.293 1.00 72.75 369 ARG A C 1
ATOM 3046 O O . ARG A 1 369 ? -9.833 -12.509 36.472 1.00 72.75 369 ARG A O 1
ATOM 3053 N N . SER A 1 370 ? -7.614 -12.173 36.649 1.00 63.12 370 SER A N 1
ATOM 3054 C CA . SER A 1 370 ? -7.387 -13.365 37.467 1.00 63.12 370 SER A CA 1
ATOM 3055 C C . SER A 1 370 ? -8.077 -13.188 38.831 1.00 63.12 370 SER A C 1
ATOM 3057 O O . SER A 1 370 ? -7.883 -12.144 39.474 1.00 63.12 370 SER A O 1
ATOM 3059 N N . PRO A 1 371 ? -8.835 -14.191 39.317 1.00 57.97 371 PRO A N 1
ATOM 3060 C CA . PRO A 1 371 ? -9.470 -14.153 40.637 1.00 57.97 371 PRO A CA 1
ATOM 3061 C C . PRO A 1 371 ? -8.480 -13.903 41.788 1.00 57.97 371 PRO A C 1
ATOM 3063 O O . PRO A 1 371 ? -8.870 -13.417 42.845 1.00 57.97 371 PRO A O 1
ATOM 3066 N N . PHE A 1 372 ? -7.190 -14.183 41.572 1.00 56.34 372 PHE A N 1
ATOM 3067 C CA . PHE A 1 372 ? -6.144 -14.195 42.597 1.00 56.34 372 PHE A CA 1
ATOM 3068 C C . PHE A 1 372 ? -5.336 -12.886 42.730 1.00 56.34 372 PHE A C 1
ATOM 3070 O O . PHE A 1 372 ? -4.364 -12.843 43.479 1.00 56.34 372 PHE A O 1
ATOM 3077 N N . SER A 1 373 ? -5.685 -11.808 42.016 1.00 56.09 373 SER A N 1
ATOM 3078 C CA . SER A 1 373 ? -4.924 -10.547 42.077 1.00 56.09 373 SER A CA 1
ATOM 3079 C C . SER A 1 373 ? -5.365 -9.633 43.230 1.00 56.09 373 SER A C 1
ATOM 3081 O O . SER A 1 373 ? -6.499 -9.179 43.276 1.00 56.09 373 SER A O 1
ATOM 3083 N N . TYR A 1 374 ? -4.463 -9.250 44.138 1.00 50.09 374 TYR A N 1
ATOM 3084 C CA . TYR A 1 374 ? -4.774 -8.342 45.261 1.00 50.09 374 TYR A CA 1
ATOM 3085 C C . TYR A 1 374 ? -5.157 -6.901 44.850 1.00 50.09 374 TYR A C 1
ATOM 3087 O O . TYR A 1 374 ? -5.673 -6.145 45.671 1.00 50.09 374 TYR A O 1
ATOM 3095 N N . ARG A 1 375 ? -5.000 -6.518 43.569 1.00 51.34 375 ARG A N 1
ATOM 3096 C CA . ARG A 1 375 ? -5.586 -5.280 43.002 1.00 51.34 375 ARG A CA 1
ATOM 3097 C C . ARG A 1 375 ? -7.123 -5.345 42.858 1.00 51.34 375 ARG A C 1
ATOM 3099 O O . ARG A 1 375 ? -7.738 -4.365 42.443 1.00 51.34 375 ARG A O 1
ATOM 3106 N N . ASN A 1 376 ? -7.746 -6.471 43.219 1.00 51.69 376 ASN A N 1
ATOM 3107 C CA . ASN A 1 376 ? -9.168 -6.773 43.023 1.00 51.69 376 ASN A CA 1
ATOM 3108 C C . ASN A 1 376 ? -10.155 -6.043 43.955 1.00 51.69 376 ASN A C 1
ATOM 3110 O O . ASN A 1 376 ? -11.353 -6.146 43.718 1.00 51.69 376 ASN A O 1
ATOM 3114 N N . ILE A 1 377 ? -9.720 -5.301 44.979 1.00 47.78 377 ILE A N 1
ATOM 3115 C CA . ILE A 1 377 ? -10.664 -4.799 46.000 1.00 47.78 377 ILE A CA 1
ATOM 3116 C C . ILE A 1 377 ? -11.501 -3.600 45.514 1.00 47.78 377 ILE A C 1
ATOM 3118 O O . ILE A 1 377 ? -12.662 -3.484 45.893 1.00 47.78 377 ILE A O 1
ATOM 3122 N N . PHE A 1 378 ? -10.964 -2.733 44.648 1.00 51.00 378 PHE A N 1
ATOM 3123 C CA . PHE A 1 378 ? -11.663 -1.493 44.261 1.00 51.00 378 PHE A CA 1
ATOM 3124 C C . PHE A 1 378 ? -12.081 -1.409 42.794 1.00 51.00 378 PHE A C 1
ATOM 3126 O O . PHE A 1 378 ? -12.912 -0.569 42.456 1.00 51.00 378 PHE A O 1
ATOM 3133 N N . GLY A 1 379 ? -11.568 -2.298 41.937 1.00 60.69 379 GLY A N 1
ATOM 3134 C CA . GLY A 1 379 ? -11.769 -2.217 40.493 1.00 60.69 379 GLY A CA 1
ATOM 3135 C C . GLY A 1 379 ? -11.219 -0.917 39.884 1.00 60.69 379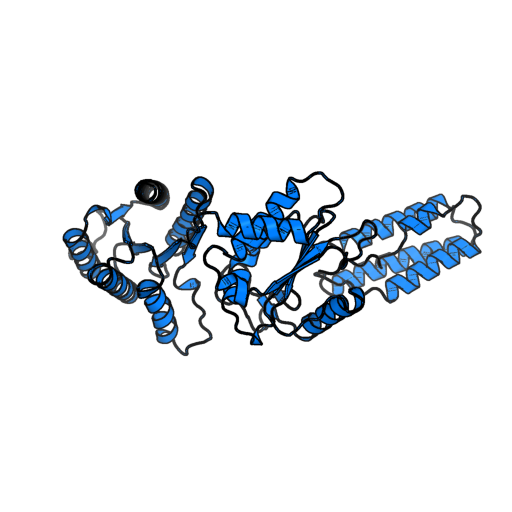 GLY A C 1
ATOM 3136 O O . GLY A 1 379 ? -11.123 0.130 40.516 1.00 60.69 379 GLY A O 1
ATOM 3137 N N . ASP A 1 380 ? -10.814 -0.972 38.624 1.00 78.31 380 ASP A N 1
ATOM 3138 C CA . ASP A 1 380 ? -10.448 0.241 37.895 1.00 78.31 380 ASP A CA 1
ATOM 3139 C C . ASP A 1 380 ? -11.699 1.101 37.625 1.00 78.31 380 ASP A C 1
ATOM 3141 O O . ASP A 1 380 ? -12.609 0.670 36.911 1.00 78.31 380 ASP A O 1
ATOM 3145 N N . ARG A 1 381 ? -11.762 2.298 38.230 1.00 83.00 381 ARG A N 1
ATOM 3146 C CA . ARG A 1 381 ? -12.920 3.210 38.131 1.00 83.00 381 ARG A CA 1
ATOM 3147 C C . ARG A 1 381 ? -13.203 3.635 36.688 1.00 83.00 381 ARG A C 1
ATOM 3149 O O . ARG A 1 381 ? -14.366 3.770 36.322 1.00 83.00 381 ARG A O 1
ATOM 3156 N N . ARG A 1 382 ? -12.156 3.800 35.876 1.00 85.19 382 ARG A N 1
ATOM 3157 C CA . ARG A 1 382 ? -12.261 4.175 34.458 1.00 85.19 382 ARG A CA 1
ATOM 3158 C C . ARG A 1 382 ? -12.940 3.076 33.650 1.00 85.19 382 ARG A C 1
ATOM 3160 O O . ARG A 1 382 ? -13.953 3.316 33.005 1.00 85.19 382 ARG A O 1
ATOM 3167 N N . LEU A 1 383 ? -12.485 1.829 33.789 1.00 85.25 383 LEU A N 1
ATOM 3168 C CA . LEU A 1 383 ? -13.163 0.672 33.193 1.00 85.25 383 LEU A CA 1
ATOM 3169 C C . LEU A 1 383 ? -14.616 0.520 33.651 1.00 85.25 383 LEU A C 1
ATOM 3171 O O . LEU A 1 383 ? -15.464 0.138 32.849 1.00 85.25 383 LEU A O 1
ATOM 3175 N N . GLN A 1 384 ? -14.919 0.798 34.924 1.00 85.06 384 GLN A N 1
ATOM 3176 C CA . GLN A 1 384 ? -16.306 0.794 35.405 1.00 85.06 384 GLN A CA 1
ATOM 3177 C C . GLN A 1 384 ? -17.140 1.884 34.721 1.00 85.06 384 GLN A C 1
ATOM 3179 O O . GLN A 1 384 ? -18.266 1.611 34.312 1.00 85.06 384 GLN A O 1
ATOM 3184 N N . ASN A 1 385 ? -16.589 3.087 34.548 1.00 86.94 385 ASN A N 1
ATOM 3185 C CA . ASN A 1 385 ? -17.238 4.183 33.830 1.00 86.94 385 ASN A CA 1
ATOM 3186 C C . ASN A 1 385 ? -17.521 3.810 32.365 1.00 86.94 385 ASN A C 1
ATOM 3188 O O . ASN A 1 385 ? -18.661 3.903 31.913 1.00 86.94 385 ASN A O 1
ATOM 3192 N N . ILE A 1 386 ? -16.517 3.282 31.660 1.00 87.75 386 ILE A N 1
ATOM 3193 C CA . ILE A 1 386 ? -16.637 2.784 30.282 1.00 87.75 386 ILE A CA 1
ATOM 3194 C C . ILE A 1 386 ? -17.717 1.700 30.190 1.00 87.75 386 ILE A C 1
ATOM 3196 O O . ILE A 1 386 ? -18.621 1.787 29.359 1.00 87.75 386 ILE A O 1
ATOM 3200 N N . LYS A 1 387 ? -17.685 0.709 31.092 1.00 87.69 387 LYS A N 1
ATOM 3201 C CA . LYS A 1 387 ? -18.691 -0.360 31.151 1.00 87.69 387 LYS A CA 1
ATOM 3202 C C . LYS A 1 387 ? -20.097 0.210 31.343 1.00 87.69 387 LYS A C 1
ATOM 3204 O O . LYS A 1 387 ? -21.008 -0.178 30.621 1.00 87.69 387 LYS A O 1
ATOM 3209 N N . ASN A 1 388 ? -20.274 1.162 32.258 1.00 87.44 388 ASN A N 1
ATOM 3210 C CA . ASN A 1 388 ? -21.568 1.800 32.494 1.00 87.44 388 ASN A CA 1
ATOM 3211 C C . ASN A 1 388 ? -22.066 2.571 31.260 1.00 87.44 388 ASN A C 1
ATOM 3213 O O . ASN A 1 388 ? -23.240 2.452 30.914 1.00 87.44 388 ASN A O 1
ATOM 3217 N N . LYS A 1 389 ? -21.186 3.311 30.569 1.00 88.44 389 LYS A N 1
ATOM 3218 C CA . LYS A 1 389 ? -21.522 4.045 29.335 1.00 88.44 389 LYS A CA 1
ATOM 3219 C C . LYS A 1 389 ? -21.979 3.102 28.216 1.00 88.44 389 LYS A C 1
ATOM 3221 O O . LYS A 1 389 ? -23.017 3.343 27.608 1.00 88.44 389 LYS A O 1
ATOM 3226 N N . ILE A 1 390 ? -21.270 1.994 27.995 1.00 85.12 390 ILE A N 1
ATOM 3227 C CA . ILE A 1 390 ? -21.633 1.004 26.965 1.00 85.12 390 ILE A CA 1
ATOM 3228 C C . ILE A 1 390 ? -22.961 0.333 27.300 1.00 85.12 390 ILE A C 1
ATOM 3230 O O . ILE A 1 390 ? -23.839 0.249 26.448 1.00 85.12 390 ILE A O 1
ATOM 3234 N N . PHE A 1 391 ? -23.143 -0.105 28.548 1.00 84.00 391 PHE A N 1
ATOM 3235 C CA . PHE A 1 391 ? -24.376 -0.771 28.973 1.00 84.00 391 PHE A CA 1
ATOM 3236 C C . PHE A 1 391 ? -25.599 0.150 28.904 1.00 84.00 391 PHE A C 1
ATOM 3238 O O . PHE A 1 391 ? -26.702 -0.341 28.672 1.00 84.00 391 PHE A O 1
ATOM 3245 N N . ALA A 1 392 ? -25.414 1.460 29.086 1.00 81.44 392 ALA A N 1
ATOM 3246 C CA . ALA A 1 392 ? -26.478 2.445 28.925 1.00 81.44 392 ALA A CA 1
ATOM 3247 C C . ALA A 1 392 ? -26.887 2.662 27.458 1.00 81.44 392 ALA A C 1
ATOM 3249 O O . ALA A 1 392 ? -28.011 3.092 27.212 1.00 81.44 392 ALA A O 1
ATOM 3250 N N . TYR A 1 393 ? -25.997 2.384 26.499 1.00 76.44 393 TYR A N 1
ATOM 3251 C CA . TYR A 1 393 ? -26.258 2.568 25.071 1.00 76.44 393 TYR A CA 1
ATOM 3252 C C . TYR A 1 393 ? -26.630 1.248 24.381 1.00 76.44 393 TYR A C 1
ATOM 3254 O O . TYR A 1 393 ? -27.752 1.097 23.908 1.00 76.44 393 TYR A O 1
ATOM 3262 N N . GLN A 1 394 ? -25.714 0.273 24.358 1.00 70.12 394 GLN A N 1
ATOM 3263 C CA . GLN A 1 394 ? -25.922 -1.046 23.760 1.00 70.12 394 GLN A CA 1
ATOM 3264 C C . GLN A 1 394 ? -24.953 -2.079 24.362 1.00 70.12 394 GLN A C 1
ATOM 3266 O O . GLN A 1 394 ? -23.746 -2.059 24.131 1.00 70.12 394 GLN A O 1
ATOM 3271 N N . LYS A 1 395 ? -25.503 -3.016 25.144 1.00 63.28 395 LYS A N 1
ATOM 3272 C CA . LYS A 1 395 ? -24.747 -4.008 25.934 1.00 63.28 395 LYS A CA 1
ATOM 3273 C C . LYS A 1 395 ? -23.872 -4.955 25.099 1.00 63.28 395 LYS A C 1
ATOM 3275 O O . LYS A 1 395 ? -22.869 -5.445 25.608 1.00 63.28 395 LYS A O 1
ATOM 3280 N N . GLU A 1 396 ? -24.252 -5.226 23.853 1.00 63.44 396 GLU A N 1
ATOM 3281 C CA . GLU A 1 396 ? -23.601 -6.216 22.975 1.00 63.44 396 GLU A CA 1
ATOM 3282 C C . GLU A 1 396 ? -22.156 -5.850 22.601 1.00 63.44 396 GLU A C 1
ATOM 3284 O O . GLU A 1 396 ? -21.407 -6.704 22.143 1.00 63.44 396 GLU A O 1
ATOM 3289 N N . TYR A 1 397 ? -21.733 -4.613 22.862 1.00 75.31 397 TYR A N 1
ATOM 3290 C CA . TYR A 1 397 ? -20.402 -4.117 22.529 1.00 75.31 397 TYR A CA 1
ATOM 3291 C C . TYR A 1 397 ? -19.345 -4.298 23.626 1.00 75.31 397 TYR A C 1
ATOM 3293 O O . TYR A 1 397 ? -18.222 -3.837 23.450 1.00 75.31 397 TYR A O 1
ATOM 3301 N N . TYR A 1 398 ? -19.665 -4.936 24.757 1.00 88.06 398 TYR A N 1
ATOM 3302 C CA . TYR A 1 398 ? -18.698 -5.211 25.827 1.00 88.06 398 TYR A CA 1
ATOM 3303 C C . TYR A 1 398 ? -18.432 -6.712 25.964 1.00 88.06 398 TYR A C 1
ATOM 3305 O O . TYR A 1 398 ? -19.290 -7.461 26.436 1.00 88.06 398 TYR A O 1
ATOM 3313 N N . ILE A 1 399 ? -17.222 -7.138 25.610 1.00 90.81 399 ILE A N 1
ATOM 3314 C CA . ILE A 1 399 ? -16.811 -8.541 25.560 1.00 90.81 399 ILE A CA 1
ATOM 3315 C C . ILE A 1 399 ? -15.608 -8.755 26.474 1.00 90.81 399 ILE A C 1
ATOM 3317 O O . ILE A 1 399 ? -14.630 -8.008 26.449 1.00 90.81 399 ILE A O 1
ATOM 3321 N N . GLU A 1 400 ? -15.667 -9.799 27.294 1.00 91.25 400 GLU A N 1
ATOM 3322 C CA . GLU A 1 400 ? -14.555 -10.188 28.156 1.00 91.25 400 GLU A CA 1
ATOM 3323 C C . GLU A 1 400 ? -13.796 -11.371 27.546 1.00 91.25 400 GLU A C 1
ATOM 3325 O O . GLU A 1 400 ? -14.417 -12.363 27.166 1.00 91.25 400 GLU A O 1
ATOM 3330 N N . TYR A 1 401 ? -12.463 -11.296 27.501 1.00 92.94 401 TYR A N 1
ATOM 3331 C CA . TYR A 1 401 ? -11.606 -12.358 26.959 1.00 92.94 401 TYR A CA 1
ATOM 3332 C C . TYR A 1 401 ? -10.567 -12.839 27.977 1.00 92.94 401 TYR A C 1
ATOM 3334 O O . TYR A 1 401 ? -10.122 -12.083 28.838 1.00 92.94 401 TYR A O 1
ATOM 3342 N N . GLU A 1 402 ? -10.157 -14.101 27.894 1.00 90.25 402 GLU A N 1
ATOM 3343 C CA . GLU A 1 402 ? -9.238 -14.714 28.871 1.00 90.25 402 GLU A CA 1
ATOM 3344 C C . GLU A 1 402 ? -7.768 -14.634 28.444 1.00 90.25 402 GLU A C 1
ATOM 3346 O O . GLU A 1 402 ? -6.879 -14.300 29.230 1.00 90.25 402 GLU A O 1
ATOM 3351 N N . ASN A 1 403 ? -7.509 -14.919 27.174 1.00 90.50 403 ASN A N 1
ATOM 3352 C CA . ASN A 1 403 ? -6.182 -14.981 26.573 1.00 90.50 403 ASN A CA 1
ATOM 3353 C C . ASN A 1 403 ? -6.264 -14.597 25.084 1.00 90.50 403 ASN A C 1
ATOM 3355 O O . ASN A 1 403 ? -7.346 -14.293 24.582 1.00 90.50 403 ASN A O 1
ATOM 3359 N N . LEU A 1 404 ? -5.120 -14.580 24.395 1.00 92.19 404 LEU A N 1
ATOM 3360 C CA . LEU A 1 404 ? -5.043 -14.165 22.991 1.00 92.19 404 LEU A CA 1
ATOM 3361 C C . LEU A 1 404 ? -5.846 -15.079 22.055 1.00 92.19 404 LEU A C 1
ATOM 3363 O O . LEU A 1 404 ? -6.498 -14.574 21.147 1.00 92.19 404 LEU A O 1
ATOM 3367 N N . ASP A 1 405 ? -5.866 -16.392 22.294 1.00 91.75 405 ASP A N 1
ATOM 3368 C CA . ASP A 1 405 ? -6.632 -17.334 21.464 1.00 91.75 405 ASP A CA 1
ATOM 3369 C C . ASP A 1 405 ? -8.139 -17.112 21.611 1.00 91.75 405 ASP A C 1
ATOM 3371 O O . ASP A 1 405 ? -8.883 -17.089 20.629 1.00 91.75 405 ASP A O 1
ATOM 3375 N N . ASN A 1 406 ? -8.593 -16.878 22.842 1.00 94.88 406 ASN A N 1
ATOM 3376 C CA . ASN A 1 406 ? -9.983 -16.548 23.108 1.00 94.88 406 ASN A CA 1
ATOM 3377 C C . ASN A 1 406 ? -10.368 -15.185 22.508 1.00 94.88 406 ASN A C 1
ATOM 3379 O O . ASN A 1 406 ? -11.432 -15.084 21.902 1.00 94.88 406 ASN A O 1
ATOM 3383 N N . LEU A 1 407 ? -9.494 -14.173 22.604 1.00 95.69 407 LEU A N 1
ATOM 3384 C CA . LEU A 1 407 ? -9.691 -12.878 21.943 1.00 95.69 407 LEU A CA 1
ATOM 3385 C C . LEU A 1 407 ? -9.814 -13.041 20.424 1.00 95.69 407 LEU A C 1
ATOM 3387 O O . LEU A 1 407 ? -10.737 -12.487 19.836 1.00 95.69 407 LEU A O 1
ATOM 3391 N N . ARG A 1 408 ? -8.926 -13.829 19.807 1.00 95.25 408 ARG A N 1
ATOM 3392 C CA . ARG A 1 408 ? -8.929 -14.121 18.366 1.00 95.25 408 ARG A CA 1
ATOM 3393 C C . ARG A 1 408 ? -10.266 -14.684 17.912 1.00 95.25 408 ARG A C 1
ATOM 3395 O O . ARG A 1 408 ? -10.860 -14.168 16.970 1.00 95.25 408 ARG A O 1
ATOM 3402 N N . TYR A 1 409 ? -10.736 -15.719 18.604 1.00 93.94 409 TYR A N 1
ATOM 3403 C CA . TYR A 1 409 ? -11.991 -16.383 18.275 1.00 93.94 409 TYR A CA 1
ATOM 3404 C C . TYR A 1 409 ? -13.197 -15.443 18.407 1.00 93.94 409 TYR A C 1
ATOM 3406 O O . TYR A 1 409 ? -13.993 -15.340 17.474 1.00 93.94 409 TYR A O 1
ATOM 3414 N N . LEU A 1 410 ? -13.315 -14.747 19.546 1.00 94.75 410 LEU A N 1
ATOM 3415 C CA . LEU A 1 410 ? -14.426 -13.828 19.811 1.00 94.75 410 LEU A CA 1
ATOM 3416 C C . LEU A 1 410 ? -14.450 -12.702 18.774 1.00 94.75 410 LEU A C 1
ATOM 3418 O O . LEU A 1 410 ? -15.443 -12.523 18.076 1.00 94.75 410 LEU A O 1
ATOM 3422 N N . PHE A 1 411 ? -13.313 -12.030 18.593 1.00 95.88 411 PHE A N 1
ATOM 3423 C CA . PHE A 1 411 ? -13.204 -10.895 17.689 1.00 95.88 411 PHE A CA 1
ATOM 3424 C C . PHE A 1 411 ? -13.523 -11.254 16.234 1.00 95.88 411 PHE A C 1
ATOM 3426 O O . PHE A 1 411 ? -14.292 -10.547 15.583 1.00 95.88 411 PHE A O 1
ATOM 3433 N N . TYR A 1 412 ? -12.969 -12.358 15.717 1.00 93.25 412 TYR A N 1
ATOM 3434 C CA . TYR A 1 412 ? -13.254 -12.796 14.350 1.00 93.25 412 TYR A CA 1
ATOM 3435 C C . TYR A 1 412 ? -14.751 -13.071 14.153 1.00 93.25 412 TYR A C 1
ATOM 3437 O O . TYR A 1 412 ? -15.354 -12.576 13.200 1.00 93.25 412 TYR A O 1
ATOM 3445 N N . SER A 1 413 ? -15.365 -13.811 15.083 1.00 92.25 413 SER A N 1
ATOM 3446 C CA . SER A 1 413 ? -16.797 -14.127 15.049 1.00 92.25 413 SER A CA 1
ATOM 3447 C C . SER A 1 413 ? -17.668 -12.866 15.065 1.00 92.25 413 SER A C 1
ATOM 3449 O O . SER A 1 413 ? -18.627 -12.761 14.293 1.00 92.25 413 SER A O 1
ATOM 3451 N N . ASP A 1 414 ? -17.324 -11.895 15.911 1.00 93.00 414 ASP A N 1
ATOM 3452 C CA . ASP A 1 414 ? -18.072 -10.647 16.056 1.00 93.00 414 ASP A CA 1
ATOM 3453 C C . ASP A 1 414 ? -17.976 -9.781 14.797 1.00 93.00 414 ASP A C 1
ATOM 3455 O O . ASP A 1 414 ? -18.994 -9.281 14.317 1.00 93.00 414 ASP A O 1
ATOM 3459 N N . MET A 1 415 ? -16.783 -9.656 14.205 1.00 93.88 415 MET A N 1
ATOM 3460 C CA . MET A 1 415 ? -16.587 -8.887 12.971 1.00 93.88 415 MET A CA 1
ATOM 3461 C C . MET A 1 415 ? -17.300 -9.525 11.775 1.00 93.88 415 MET A C 1
ATOM 3463 O O . MET A 1 415 ? -17.971 -8.817 11.024 1.00 93.88 415 MET A O 1
ATOM 3467 N N . VAL A 1 416 ? -17.229 -10.852 11.610 1.00 90.25 416 VAL A N 1
ATOM 3468 C CA . VAL A 1 416 ? -17.990 -11.554 10.558 1.00 90.25 416 VAL A CA 1
ATOM 3469 C C . VAL A 1 416 ? -19.488 -11.302 10.723 1.00 90.25 416 VAL A C 1
ATOM 3471 O O . VAL A 1 416 ? -20.152 -10.905 9.765 1.00 90.25 416 VAL A O 1
ATOM 3474 N N . SER A 1 417 ? -20.010 -11.463 11.941 1.00 90.75 417 SER A N 1
ATOM 3475 C CA . SER A 1 417 ? -21.431 -11.246 12.235 1.00 90.75 417 SER A CA 1
ATOM 3476 C C . SER A 1 417 ? -21.859 -9.798 11.978 1.00 90.75 417 SER A C 1
ATOM 3478 O O . SER A 1 417 ? -22.927 -9.553 11.418 1.00 90.75 417 SER A O 1
ATOM 3480 N N . TYR A 1 418 ? -21.025 -8.831 12.363 1.00 90.75 418 TYR A N 1
ATOM 3481 C CA . TYR A 1 418 ? -21.269 -7.405 12.151 1.00 90.75 418 TYR A CA 1
ATOM 3482 C C . TYR A 1 418 ? -21.360 -7.056 10.659 1.00 90.75 418 TYR A C 1
ATOM 3484 O O . TYR A 1 418 ? -22.319 -6.408 10.236 1.00 90.75 418 TYR A O 1
ATOM 3492 N N . PHE A 1 419 ? -20.414 -7.527 9.842 1.00 88.00 419 PHE A N 1
ATOM 3493 C CA . PHE A 1 419 ? -20.421 -7.234 8.406 1.00 88.00 419 PHE A CA 1
ATOM 3494 C C . PHE A 1 419 ? -21.473 -8.018 7.622 1.00 88.00 419 PHE A C 1
ATOM 3496 O O . PHE A 1 419 ? -21.903 -7.548 6.571 1.00 88.00 419 PHE A O 1
ATOM 3503 N N . GLN A 1 420 ? -21.920 -9.174 8.118 1.00 85.38 420 GLN A N 1
ATOM 3504 C CA . GLN A 1 420 ? -23.070 -9.879 7.548 1.00 85.38 420 GLN A CA 1
ATOM 3505 C C . GLN A 1 420 ? -24.370 -9.109 7.798 1.00 85.38 420 GLN A C 1
ATOM 3507 O O . GLN A 1 420 ? -25.095 -8.836 6.850 1.00 85.38 420 GLN A O 1
ATOM 3512 N N . LYS A 1 421 ? -24.616 -8.659 9.037 1.00 82.25 421 LYS A N 1
ATOM 3513 C CA . LYS A 1 421 ? -25.824 -7.892 9.394 1.00 82.25 421 LYS A CA 1
ATOM 3514 C C . LYS A 1 421 ? -25.964 -6.554 8.663 1.00 82.25 421 LYS A C 1
ATOM 3516 O O . LYS A 1 421 ? -27.072 -6.057 8.565 1.00 82.25 421 LYS A O 1
ATOM 3521 N N . LYS A 1 422 ? -24.865 -5.946 8.200 1.00 68.56 422 LYS A N 1
ATOM 3522 C CA . LYS A 1 422 ? -24.902 -4.702 7.406 1.00 68.56 422 LYS A CA 1
ATOM 3523 C C . LYS A 1 422 ? -25.172 -4.915 5.911 1.00 68.56 422 LYS A C 1
ATOM 3525 O O . LYS A 1 422 ? -25.338 -3.925 5.205 1.00 68.56 422 LYS A O 1
ATOM 3530 N N . LYS A 1 423 ? -25.143 -6.160 5.417 1.00 58.31 423 LYS A N 1
ATOM 3531 C CA . LYS A 1 423 ? -25.501 -6.485 4.023 1.00 58.31 423 LYS A CA 1
ATOM 3532 C C . LYS A 1 423 ? -27.012 -6.676 3.832 1.00 58.31 423 LYS A C 1
ATOM 3534 O O . LYS A 1 423 ? -27.465 -6.552 2.696 1.00 58.31 423 LYS A O 1
ATOM 3539 N N . ASP A 1 424 ? -27.735 -6.967 4.912 1.00 37.81 424 ASP A N 1
ATOM 3540 C CA . ASP A 1 424 ? -29.202 -7.043 4.978 1.00 37.81 424 ASP A CA 1
ATOM 3541 C C . ASP A 1 424 ? -29.803 -5.670 5.322 1.00 37.81 424 ASP A C 1
ATOM 3543 O O . ASP A 1 424 ? -30.921 -5.378 4.834 1.00 37.81 424 ASP A O 1
#

Sequence (424 aa):
MYFPEEILDVKNILRNLDDEISNYEKIAIIDSCIERLNHFRPRFLLEPHKWTHIKNEILEELRYAKEKCKRSIISVRELEHILFEINDKVNLVVCSDVKPYKNLCIFFLSHPKNKAIVTAEILSRINYLDKMTREVTFIMPGYNKAQMDDEVINASDNNLQLTFDENLFVKMVQELENESNGKFLYNDMCELVFIGIKSNGMYDFDNFQRLDLNILSQKRGIDPIKLILTVAQQFRTDKNETIDIRKYVTQILGELTMQDYNPAIKIFIAGAKKLKEERSLLREELSKVENANNLDIRALTFEDFATSLTGEDRGRQADYNKFIEKEANVVIFIFDSTAGEITEEEFDIAYNSLKENRHPDIFVYVRKRSPFSYRNIFGDRRLQNIKNKIFAYQKEYYIEYENLDNLRYLFYSDMVSYFQKKKD

pLDDT: mean 78.32, std 15.29, range [27.08, 96.75]

Secondary structure (DSSP, 8-state):
----TTS-THHHHHHT--TT--HHHHHHHHHHHHHHHHH----SSS-HHHHHHHHHHHHHHHHHHHHHHHTT---HHHHHHHHHHHHHHHHHHS--SS---TTEEEEEE--GGG--HHHHHHHTTHHHHHHH-TTSEEE-TTEEEPPTTS--S-TT-TT--EEE-HHHHHHHHHHHHHHTTTS----S--EEEEEEE-TTS-EEEEEEEEEEHHHHHHSTT--HHHHHHHHHHHHHH---S---HHHHHHHHHHHHHHS-----EEEEEEE-TT-HHHHHHHHHHHHHHHHHHT--EEEE-GGGS-SSSSSSHHHHHHHHHHHHHHT-SEEEEEEESB--HHHHHHHHHHHHHHHHHS-SEEEEEEEPPPTT-GGGGT--HHHHHHHHHHHHH-GGGEEEESSHHHHHHHHHHHHHHHHHHTT-